Protein AF-A0A538U0S7-F1 (afdb_monomer)

Radius of gyration: 34.87 Å; Cα contacts (8 Å, |Δi|>4): 1028; chains: 1; bounding box: 66×44×118 Å

Structure (mmCIF, N/CA/C/O backbone):
data_AF-A0A538U0S7-F1
#
_entry.id   AF-A0A538U0S7-F1
#
loop_
_atom_site.group_PDB
_atom_site.id
_atom_site.type_symbol
_atom_site.label_atom_id
_atom_site.label_alt_id
_atom_site.label_comp_id
_atom_site.label_asym_id
_atom_site.label_entity_id
_atom_site.label_seq_id
_atom_site.pdbx_PDB_ins_code
_atom_site.Cartn_x
_atom_site.Cartn_y
_atom_site.Cartn_z
_atom_site.occupancy
_atom_site.B_iso_or_equiv
_atom_site.auth_seq_id
_atom_site.auth_comp_id
_atom_site.auth_asym_id
_atom_site.auth_atom_id
_atom_site.pdbx_PDB_model_num
ATOM 1 N N . MET A 1 1 ? 9.183 0.936 -37.038 1.00 33.28 1 MET A N 1
ATOM 2 C CA . MET A 1 1 ? 9.348 -0.198 -37.977 1.00 33.28 1 MET A CA 1
ATOM 3 C C . MET A 1 1 ? 10.806 -0.256 -38.416 1.00 33.28 1 MET A C 1
ATOM 5 O O . MET A 1 1 ? 11.161 0.409 -39.372 1.00 33.28 1 MET A O 1
ATOM 9 N N . ASN A 1 2 ? 11.642 -0.996 -37.683 1.00 25.41 2 ASN A N 1
ATOM 10 C CA . ASN A 1 2 ? 12.914 -1.550 -38.165 1.00 25.41 2 ASN A CA 1
ATOM 11 C C . ASN A 1 2 ? 13.325 -2.754 -37.290 1.00 25.41 2 ASN A C 1
ATOM 13 O O . ASN A 1 2 ? 14.453 -2.887 -36.852 1.00 25.41 2 ASN A O 1
ATOM 17 N N . LEU A 1 3 ? 12.391 -3.703 -37.147 1.00 27.05 3 LEU A N 1
ATOM 18 C CA . LEU A 1 3 ? 12.655 -5.138 -36.918 1.00 27.05 3 LEU A CA 1
ATOM 19 C C . LEU A 1 3 ? 13.294 -5.799 -38.171 1.00 27.05 3 LEU A C 1
ATOM 21 O O . LEU A 1 3 ? 13.124 -6.986 -38.426 1.00 27.05 3 LEU A O 1
ATOM 25 N N . ARG A 1 4 ? 13.922 -5.003 -39.049 1.00 27.48 4 ARG A N 1
ATOM 26 C CA . ARG A 1 4 ? 14.074 -5.321 -40.477 1.00 27.48 4 ARG A CA 1
ATOM 27 C C . ARG A 1 4 ? 15.375 -6.002 -40.869 1.00 27.48 4 ARG A C 1
ATOM 29 O O . ARG A 1 4 ? 15.479 -6.366 -42.034 1.00 27.48 4 ARG A O 1
ATOM 36 N N . CYS A 1 5 ? 16.325 -6.214 -39.965 1.00 30.55 5 CYS A N 1
ATOM 37 C CA . CYS A 1 5 ? 17.572 -6.855 -40.381 1.00 30.55 5 CYS A CA 1
ATOM 38 C C . CYS A 1 5 ? 17.573 -8.386 -40.258 1.00 30.55 5 CYS A C 1
ATOM 40 O O . CYS A 1 5 ? 18.191 -9.015 -41.108 1.00 30.55 5 CYS A O 1
ATOM 42 N N . ASP A 1 6 ? 16.811 -9.002 -39.345 1.00 34.47 6 ASP A N 1
ATOM 43 C CA . ASP A 1 6 ? 17.097 -10.407 -38.986 1.00 34.47 6 ASP A CA 1
ATOM 44 C C . ASP A 1 6 ? 15.955 -11.428 -39.182 1.00 34.47 6 ASP A C 1
ATOM 46 O O . ASP A 1 6 ? 16.194 -12.622 -39.048 1.00 34.47 6 ASP A O 1
ATOM 50 N N . LEU A 1 7 ? 14.738 -11.019 -39.578 1.00 34.28 7 LEU A N 1
ATOM 51 C CA . LEU A 1 7 ? 13.619 -11.965 -39.813 1.00 34.28 7 LEU A CA 1
ATOM 52 C C . LEU A 1 7 ? 13.259 -12.215 -41.292 1.00 34.28 7 LEU A C 1
ATOM 54 O O . LEU A 1 7 ? 12.577 -13.191 -41.585 1.00 34.28 7 LEU A O 1
ATOM 58 N N . PHE A 1 8 ? 13.694 -11.367 -42.235 1.00 33.62 8 PHE A N 1
ATOM 59 C CA . PHE A 1 8 ? 13.306 -11.473 -43.661 1.00 33.62 8 PHE A CA 1
ATOM 60 C C . PHE A 1 8 ? 14.453 -11.287 -44.661 1.00 33.62 8 PHE A C 1
ATOM 62 O O . PHE A 1 8 ? 14.210 -11.198 -45.867 1.00 33.62 8 PHE A O 1
ATOM 69 N N . SER A 1 9 ? 15.704 -11.226 -44.203 1.00 35.66 9 SER A N 1
ATOM 70 C CA . SER A 1 9 ? 16.834 -11.243 -45.128 1.00 35.66 9 SER A CA 1
ATOM 71 C C . SER A 1 9 ? 17.213 -12.701 -45.399 1.00 35.66 9 SER A C 1
ATOM 73 O O . SER A 1 9 ? 17.553 -13.446 -44.487 1.00 35.66 9 SER A O 1
ATOM 75 N N . LEU A 1 10 ? 17.172 -13.122 -46.666 1.00 36.66 10 LEU A N 1
ATOM 76 C CA . LEU A 1 10 ? 17.722 -14.407 -47.129 1.00 36.66 10 LEU A CA 1
ATOM 77 C C . LEU A 1 10 ? 19.266 -14.454 -47.028 1.00 36.66 10 LEU A C 1
ATOM 79 O O . LEU A 1 10 ? 19.910 -15.294 -47.651 1.00 36.66 10 LEU A O 1
ATOM 83 N N . GLN A 1 11 ? 19.875 -13.537 -46.271 1.00 37.53 11 GLN A N 1
ATOM 84 C CA . GLN A 1 11 ? 21.281 -13.566 -45.910 1.00 37.53 11 GLN A CA 1
ATOM 85 C C . GLN A 1 11 ? 21.407 -14.058 -44.471 1.00 37.53 11 GLN A C 1
ATOM 87 O O . GLN A 1 11 ? 21.183 -13.316 -43.518 1.00 37.53 11 GLN A O 1
ATOM 92 N N . LEU A 1 12 ? 21.804 -15.326 -44.349 1.00 33.84 12 LEU A N 1
ATOM 93 C CA . LEU A 1 12 ? 22.227 -15.968 -43.109 1.00 33.84 12 LEU A CA 1
ATOM 94 C C . LEU A 1 12 ? 23.224 -15.076 -42.358 1.00 33.84 12 LEU A C 1
ATOM 96 O O . LEU A 1 12 ? 24.382 -14.935 -42.756 1.00 33.84 12 LEU A O 1
ATOM 100 N N . ARG A 1 13 ? 22.785 -14.514 -41.235 1.00 40.34 13 ARG A N 1
ATOM 101 C CA . ARG A 1 13 ? 23.674 -14.138 -40.139 1.00 40.34 13 ARG A CA 1
ATOM 102 C C . ARG A 1 13 ? 23.407 -15.146 -39.028 1.00 40.34 13 ARG A C 1
ATOM 104 O O . ARG A 1 13 ? 22.262 -15.316 -38.634 1.00 40.34 13 ARG A O 1
ATOM 111 N N . GLN A 1 14 ? 24.447 -15.817 -38.529 1.00 38.91 14 GLN A N 1
ATOM 112 C CA . GLN A 1 14 ? 24.397 -16.865 -37.486 1.00 38.91 14 GLN A CA 1
ATOM 113 C C . GLN A 1 14 ? 23.784 -16.423 -36.130 1.00 38.91 14 GLN A C 1
ATOM 115 O O . GLN A 1 14 ? 23.947 -17.109 -35.131 1.00 38.91 14 GLN A O 1
ATOM 120 N N . ARG A 1 15 ? 23.119 -15.264 -36.052 1.00 45.00 15 ARG A N 1
ATOM 121 C CA . ARG A 1 15 ? 22.625 -14.645 -34.813 1.00 45.00 15 ARG A CA 1
ATOM 122 C C . ARG A 1 15 ? 21.126 -14.858 -34.554 1.00 45.00 15 ARG A C 1
ATOM 124 O O . ARG A 1 15 ? 20.664 -14.471 -33.489 1.00 45.00 15 ARG A O 1
ATOM 131 N N . SER A 1 16 ? 20.379 -15.450 -35.492 1.00 45.09 16 SER A N 1
ATOM 132 C CA . SER A 1 16 ? 18.905 -15.575 -35.423 1.00 45.09 16 SER A CA 1
ATOM 133 C C . SER A 1 16 ? 18.387 -17.022 -35.402 1.00 45.09 16 SER A C 1
ATOM 135 O O . SER A 1 16 ? 17.179 -17.232 -35.361 1.00 45.09 16 SER A O 1
ATOM 137 N N . ASP A 1 17 ? 19.298 -17.995 -35.442 1.00 50.75 17 ASP A N 1
ATOM 138 C CA . ASP A 1 17 ? 19.056 -19.443 -35.407 1.00 50.75 17 ASP A CA 1
ATOM 139 C C . ASP A 1 17 ? 19.340 -19.943 -33.980 1.00 50.75 17 ASP A C 1
ATOM 141 O O . ASP A 1 17 ? 20.444 -20.383 -33.658 1.00 50.75 17 ASP A O 1
ATOM 145 N N . TYR A 1 18 ? 18.373 -19.726 -33.088 1.00 49.97 18 TYR A N 1
ATOM 146 C CA . TYR A 1 18 ? 18.452 -20.045 -31.662 1.00 49.97 18 TYR A CA 1
ATOM 147 C C . TYR A 1 18 ? 18.386 -21.556 -31.384 1.00 49.97 18 TYR A C 1
ATOM 149 O O . TYR A 1 18 ? 18.789 -21.975 -30.297 1.00 49.97 18 TYR A O 1
ATOM 157 N N . ASP A 1 19 ? 17.894 -22.364 -32.329 1.00 52.00 19 ASP A N 1
ATOM 158 C CA . ASP A 1 19 ? 17.845 -23.830 -32.241 1.00 52.00 19 ASP A CA 1
ATOM 159 C C . ASP A 1 19 ? 18.905 -24.569 -33.080 1.00 52.00 19 ASP A C 1
ATOM 161 O O . ASP A 1 19 ? 18.976 -25.800 -33.026 1.00 52.00 19 ASP A O 1
ATOM 165 N N . PHE A 1 20 ? 19.778 -23.833 -33.776 1.00 49.81 20 PHE A N 1
ATOM 166 C CA . PHE A 1 20 ? 20.891 -24.355 -34.581 1.00 49.81 20 PHE A CA 1
ATOM 167 C C . PHE A 1 20 ? 20.460 -25.276 -35.733 1.00 49.81 20 PHE A C 1
ATOM 169 O O . PHE A 1 20 ? 21.200 -26.182 -36.137 1.00 49.81 20 PHE A O 1
ATOM 176 N N . THR A 1 21 ? 19.269 -25.057 -36.287 1.00 60.47 21 THR A N 1
ATOM 177 C CA . THR A 1 21 ? 18.771 -25.800 -37.452 1.00 60.47 21 THR A CA 1
ATOM 178 C C . THR A 1 21 ? 19.239 -25.208 -38.785 1.00 60.47 21 THR A C 1
ATOM 180 O O . THR A 1 21 ? 18.933 -25.756 -39.847 1.00 60.47 21 THR A O 1
ATOM 183 N N . ASN A 1 22 ? 20.025 -24.124 -38.758 1.00 55.19 22 ASN A N 1
ATOM 184 C CA . ASN A 1 22 ? 20.381 -23.271 -39.897 1.00 55.19 22 ASN A CA 1
ATOM 185 C C . ASN A 1 22 ? 19.156 -22.685 -40.614 1.00 55.19 22 ASN A C 1
ATOM 187 O O . ASN A 1 22 ? 19.238 -22.283 -41.781 1.00 55.19 22 ASN A O 1
ATOM 191 N N . THR A 1 23 ? 18.015 -22.624 -39.927 1.00 51.97 23 THR A N 1
ATOM 192 C CA . THR A 1 23 ? 16.762 -22.109 -40.469 1.00 51.97 23 THR A CA 1
ATOM 193 C C . THR A 1 23 ? 16.023 -21.312 -39.413 1.00 51.97 23 THR A C 1
ATOM 195 O O . THR A 1 23 ? 15.544 -21.895 -38.455 1.00 51.97 23 THR A O 1
ATOM 198 N N . VAL A 1 24 ? 15.843 -20.006 -39.643 1.00 53.50 24 VAL A N 1
ATOM 199 C CA . VAL A 1 24 ? 15.009 -19.165 -38.772 1.00 53.50 24 VAL A CA 1
ATOM 200 C C . VAL A 1 24 ? 13.551 -19.596 -38.910 1.00 53.50 24 VAL A C 1
ATOM 202 O O . VAL A 1 24 ? 12.924 -19.405 -39.957 1.00 53.50 24 VAL A O 1
ATOM 205 N N . ASN A 1 25 ? 13.015 -20.194 -37.856 1.00 59.53 25 ASN A N 1
ATOM 206 C CA . ASN A 1 25 ? 11.712 -20.827 -37.822 1.00 59.53 25 ASN A CA 1
ATOM 207 C C . ASN A 1 25 ? 10.941 -20.452 -36.528 1.00 59.53 25 ASN A C 1
ATOM 209 O O . ASN A 1 25 ? 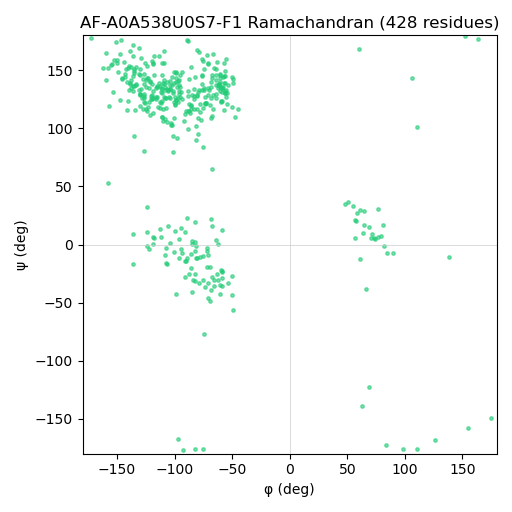11.466 -19.774 -35.641 1.00 59.53 25 ASN A O 1
ATOM 213 N N . PRO A 1 26 ? 9.650 -20.810 -36.397 1.00 53.19 26 PRO A N 1
ATOM 214 C CA . PRO A 1 26 ? 8.865 -20.475 -35.206 1.00 53.19 26 PRO A CA 1
ATOM 215 C C . PRO A 1 26 ? 9.438 -21.016 -33.884 1.00 53.19 26 PRO A C 1
ATOM 217 O O . PRO A 1 26 ? 9.148 -20.445 -32.833 1.00 53.19 26 PRO A O 1
ATOM 220 N N . ALA A 1 27 ? 10.244 -22.082 -33.914 1.00 49.38 27 ALA A N 1
ATOM 221 C CA . ALA A 1 27 ? 10.953 -22.604 -32.753 1.00 49.38 27 ALA A CA 1
ATOM 222 C C . ALA A 1 27 ? 12.049 -21.638 -32.281 1.00 49.38 27 ALA A C 1
ATOM 224 O O . ALA A 1 27 ? 12.112 -21.383 -31.080 1.00 49.38 27 ALA A O 1
ATOM 225 N N . ASP A 1 28 ? 12.787 -20.984 -33.182 1.00 51.03 28 ASP A N 1
ATOM 226 C CA . ASP A 1 28 ? 13.730 -19.913 -32.828 1.00 51.03 28 ASP A CA 1
ATOM 227 C C . ASP A 1 28 ? 13.032 -18.741 -32.149 1.00 51.03 28 ASP A C 1
ATOM 229 O O . ASP A 1 28 ? 13.491 -18.231 -31.129 1.00 51.03 28 ASP A O 1
ATOM 233 N N . VAL A 1 29 ? 11.863 -18.355 -32.666 1.00 57.09 29 VAL A N 1
ATOM 234 C CA . VAL A 1 29 ? 11.020 -17.312 -32.066 1.00 57.09 29 VAL A CA 1
ATOM 235 C C . VAL A 1 29 ? 10.486 -17.756 -30.700 1.00 57.09 29 VAL A C 1
ATOM 237 O O . VAL A 1 29 ? 10.376 -16.939 -29.788 1.00 57.09 29 VAL A O 1
ATOM 240 N N . SER A 1 30 ? 10.180 -19.044 -30.527 1.00 47.97 30 SER A N 1
ATOM 241 C CA . SER A 1 30 ? 9.716 -19.602 -29.253 1.00 47.97 30 SER A CA 1
ATOM 242 C C . SER A 1 30 ? 10.829 -19.718 -28.207 1.00 47.97 30 SER A C 1
ATOM 244 O O . SER A 1 30 ? 10.588 -19.441 -27.035 1.00 47.97 30 SER A O 1
ATOM 246 N N . ILE A 1 31 ? 12.054 -20.052 -28.624 1.00 47.75 31 ILE A N 1
ATOM 247 C CA . ILE A 1 31 ? 13.237 -20.120 -27.763 1.00 47.75 31 ILE A CA 1
ATOM 248 C C . ILE A 1 31 ? 13.647 -18.708 -27.372 1.00 47.75 31 ILE A C 1
ATOM 250 O O . ILE A 1 31 ? 13.787 -18.445 -26.180 1.00 47.75 31 ILE A O 1
ATOM 254 N N . PHE A 1 32 ? 13.698 -17.778 -28.332 1.00 53.16 32 PHE A N 1
ATOM 255 C CA . PHE A 1 32 ? 13.817 -16.347 -28.073 1.00 53.16 32 PHE A CA 1
ATOM 256 C C . PHE A 1 32 ? 12.782 -15.915 -27.030 1.00 53.16 32 PHE A C 1
ATOM 258 O O . PHE A 1 32 ? 13.162 -15.472 -25.954 1.00 53.16 32 PHE A O 1
ATOM 265 N N . ALA A 1 33 ? 11.488 -16.157 -27.263 1.00 50.34 33 ALA A N 1
ATOM 266 C CA . ALA A 1 33 ? 10.424 -15.809 -26.321 1.00 50.34 33 ALA A CA 1
ATOM 267 C C . ALA A 1 33 ? 10.583 -16.469 -24.935 1.00 50.34 33 ALA A C 1
ATOM 269 O O . ALA A 1 33 ? 10.278 -15.833 -23.929 1.00 50.34 33 ALA A O 1
ATOM 270 N N . SER A 1 34 ? 11.088 -17.705 -24.859 1.00 44.47 34 SER A N 1
ATOM 271 C CA . SER A 1 34 ? 11.310 -18.425 -23.596 1.00 44.47 34 SER A CA 1
ATOM 272 C C . SER A 1 34 ? 12.474 -17.859 -22.772 1.00 44.47 34 SER A C 1
ATOM 274 O O . SER A 1 34 ? 12.383 -17.813 -21.546 1.00 44.47 34 SER A O 1
ATOM 276 N N . LEU A 1 35 ? 13.517 -17.339 -23.429 1.00 48.66 35 LEU A N 1
ATOM 277 C CA . LEU A 1 35 ? 14.658 -16.676 -22.785 1.00 48.66 35 LEU A CA 1
ATOM 278 C C . LEU A 1 35 ? 14.264 -15.347 -22.115 1.00 48.66 35 LEU A C 1
ATOM 280 O O . LEU A 1 35 ? 14.871 -14.960 -21.119 1.00 48.66 35 LEU A O 1
ATOM 284 N N . TYR A 1 36 ? 13.219 -14.673 -22.614 1.00 48.56 36 TYR A N 1
ATOM 285 C CA . TYR A 1 36 ? 12.673 -13.440 -22.019 1.00 48.56 36 TYR A CA 1
ATOM 286 C C . TYR A 1 36 ? 11.583 -13.684 -20.967 1.00 48.56 36 TYR A C 1
ATOM 288 O O . TYR A 1 36 ? 11.215 -12.754 -20.254 1.00 48.56 36 TYR A O 1
ATOM 296 N N . GLN A 1 37 ? 11.059 -14.909 -20.858 1.00 44.69 37 GLN A N 1
ATOM 297 C CA . GLN A 1 37 ? 10.027 -15.268 -19.878 1.00 44.69 37 GLN A CA 1
ATOM 298 C C . GLN A 1 37 ? 10.596 -15.760 -18.542 1.00 44.69 37 GLN A C 1
ATOM 300 O O . GLN A 1 37 ? 9.855 -15.843 -17.563 1.00 44.69 37 GLN A O 1
ATOM 305 N N . THR A 1 38 ? 11.890 -16.090 -18.459 1.00 44.97 38 THR A N 1
ATOM 306 C CA . THR A 1 38 ? 12.503 -16.510 -17.193 1.00 44.97 38 THR A CA 1
ATOM 307 C C . THR A 1 38 ? 13.020 -15.300 -16.413 1.00 44.97 38 THR A C 1
ATOM 309 O O . THR A 1 38 ? 13.983 -14.670 -16.857 1.00 44.97 38 THR A O 1
ATOM 312 N N . PRO A 1 39 ? 12.462 -14.980 -15.231 1.00 46.19 39 PRO A N 1
ATOM 313 C CA . PRO A 1 39 ? 13.012 -13.931 -14.393 1.00 46.19 39 PRO A CA 1
ATOM 314 C C . PRO A 1 39 ? 14.371 -14.389 -13.850 1.00 46.19 39 PRO A C 1
ATOM 316 O O . PRO A 1 39 ? 14.457 -15.288 -13.013 1.00 46.19 39 PRO A O 1
ATOM 319 N N . PHE A 1 40 ? 15.429 -13.765 -14.366 1.00 59.25 40 PHE A N 1
ATOM 320 C CA . PHE A 1 40 ? 16.679 -13.419 -13.676 1.00 59.25 40 PHE A CA 1
ATOM 321 C C . PHE A 1 40 ? 17.513 -14.514 -12.987 1.00 59.25 40 PHE A C 1
ATOM 323 O O . PHE A 1 40 ? 18.508 -14.175 -12.357 1.00 59.25 40 PHE A O 1
ATOM 330 N N . LYS A 1 41 ? 17.186 -15.809 -13.088 1.00 45.22 41 LYS A N 1
ATOM 331 C CA . LYS A 1 41 ? 18.004 -16.858 -12.445 1.00 45.22 41 LYS A CA 1
ATOM 332 C C . LYS A 1 41 ? 19.161 -17.363 -13.306 1.00 45.22 41 LYS A C 1
ATOM 334 O O . LYS A 1 41 ? 20.144 -17.825 -12.744 1.00 45.22 41 LYS A O 1
ATOM 339 N N . ASN A 1 42 ? 19.053 -17.255 -14.630 1.00 46.22 42 ASN A N 1
ATOM 340 C CA . ASN A 1 42 ? 19.889 -17.990 -15.575 1.00 46.22 42 ASN A CA 1
ATOM 341 C C . ASN A 1 42 ? 20.177 -17.161 -16.853 1.00 46.22 42 ASN A C 1
ATOM 343 O O . ASN A 1 42 ? 19.311 -16.422 -17.329 1.00 46.22 42 ASN A O 1
ATOM 347 N N . THR A 1 43 ? 21.382 -17.267 -17.427 1.00 48.22 43 THR A N 1
ATOM 348 C CA . THR A 1 43 ? 21.654 -16.859 -18.824 1.00 48.22 43 THR A CA 1
ATOM 349 C C . THR A 1 43 ? 21.011 -17.827 -19.812 1.00 48.22 43 THR A C 1
ATOM 351 O O . THR A 1 43 ? 20.643 -18.943 -19.447 1.00 48.22 43 THR A O 1
ATOM 354 N N . SER A 1 44 ? 20.879 -17.414 -21.075 1.00 47.06 44 SER A N 1
ATOM 355 C CA . SER A 1 44 ? 20.608 -18.359 -22.159 1.00 47.06 44 SER A CA 1
ATOM 356 C C . SER A 1 44 ? 21.691 -19.443 -22.213 1.00 47.06 44 SER A C 1
ATOM 358 O O . SER A 1 44 ? 22.812 -19.251 -21.727 1.00 47.06 44 SER A O 1
ATOM 360 N N . SER A 1 45 ? 21.348 -20.601 -22.785 1.00 45.12 45 SER A N 1
ATOM 361 C CA . SER A 1 45 ? 22.322 -21.649 -23.087 1.00 45.12 45 SER A CA 1
ATOM 362 C C . SER A 1 45 ? 23.434 -21.095 -23.976 1.00 45.12 45 SER A C 1
ATOM 364 O O . SER A 1 45 ? 23.170 -20.338 -24.914 1.00 45.12 45 SER A O 1
ATOM 366 N N . ARG A 1 46 ? 24.679 -21.484 -23.692 1.00 46.81 46 ARG A N 1
ATOM 367 C CA . ARG A 1 46 ? 25.846 -21.079 -24.480 1.00 46.81 46 ARG A CA 1
ATOM 368 C C . ARG A 1 46 ? 25.715 -21.560 -25.931 1.00 46.81 46 ARG A C 1
ATOM 370 O O . ARG A 1 46 ? 25.205 -22.648 -26.192 1.00 46.81 46 ARG A O 1
ATOM 377 N N . CYS A 1 47 ? 26.240 -20.778 -26.874 1.00 45.38 47 CYS A N 1
ATOM 378 C CA . CYS A 1 47 ? 26.242 -21.123 -28.303 1.00 45.38 47 CYS A CA 1
ATOM 379 C C . CYS A 1 47 ? 27.217 -22.256 -28.681 1.00 45.38 47 CYS A C 1
ATOM 381 O O . CYS A 1 47 ? 27.275 -22.639 -29.843 1.00 45.38 47 CYS A O 1
ATOM 383 N N . ASP A 1 48 ? 27.998 -22.777 -27.732 1.00 48.09 48 ASP A N 1
ATOM 384 C CA . ASP A 1 48 ? 28.994 -23.838 -27.935 1.00 48.09 48 ASP A CA 1
ATOM 385 C C . ASP A 1 48 ? 28.498 -25.235 -27.512 1.00 48.09 48 ASP A C 1
ATOM 387 O O . ASP A 1 48 ? 29.289 -26.174 -27.410 1.00 48.09 48 ASP A O 1
ATOM 391 N N . GLY A 1 49 ? 27.194 -25.383 -27.257 1.00 46.34 49 GLY A N 1
ATOM 392 C CA . GLY A 1 49 ? 26.581 -26.664 -26.898 1.00 46.34 49 GLY A CA 1
ATOM 393 C C . GLY A 1 49 ? 26.935 -27.166 -25.495 1.00 46.34 49 GLY A C 1
ATOM 394 O O . GLY A 1 49 ? 26.603 -28.304 -25.163 1.00 46.34 49 GLY A O 1
ATOM 395 N N . GLN A 1 50 ? 27.592 -26.347 -24.664 1.00 46.81 50 GLN A N 1
ATOM 396 C CA . GLN A 1 50 ? 27.852 -26.691 -23.269 1.00 46.81 50 GLN A CA 1
ATOM 397 C C . GLN A 1 50 ? 26.603 -26.442 -22.408 1.00 46.81 50 GLN A C 1
ATOM 399 O O . GLN A 1 50 ? 26.005 -25.361 -22.480 1.00 46.81 50 GLN A O 1
ATOM 404 N N . PRO A 1 51 ? 26.194 -27.411 -21.569 1.00 46.22 51 PRO A N 1
ATOM 405 C CA . PRO A 1 51 ? 25.071 -27.240 -20.670 1.00 46.22 51 PRO A CA 1
ATOM 406 C C . PRO A 1 51 ? 25.549 -26.487 -19.436 1.00 46.22 51 PRO A C 1
ATOM 408 O O . PRO A 1 51 ? 25.961 -27.108 -18.469 1.00 46.22 51 PRO A O 1
ATOM 411 N N . GLU A 1 52 ? 25.487 -25.160 -19.445 1.00 50.97 52 GLU A N 1
ATOM 412 C CA . GLU A 1 52 ? 25.577 -24.415 -18.194 1.00 50.97 52 GLU A CA 1
ATOM 413 C C . GLU A 1 52 ? 24.933 -23.041 -18.325 1.00 50.97 52 GLU A C 1
ATOM 415 O O . GLU A 1 52 ? 25.320 -22.196 -19.133 1.00 50.97 52 GLU A O 1
ATOM 420 N N . PHE A 1 53 ? 23.918 -22.840 -17.493 1.00 48.91 53 PHE A N 1
ATOM 421 C CA . PHE A 1 53 ? 23.507 -21.523 -17.061 1.00 48.91 53 PHE A CA 1
ATOM 422 C C . PHE A 1 53 ? 24.723 -20.859 -16.418 1.00 48.91 53 PHE A C 1
ATOM 424 O O . PHE A 1 53 ? 25.222 -21.340 -15.400 1.00 48.91 53 PHE A O 1
ATOM 431 N N . VAL A 1 54 ? 25.222 -19.777 -17.007 1.00 51.31 54 VAL A N 1
ATOM 432 C CA . VAL A 1 54 ? 26.254 -18.983 -16.352 1.00 51.31 54 VAL A CA 1
ATOM 433 C C . VAL A 1 54 ? 25.559 -18.227 -15.223 1.00 51.31 54 VAL A C 1
ATOM 435 O O . VAL A 1 54 ? 24.526 -17.585 -15.435 1.00 51.31 54 VAL A O 1
ATOM 438 N N . SER A 1 55 ? 26.077 -18.345 -14.000 1.00 55.19 55 SER A N 1
ATOM 439 C CA . SER A 1 55 ? 25.533 -17.598 -12.872 1.00 55.19 55 SER A CA 1
ATOM 440 C C . SER A 1 55 ? 25.724 -16.103 -13.116 1.00 55.19 55 SER A C 1
ATOM 442 O O . SER A 1 55 ? 26.820 -15.637 -13.442 1.00 55.19 55 SER A O 1
ATOM 444 N N . THR A 1 56 ? 24.639 -15.348 -12.957 1.00 60.69 56 THR A N 1
ATOM 445 C CA . THR A 1 56 ? 24.696 -13.889 -12.904 1.00 60.69 56 THR A CA 1
ATOM 446 C C . THR A 1 56 ? 25.565 -13.466 -11.727 1.00 60.69 56 THR A C 1
ATOM 448 O O . THR A 1 56 ? 25.359 -13.955 -10.611 1.00 60.69 56 THR A O 1
ATOM 451 N N . GLN A 1 57 ? 26.501 -12.548 -11.947 1.00 69.81 57 GLN A N 1
ATOM 452 C CA . GLN A 1 57 ? 27.319 -12.004 -10.865 1.00 69.81 57 GLN A CA 1
ATOM 453 C C . GLN A 1 57 ? 26.702 -10.718 -10.318 1.00 69.81 57 GLN A C 1
ATOM 455 O O . GLN A 1 57 ? 26.073 -9.955 -11.049 1.00 69.81 57 GLN A O 1
ATOM 460 N N . ALA A 1 58 ? 26.888 -10.457 -9.025 1.00 71.69 58 ALA A N 1
ATOM 461 C CA . ALA A 1 58 ? 26.502 -9.175 -8.453 1.00 71.69 58 ALA A CA 1
ATOM 462 C C . ALA A 1 58 ? 27.383 -8.062 -9.042 1.00 71.69 58 ALA A C 1
ATOM 464 O O . ALA A 1 58 ? 28.610 -8.155 -9.008 1.00 71.69 58 ALA A O 1
ATOM 465 N N . ALA A 1 59 ? 26.765 -6.996 -9.548 1.00 71.94 59 ALA A N 1
ATOM 466 C CA . ALA A 1 59 ? 27.469 -5.817 -10.038 1.00 71.94 59 ALA A CA 1
ATOM 467 C C . ALA A 1 59 ? 27.982 -4.979 -8.849 1.00 71.94 59 ALA A C 1
ATOM 469 O O . ALA A 1 59 ? 27.316 -4.050 -8.386 1.00 71.94 59 ALA A O 1
ATOM 470 N N . SER A 1 60 ? 29.149 -5.332 -8.301 1.00 73.69 60 SER A N 1
ATOM 471 C CA . SER A 1 60 ? 29.758 -4.599 -7.183 1.00 73.69 60 SER A CA 1
ATOM 472 C C . SER A 1 60 ? 29.987 -3.132 -7.545 1.00 73.69 60 SER A C 1
ATOM 474 O O . SER A 1 60 ? 30.474 -2.838 -8.634 1.00 73.69 60 SER A O 1
ATOM 476 N N . GLY A 1 61 ? 29.646 -2.214 -6.638 1.00 78.88 61 GLY A N 1
ATOM 477 C CA . GLY A 1 61 ? 29.822 -0.778 -6.872 1.00 78.88 61 GLY A CA 1
ATOM 478 C C . GLY A 1 61 ? 28.864 -0.180 -7.906 1.00 78.88 61 GLY A C 1
ATOM 479 O O . GLY A 1 61 ? 29.010 0.988 -8.232 1.00 78.88 61 GLY A O 1
ATOM 480 N N . THR A 1 62 ? 27.893 -0.946 -8.418 1.00 83.75 62 THR A N 1
ATOM 481 C CA . THR A 1 62 ? 26.854 -0.451 -9.332 1.00 83.75 62 THR A CA 1
ATOM 482 C C . THR A 1 62 ? 25.523 -0.345 -8.602 1.00 83.75 62 THR A C 1
ATOM 484 O O . THR A 1 62 ? 25.118 -1.269 -7.892 1.00 83.75 62 THR A O 1
ATOM 487 N N . SER A 1 63 ? 24.835 0.779 -8.781 1.00 86.94 63 SER A N 1
ATOM 488 C CA . SER A 1 63 ? 23.534 1.041 -8.176 1.00 86.94 63 SER A CA 1
ATOM 489 C C . SER A 1 63 ? 22.566 1.639 -9.190 1.00 86.94 63 SER A C 1
ATOM 491 O O . SER A 1 63 ? 23.000 2.292 -10.137 1.00 86.94 63 SER A O 1
ATOM 493 N N . PHE A 1 64 ? 21.268 1.400 -9.021 1.00 88.50 64 PHE A N 1
ATOM 494 C CA . PHE A 1 64 ? 20.232 1.945 -9.902 1.00 88.50 64 PHE A CA 1
ATOM 495 C C . PHE A 1 64 ? 19.262 2.844 -9.142 1.00 88.50 64 PHE A C 1
ATOM 497 O O . PHE A 1 64 ? 19.079 2.681 -7.930 1.00 88.50 64 PHE A O 1
ATOM 504 N N . ASN A 1 65 ? 18.611 3.757 -9.870 1.00 91.50 65 ASN A N 1
ATOM 505 C CA . ASN A 1 65 ? 17.530 4.585 -9.344 1.00 91.50 65 ASN A CA 1
ATOM 506 C C . ASN A 1 65 ? 16.345 4.695 -10.305 1.00 91.50 65 ASN A C 1
ATOM 508 O O . ASN A 1 65 ? 16.479 4.441 -11.500 1.00 91.50 65 ASN A O 1
ATOM 512 N N . ILE A 1 66 ? 15.190 5.105 -9.779 1.00 94.50 66 ILE A N 1
ATOM 513 C CA . ILE A 1 66 ? 14.007 5.475 -10.564 1.00 94.50 66 ILE A CA 1
ATOM 514 C C . ILE A 1 66 ? 13.364 6.755 -10.018 1.00 94.50 66 ILE A C 1
ATOM 516 O O . ILE A 1 66 ? 13.234 6.911 -8.801 1.00 94.50 66 ILE A O 1
ATOM 520 N N . ARG A 1 67 ? 12.970 7.674 -10.910 1.00 95.75 67 ARG A N 1
ATOM 521 C CA . ARG A 1 67 ? 12.304 8.951 -10.583 1.00 95.75 67 ARG A CA 1
ATOM 522 C C . ARG A 1 67 ? 11.353 9.403 -11.687 1.00 95.75 67 ARG A C 1
ATOM 524 O O . ARG A 1 67 ? 11.610 9.142 -12.852 1.00 95.75 67 ARG A O 1
ATOM 531 N N . TRP A 1 68 ? 10.266 10.088 -11.343 1.00 96.44 68 TRP A N 1
ATOM 532 C CA . TRP A 1 68 ? 9.375 10.696 -12.335 1.00 96.44 68 TRP A CA 1
ATOM 533 C C . TRP A 1 68 ? 9.965 11.975 -12.922 1.00 96.44 68 TRP A C 1
ATOM 535 O O . TRP A 1 68 ? 10.585 12.756 -12.200 1.00 96.44 68 TRP A O 1
ATOM 545 N N . ASP A 1 69 ? 9.666 12.203 -14.202 1.00 93.69 69 ASP A N 1
ATOM 546 C CA . ASP A 1 69 ? 9.952 13.382 -15.030 1.00 93.69 69 ASP A CA 1
ATOM 547 C C . ASP A 1 69 ? 11.431 13.650 -15.318 1.00 93.69 69 ASP A C 1
ATOM 549 O O . ASP A 1 69 ? 11.776 14.018 -16.441 1.00 93.69 69 ASP A O 1
ATOM 553 N N . ASP A 1 70 ? 12.303 13.429 -14.340 1.00 92.44 70 ASP A N 1
ATOM 554 C CA . ASP A 1 70 ? 13.734 13.646 -14.469 1.00 92.44 70 ASP A CA 1
ATOM 555 C C . ASP A 1 70 ? 14.538 12.697 -13.563 1.00 92.44 70 ASP A C 1
ATOM 557 O O . ASP A 1 70 ? 13.973 11.939 -12.778 1.00 92.44 70 ASP A O 1
ATOM 561 N N . CYS A 1 71 ? 15.861 12.709 -13.679 1.00 90.50 71 CYS A N 1
ATOM 562 C CA . CYS A 1 71 ? 16.772 11.891 -12.876 1.00 90.50 71 CYS A CA 1
ATOM 563 C C . CYS A 1 71 ? 17.199 12.552 -11.560 1.00 90.50 71 CYS A C 1
ATOM 565 O O . CYS A 1 71 ? 16.871 13.709 -11.274 1.00 90.50 71 CYS A O 1
ATOM 567 N N . GLY A 1 72 ? 17.953 11.821 -10.733 1.00 85.00 72 GLY A N 1
ATOM 568 C CA . GLY A 1 72 ? 18.614 12.412 -9.578 1.00 85.00 72 GLY A CA 1
ATOM 569 C C . GLY A 1 72 ? 17.636 12.984 -8.551 1.00 85.00 72 GLY A C 1
ATOM 570 O O . GLY A 1 72 ? 16.592 12.404 -8.231 1.00 85.00 72 GLY A O 1
ATOM 571 N N . ALA A 1 73 ? 18.001 14.152 -8.033 1.00 85.31 73 ALA A N 1
ATOM 572 C CA . ALA A 1 73 ? 17.153 14.986 -7.188 1.00 85.31 73 ALA A CA 1
ATOM 573 C C . ALA A 1 73 ? 16.226 15.923 -7.988 1.00 85.31 73 ALA A C 1
ATOM 575 O O . ALA A 1 73 ? 15.380 16.581 -7.386 1.00 85.31 73 ALA A O 1
ATOM 576 N N . ALA A 1 74 ? 16.397 16.018 -9.313 1.00 90.50 74 ALA A N 1
ATOM 577 C CA . ALA A 1 74 ? 15.535 16.828 -10.175 1.00 90.50 74 ALA A CA 1
ATOM 578 C C . ALA A 1 74 ? 14.177 16.149 -10.414 1.00 90.50 74 ALA A C 1
ATOM 580 O O . ALA A 1 74 ? 13.161 16.825 -10.573 1.00 90.50 74 ALA A O 1
ATOM 581 N N . GLY A 1 75 ? 14.158 14.815 -10.404 1.00 92.50 75 GLY A N 1
ATOM 582 C CA . GLY A 1 75 ? 12.938 14.028 -10.504 1.00 92.50 75 GLY A CA 1
ATOM 583 C C . GLY A 1 75 ? 12.150 13.925 -9.200 1.00 92.50 75 GLY A C 1
ATOM 584 O O . GLY A 1 75 ? 12.647 14.187 -8.102 1.00 92.50 75 GLY A O 1
ATOM 585 N N . THR A 1 76 ? 10.899 13.484 -9.311 1.00 95.00 76 THR A N 1
ATOM 586 C CA . THR A 1 76 ? 9.988 13.341 -8.165 1.00 95.00 76 THR A CA 1
ATOM 587 C C . THR A 1 76 ? 9.722 11.876 -7.815 1.00 95.00 76 THR A C 1
ATOM 589 O O . THR A 1 76 ? 9.896 10.969 -8.627 1.00 95.00 76 THR A O 1
ATOM 592 N N . GLY A 1 77 ? 9.346 11.621 -6.558 1.00 94.62 77 GLY A N 1
ATOM 593 C CA . GLY A 1 77 ? 8.971 10.280 -6.091 1.00 94.62 77 GLY A CA 1
ATOM 594 C C . GLY A 1 77 ? 7.506 9.920 -6.339 1.00 94.62 77 GLY A C 1
ATOM 595 O O . GLY A 1 77 ? 7.187 8.742 -6.358 1.00 94.62 77 GLY A O 1
ATOM 596 N N . LEU A 1 78 ? 6.634 10.909 -6.548 1.00 96.00 78 LEU A N 1
ATOM 597 C CA . LEU A 1 78 ? 5.194 10.727 -6.716 1.00 96.00 78 LEU A CA 1
ATOM 598 C C . LEU A 1 78 ? 4.718 11.476 -7.959 1.00 96.00 78 LEU A C 1
ATOM 600 O O . LEU A 1 78 ? 4.963 12.676 -8.084 1.00 96.00 78 LEU A O 1
ATOM 604 N N . LYS A 1 79 ? 3.973 10.784 -8.820 1.00 97.12 79 LYS A N 1
ATOM 605 C CA . LYS A 1 79 ? 3.274 11.377 -9.959 1.00 97.12 79 LYS A CA 1
ATOM 606 C C . LYS A 1 79 ? 1.772 11.373 -9.731 1.00 97.12 79 LYS A C 1
ATOM 608 O O . LYS A 1 79 ? 1.216 10.365 -9.310 1.00 97.12 79 LYS A O 1
ATOM 613 N N . SER A 1 80 ? 1.110 12.470 -10.082 1.00 95.69 80 SER A N 1
ATOM 614 C CA . SER A 1 80 ? -0.352 12.561 -10.093 1.00 95.69 80 SER A CA 1
ATOM 615 C C . SER A 1 80 ? -0.842 12.911 -11.489 1.00 95.69 80 SER A C 1
ATOM 617 O O . SER A 1 80 ? -0.268 13.769 -12.159 1.00 95.69 80 SER A O 1
ATOM 619 N N . PHE A 1 81 ? -1.939 12.283 -11.901 1.00 95.19 81 PHE A N 1
ATOM 620 C CA . PHE A 1 81 ? -2.553 12.496 -13.206 1.00 95.19 81 PHE A CA 1
ATOM 621 C C . PHE A 1 81 ? -4.068 12.624 -13.051 1.00 95.19 81 PHE A C 1
ATOM 623 O O . PHE A 1 81 ? -4.709 11.857 -12.345 1.00 95.19 81 PHE A O 1
ATOM 630 N N . ALA A 1 82 ? -4.691 13.584 -13.726 1.00 95.44 82 ALA A N 1
ATOM 631 C CA . ALA A 1 82 ? -6.122 13.832 -13.553 1.00 95.44 82 ALA A CA 1
ATOM 632 C C . ALA A 1 82 ? -7.034 12.750 -14.171 1.00 95.44 82 ALA A C 1
ATOM 634 O O . ALA A 1 82 ? -8.251 12.837 -14.015 1.00 95.44 82 ALA A O 1
ATOM 635 N N . CYS A 1 83 ? -6.488 11.757 -14.888 1.00 95.00 83 CYS A N 1
ATOM 636 C CA . CYS A 1 83 ? -7.266 10.718 -15.577 1.00 95.00 83 CYS A CA 1
ATOM 637 C C . CYS A 1 83 ? -8.323 11.282 -16.536 1.00 95.00 83 CYS A C 1
ATOM 639 O O . CYS A 1 83 ? -9.389 10.699 -16.716 1.00 95.00 83 CYS A O 1
ATOM 641 N N . ASN A 1 84 ? -8.025 12.429 -17.153 1.00 94.69 84 ASN A N 1
ATOM 642 C CA . ASN A 1 84 ? -8.950 13.186 -17.995 1.00 94.69 84 ASN A CA 1
ATOM 643 C C . ASN A 1 84 ? -8.473 13.350 -19.455 1.00 94.69 84 ASN A C 1
ATOM 645 O O . ASN A 1 84 ? -9.115 14.064 -20.222 1.00 94.69 84 ASN A O 1
ATOM 649 N N . SER A 1 85 ? -7.372 12.697 -19.844 1.00 95.06 85 SER A N 1
ATOM 650 C CA . SER A 1 85 ? -6.804 12.723 -21.199 1.00 95.06 85 SER A CA 1
ATOM 651 C C . SER A 1 85 ? -6.539 11.308 -21.692 1.00 95.06 85 SER A C 1
ATOM 653 O O . SER A 1 85 ? -5.870 10.548 -21.004 1.00 95.06 85 SER A O 1
ATOM 655 N N . ASN A 1 86 ? -7.010 10.969 -22.894 1.00 94.25 86 ASN A N 1
ATOM 656 C CA . ASN A 1 86 ? -6.801 9.659 -23.523 1.00 94.25 86 ASN A CA 1
ATOM 657 C C . ASN A 1 86 ? -5.521 9.581 -24.380 1.00 94.25 86 ASN A C 1
ATOM 659 O O . ASN A 1 86 ? -5.459 8.824 -25.346 1.00 94.25 86 ASN A O 1
ATOM 663 N N . SER A 1 87 ? -4.555 10.453 -24.114 1.00 94.06 87 SER A N 1
ATOM 664 C CA . SER A 1 87 ? -3.323 10.590 -24.890 1.00 94.06 87 SER A CA 1
ATOM 665 C C . SER A 1 87 ? -2.225 11.194 -24.030 1.00 94.06 87 SER A C 1
ATOM 667 O O . SER A 1 87 ? -2.526 11.964 -23.116 1.00 94.06 87 SER A O 1
ATOM 669 N N . GLY A 1 88 ? -0.974 10.910 -24.383 1.00 95.12 88 GLY A N 1
ATOM 670 C CA . GLY A 1 88 ? 0.193 11.309 -23.603 1.00 95.12 88 GLY A CA 1
ATOM 671 C C . GLY A 1 88 ? 0.696 10.174 -22.720 1.00 95.12 88 GLY A C 1
ATOM 672 O O . GLY A 1 88 ? 0.227 9.035 -22.807 1.00 95.12 88 GLY A O 1
ATOM 673 N N . PHE A 1 89 ? 1.700 10.486 -21.913 1.00 95.50 89 PHE A N 1
ATOM 674 C CA . PHE A 1 89 ? 2.328 9.550 -20.998 1.00 95.50 89 PHE A CA 1
ATOM 675 C C . PHE A 1 89 ? 2.957 10.302 -19.830 1.00 95.50 89 PHE A C 1
ATOM 677 O O . PHE A 1 89 ? 3.338 11.465 -19.961 1.00 95.50 89 PHE A O 1
ATOM 684 N N . ASP A 1 90 ? 3.098 9.602 -18.712 1.00 96.50 90 ASP A N 1
ATOM 685 C CA . ASP A 1 90 ? 3.988 9.993 -17.626 1.00 96.50 90 ASP A CA 1
ATOM 686 C C . ASP A 1 90 ? 5.251 9.140 -17.685 1.00 96.50 90 ASP A C 1
ATOM 688 O O . ASP A 1 90 ? 5.197 7.961 -18.040 1.00 96.50 90 ASP A O 1
ATOM 692 N N . ARG A 1 91 ? 6.394 9.734 -17.352 1.00 95.31 91 ARG A N 1
ATOM 693 C CA . ARG A 1 91 ? 7.704 9.153 -17.642 1.00 95.31 91 ARG A CA 1
ATOM 694 C C . ARG A 1 91 ? 8.532 8.993 -16.379 1.00 95.31 91 ARG A C 1
ATOM 696 O O . ARG A 1 91 ? 8.859 9.990 -15.742 1.00 95.31 91 ARG A O 1
ATOM 703 N N . ALA A 1 92 ? 8.893 7.762 -16.037 1.00 96.38 92 ALA A N 1
ATOM 704 C CA . ALA A 1 92 ? 9.842 7.475 -14.971 1.00 96.38 92 ALA A CA 1
ATOM 705 C C . ALA A 1 92 ? 11.224 7.191 -15.568 1.00 96.38 92 ALA A C 1
ATOM 707 O O . ALA A 1 92 ? 11.387 6.267 -16.358 1.00 96.38 92 ALA A O 1
ATOM 708 N N . VAL A 1 93 ? 12.227 7.981 -15.210 1.00 95.31 93 VAL A N 1
ATOM 709 C CA . VAL A 1 93 ? 13.615 7.832 -15.644 1.00 95.31 93 VAL A CA 1
ATOM 710 C C . VAL A 1 93 ? 14.307 6.803 -14.757 1.00 95.31 93 VAL A C 1
ATOM 712 O O . VAL A 1 93 ? 14.311 6.951 -13.535 1.00 95.31 93 VAL A O 1
ATOM 715 N N . VAL A 1 94 ? 14.892 5.770 -15.368 1.00 94.00 94 VAL A N 1
ATOM 716 C CA . VAL A 1 94 ? 15.730 4.786 -14.674 1.00 94.00 94 VAL A CA 1
ATOM 717 C C . VAL A 1 94 ? 17.190 5.154 -14.893 1.00 94.00 94 VAL A C 1
ATOM 719 O O . VAL A 1 94 ? 17.639 5.276 -16.034 1.00 94.00 94 VAL A O 1
ATOM 722 N N . THR A 1 95 ? 17.937 5.329 -13.809 1.00 92.25 95 THR A N 1
ATOM 723 C CA . THR A 1 95 ? 19.351 5.718 -13.850 1.00 92.25 95 THR A CA 1
ATOM 724 C C . THR A 1 95 ? 20.250 4.658 -13.238 1.00 92.25 95 THR A C 1
ATOM 726 O O . THR A 1 95 ? 19.799 3.786 -12.494 1.00 92.25 95 THR A O 1
ATOM 729 N N . VAL A 1 96 ? 21.538 4.738 -13.556 1.00 89.69 96 VAL A N 1
ATOM 730 C CA . VAL A 1 96 ? 22.599 3.925 -12.965 1.00 89.69 96 VAL A CA 1
ATOM 731 C C . VAL A 1 96 ? 23.759 4.813 -12.526 1.00 89.69 96 VAL A C 1
ATOM 733 O O . VAL A 1 96 ? 24.063 5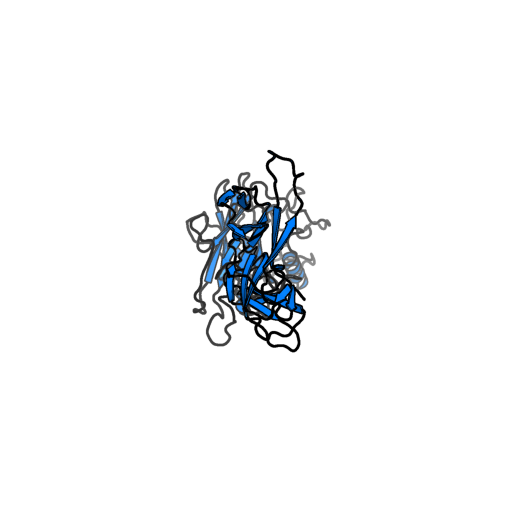.808 -13.181 1.00 89.69 96 VAL A O 1
ATOM 736 N N . THR A 1 97 ? 24.427 4.428 -11.443 1.00 88.88 97 THR A N 1
ATOM 737 C CA . THR A 1 97 ? 25.759 4.912 -11.056 1.00 88.88 97 THR A CA 1
ATOM 738 C C . THR A 1 97 ? 26.683 3.715 -10.842 1.00 88.88 97 THR A C 1
ATOM 740 O O . THR A 1 97 ? 26.235 2.653 -10.404 1.00 88.88 97 THR A O 1
ATOM 743 N N . THR A 1 98 ? 27.973 3.853 -11.152 1.00 86.31 98 THR A N 1
ATOM 744 C CA . THR A 1 98 ? 28.973 2.791 -10.944 1.00 86.31 98 THR A CA 1
ATOM 745 C C . THR A 1 98 ? 30.276 3.361 -10.390 1.00 86.31 98 THR A C 1
ATOM 747 O O . THR A 1 98 ? 30.665 4.442 -10.802 1.00 86.31 98 THR A O 1
ATOM 750 N N . SER A 1 99 ? 30.963 2.674 -9.474 1.00 82.50 99 SER A N 1
ATOM 751 C CA . SER A 1 99 ? 32.125 3.213 -8.742 1.00 82.50 99 SER A CA 1
ATOM 752 C C . SER A 1 99 ? 33.497 2.670 -9.182 1.00 82.50 99 SER A C 1
ATOM 754 O O . SER A 1 99 ? 34.452 2.826 -8.426 1.00 82.50 99 SER A O 1
ATOM 756 N N . SER A 1 100 ? 33.604 2.023 -10.358 1.00 68.81 100 SER A N 1
ATOM 757 C CA . SER A 1 100 ? 34.797 1.362 -10.961 1.00 68.81 100 SER A CA 1
ATOM 758 C C . SER A 1 100 ? 34.774 -0.183 -10.940 1.00 68.81 100 SER A C 1
ATOM 760 O O . SER A 1 100 ? 34.380 -0.765 -9.926 1.00 68.81 100 SER A O 1
ATOM 762 N N . PRO A 1 101 ? 35.282 -0.865 -11.996 1.00 62.31 101 PRO A N 1
ATOM 763 C CA . PRO A 1 101 ? 35.695 -0.325 -13.296 1.00 62.31 101 PRO A CA 1
ATOM 764 C C . PRO A 1 101 ? 34.508 -0.100 -14.242 1.00 62.31 101 PRO A C 1
ATOM 766 O O . PRO A 1 101 ? 33.396 -0.563 -14.004 1.00 62.31 101 PRO A O 1
ATOM 769 N N . SER A 1 102 ? 34.779 0.626 -15.326 1.00 66.19 102 SER A N 1
ATOM 770 C CA . SER A 1 102 ? 33.835 0.910 -16.404 1.00 66.19 102 SER A CA 1
ATOM 771 C C . SER A 1 102 ? 33.160 -0.369 -16.913 1.00 66.19 102 SER A C 1
ATOM 773 O O . SER A 1 102 ? 33.830 -1.273 -17.416 1.00 66.19 102 SER A O 1
ATOM 775 N N . LEU A 1 103 ? 31.836 -0.438 -16.783 1.00 72.50 103 LEU A N 1
ATOM 776 C CA . LEU A 1 103 ? 31.031 -1.554 -17.265 1.00 72.50 103 LEU A CA 1
ATOM 777 C C . LEU A 1 103 ? 30.682 -1.332 -18.739 1.00 72.50 103 LEU A C 1
ATOM 779 O O . LEU A 1 103 ? 29.985 -0.366 -19.051 1.00 72.50 103 LEU A O 1
ATOM 783 N N . THR A 1 104 ? 31.156 -2.217 -19.624 1.00 79.19 104 THR A N 1
ATOM 784 C CA . THR A 1 104 ? 30.768 -2.225 -21.042 1.00 79.19 104 THR A CA 1
ATOM 785 C C . THR A 1 104 ? 29.658 -3.242 -21.287 1.00 79.19 104 THR A C 1
ATOM 787 O O . THR A 1 104 ? 29.815 -4.412 -20.944 1.00 79.19 104 THR A O 1
ATOM 790 N N . PHE A 1 105 ? 28.544 -2.823 -21.887 1.00 79.00 105 PHE A N 1
ATOM 791 C CA . PHE A 1 105 ? 27.406 -3.696 -22.191 1.00 79.00 105 PHE A CA 1
ATOM 792 C C . PHE A 1 105 ? 26.722 -3.339 -23.508 1.00 79.00 105 PHE A C 1
ATOM 794 O O . PHE A 1 105 ? 26.801 -2.213 -23.983 1.00 79.00 105 PHE A O 1
ATOM 801 N N . SER A 1 106 ? 26.029 -4.312 -24.097 1.00 79.56 106 SER A N 1
ATOM 802 C CA . SER A 1 106 ? 25.280 -4.148 -25.355 1.00 79.56 106 SER A CA 1
ATOM 803 C C . SER A 1 106 ? 23.761 -4.125 -25.152 1.00 79.56 106 SER A C 1
ATOM 805 O O . SER A 1 106 ? 23.018 -3.714 -26.042 1.00 79.56 106 SER A O 1
ATOM 807 N N . ALA A 1 107 ? 23.278 -4.566 -23.988 1.00 78.44 107 ALA A N 1
ATOM 808 C CA . ALA A 1 107 ? 21.866 -4.517 -23.631 1.00 78.44 107 ALA A CA 1
ATOM 809 C C . ALA A 1 107 ? 21.670 -4.443 -22.111 1.00 78.44 107 ALA A C 1
ATOM 811 O O . ALA A 1 107 ? 22.546 -4.829 -21.333 1.00 78.44 107 ALA A O 1
ATOM 812 N N . VAL A 1 108 ? 20.499 -3.962 -21.696 1.00 83.31 108 VAL A N 1
ATOM 813 C CA . VAL A 1 108 ? 20.051 -3.954 -20.302 1.00 83.31 108 VAL A CA 1
ATOM 814 C C . VAL A 1 108 ? 18.688 -4.618 -20.214 1.00 83.31 108 VAL A C 1
ATOM 816 O O . VAL A 1 108 ? 17.768 -4.259 -20.941 1.00 83.31 108 VAL A O 1
ATOM 819 N N . GLN A 1 109 ? 18.539 -5.572 -19.304 1.00 85.12 109 GLN A N 1
ATOM 820 C CA . GLN A 1 109 ? 17.249 -6.131 -18.923 1.00 85.12 109 GLN A CA 1
ATOM 821 C C . GLN A 1 109 ? 16.837 -5.575 -17.560 1.00 85.12 109 GLN A C 1
ATOM 823 O O . GLN A 1 109 ? 17.630 -5.557 -16.623 1.00 85.12 109 GLN A O 1
ATOM 828 N N . VAL A 1 110 ? 15.591 -5.138 -17.438 1.00 87.56 110 VAL A N 1
ATOM 829 C CA . VAL A 1 110 ? 15.022 -4.577 -16.212 1.00 87.56 110 VAL A CA 1
ATOM 830 C C . VAL A 1 110 ? 13.742 -5.309 -15.850 1.00 87.56 110 VAL A C 1
ATOM 832 O O . VAL A 1 110 ? 12.925 -5.622 -16.718 1.00 87.56 110 VAL A O 1
ATOM 835 N N . GLY A 1 111 ? 13.582 -5.594 -14.563 1.00 88.38 111 GLY A N 1
ATOM 836 C CA . GLY A 1 111 ? 12.341 -6.105 -13.997 1.00 88.38 111 GLY A CA 1
ATOM 837 C C . GLY A 1 111 ? 11.662 -5.017 -13.184 1.00 88.38 111 GLY A C 1
ATOM 838 O O . GLY A 1 111 ? 12.218 -4.574 -12.179 1.00 88.38 111 GLY A O 1
ATOM 839 N N . PHE A 1 112 ? 10.466 -4.614 -13.598 1.00 92.19 112 PHE A N 1
ATOM 840 C CA . PHE A 1 112 ? 9.588 -3.761 -12.813 1.00 92.19 112 PHE A CA 1
ATOM 841 C C . PHE A 1 112 ? 8.503 -4.592 -12.132 1.00 92.19 112 PHE A C 1
ATOM 843 O O . PHE A 1 112 ? 7.907 -5.471 -12.757 1.00 92.19 112 PHE A O 1
ATOM 850 N N . GLU A 1 113 ? 8.198 -4.265 -10.881 1.00 93.00 113 GLU A N 1
ATOM 851 C CA . GLU A 1 113 ? 6.980 -4.712 -10.209 1.00 93.00 113 GLU A CA 1
ATOM 852 C C . GLU A 1 113 ? 6.059 -3.517 -9.977 1.00 93.00 113 GLU A C 1
ATOM 854 O O . GLU A 1 113 ? 6.432 -2.547 -9.319 1.00 93.00 113 GLU A O 1
ATOM 859 N N . ILE A 1 114 ? 4.846 -3.596 -10.513 1.00 95.56 114 ILE A N 1
ATOM 860 C CA . ILE A 1 114 ? 3.785 -2.622 -10.282 1.00 95.56 114 ILE A CA 1
ATOM 861 C C . ILE A 1 114 ? 2.885 -3.173 -9.186 1.00 95.56 114 ILE A C 1
ATOM 863 O O . ILE A 1 114 ? 2.349 -4.280 -9.278 1.00 95.56 114 ILE A O 1
ATOM 867 N N . ILE A 1 115 ? 2.757 -2.389 -8.129 1.00 95.25 115 ILE A N 1
ATOM 868 C CA . ILE A 1 115 ? 2.266 -2.782 -6.819 1.00 95.25 115 ILE A CA 1
ATOM 869 C C . ILE A 1 115 ? 1.047 -1.934 -6.494 1.00 95.25 115 ILE A C 1
ATOM 871 O O . ILE A 1 115 ? 1.188 -0.744 -6.265 1.00 95.25 115 ILE A O 1
ATOM 875 N N . GLY A 1 116 ? -0.141 -2.532 -6.457 1.00 93.94 116 GLY A N 1
ATOM 876 C CA . GLY A 1 116 ? -1.348 -1.873 -5.956 1.00 93.94 116 GLY A CA 1
ATOM 877 C C . GLY A 1 116 ? -1.643 -2.227 -4.502 1.00 93.94 116 GLY A C 1
ATOM 878 O O . GLY A 1 116 ? -0.811 -2.818 -3.799 1.00 93.94 116 GLY A O 1
ATOM 879 N N . ASP A 1 117 ? -2.853 -1.872 -4.072 1.00 90.62 117 ASP A N 1
ATOM 880 C CA . ASP A 1 117 ? -3.346 -2.123 -2.719 1.00 90.62 117 ASP A CA 1
ATOM 881 C C . ASP A 1 117 ? -3.279 -3.612 -2.361 1.00 90.62 117 ASP A C 1
ATOM 883 O O . ASP A 1 117 ? -3.708 -4.485 -3.121 1.00 90.62 117 ASP A O 1
ATOM 887 N N . ALA A 1 118 ? -2.734 -3.917 -1.184 1.00 86.06 118 ALA A N 1
ATOM 888 C CA . ALA A 1 118 ? -2.343 -5.284 -0.872 1.00 86.06 118 ALA A CA 1
ATOM 889 C C . ALA A 1 118 ? -3.544 -6.244 -0.831 1.00 86.06 118 ALA A C 1
ATOM 891 O O . ALA A 1 118 ? -4.502 -6.060 -0.076 1.00 86.06 118 ALA A O 1
ATOM 892 N N . GLY A 1 119 ? -3.460 -7.324 -1.609 1.00 81.94 119 GLY A N 1
ATOM 893 C CA . GLY A 1 119 ? -4.520 -8.331 -1.715 1.00 81.94 119 GLY A CA 1
ATOM 894 C C . GLY A 1 119 ? -5.764 -7.901 -2.504 1.00 81.94 119 GLY A C 1
ATOM 895 O O . GLY A 1 119 ? -6.719 -8.677 -2.555 1.00 81.94 119 GLY A O 1
ATOM 896 N N . VAL A 1 120 ? -5.761 -6.720 -3.126 1.00 87.00 120 VAL A N 1
ATOM 897 C CA . VAL A 1 120 ? -6.790 -6.281 -4.081 1.00 87.00 120 VAL A CA 1
ATOM 898 C C . VAL A 1 120 ? -6.287 -6.543 -5.491 1.00 87.00 120 VAL A C 1
ATOM 900 O O . VAL A 1 120 ? -5.113 -6.343 -5.781 1.00 87.00 120 VAL A O 1
ATOM 903 N N . ALA A 1 121 ? -7.161 -6.990 -6.391 1.00 91.75 121 ALA A N 1
ATOM 904 C CA . ALA A 1 121 ? -6.800 -7.031 -7.802 1.00 91.75 121 ALA A CA 1
ATOM 905 C C . ALA A 1 121 ? -6.431 -5.618 -8.286 1.00 91.75 121 ALA A C 1
ATOM 907 O O . ALA A 1 121 ? -7.161 -4.670 -7.993 1.00 91.75 121 ALA A O 1
ATOM 908 N N . LEU A 1 122 ? -5.330 -5.471 -9.035 1.00 93.81 122 LEU A N 1
ATOM 909 C CA . LEU A 1 122 ? -5.003 -4.198 -9.681 1.00 93.81 122 LEU A CA 1
ATOM 910 C C . LEU A 1 122 ? -6.220 -3.670 -10.440 1.00 93.81 122 LEU A C 1
ATOM 912 O O . LEU A 1 122 ? -6.935 -4.437 -11.089 1.00 93.81 122 LEU A O 1
ATOM 916 N N . ALA A 1 123 ? -6.459 -2.361 -10.369 1.00 94.25 123 ALA A N 1
ATOM 917 C CA . ALA A 1 123 ? -7.548 -1.758 -11.119 1.00 94.25 123 ALA A CA 1
ATOM 918 C C . ALA A 1 123 ? -7.405 -2.061 -12.614 1.00 94.25 123 ALA A C 1
ATOM 920 O O . ALA A 1 123 ? -6.287 -2.168 -13.113 1.00 94.25 123 ALA A O 1
ATOM 921 N N . ASN A 1 124 ? -8.529 -2.163 -13.329 1.00 95.00 124 ASN A N 1
ATOM 922 C CA . ASN A 1 124 ? -8.525 -2.617 -14.719 1.00 95.00 124 ASN A CA 1
ATOM 923 C C . ASN A 1 124 ? -7.506 -1.867 -15.573 1.00 95.00 124 ASN A C 1
ATOM 925 O O . ASN A 1 124 ? -6.786 -2.540 -16.284 1.00 95.00 124 ASN A O 1
ATOM 929 N N . TRP A 1 125 ? -7.398 -0.534 -15.452 1.00 95.62 125 TRP A N 1
ATOM 930 C CA . TRP A 1 125 ? -6.434 0.294 -16.198 1.00 95.62 125 TRP A CA 1
ATOM 931 C C . TRP A 1 125 ? -4.951 -0.080 -15.973 1.00 95.62 125 TRP A C 1
ATOM 933 O O . TRP A 1 125 ? -4.112 0.073 -16.863 1.00 95.62 125 TRP A O 1
ATOM 943 N N . TRP A 1 126 ? -4.628 -0.621 -14.797 1.00 95.44 126 TRP A N 1
ATOM 944 C CA . TRP A 1 126 ? -3.294 -1.099 -14.426 1.00 95.44 126 TRP A CA 1
ATOM 945 C C . TRP A 1 126 ? -2.999 -2.528 -14.883 1.00 95.44 126 TRP A C 1
ATOM 947 O O . TRP A 1 126 ? -1.925 -3.039 -14.598 1.00 95.44 126 TRP A O 1
ATOM 957 N N . GLN A 1 127 ? -3.906 -3.176 -15.612 1.00 94.44 127 GLN A N 1
ATOM 958 C CA . GLN A 1 127 ? -3.733 -4.538 -16.113 1.00 94.44 127 GLN A CA 1
ATOM 959 C C . GLN A 1 127 ? -3.342 -4.502 -17.602 1.00 94.44 127 GLN A C 1
ATOM 961 O O . GLN A 1 127 ? -4.204 -4.411 -18.480 1.00 94.44 127 GLN A O 1
ATOM 966 N N . ALA A 1 128 ? -2.038 -4.525 -17.913 1.00 90.62 128 ALA A N 1
ATOM 967 C CA . ALA A 1 128 ? -1.525 -4.445 -19.293 1.00 90.62 128 ALA A CA 1
ATOM 968 C C . ALA A 1 128 ? -1.210 -5.801 -19.925 1.00 90.62 128 ALA A C 1
ATOM 970 O O . ALA A 1 128 ? -0.723 -5.846 -21.053 1.00 90.62 128 ALA A O 1
ATOM 971 N N . GLN A 1 129 ? -1.503 -6.920 -19.269 1.00 88.06 129 GLN A N 1
ATOM 972 C CA . GLN A 1 129 ? -1.398 -8.225 -19.914 1.00 88.06 129 GLN A CA 1
ATOM 973 C C . GLN A 1 129 ? -2.227 -8.278 -21.208 1.00 88.06 129 GLN A C 1
ATOM 975 O O . GLN A 1 129 ? -3.169 -7.506 -21.420 1.00 88.06 129 GLN A O 1
ATOM 980 N N . THR A 1 130 ? -1.908 -9.219 -22.093 1.00 85.50 130 THR A N 1
ATOM 981 C CA . THR A 1 130 ? -2.732 -9.481 -23.278 1.00 85.50 130 THR A CA 1
ATOM 982 C C . THR A 1 130 ? -4.178 -9.780 -22.862 1.00 85.50 130 THR A C 1
ATOM 984 O O . THR A 1 130 ? -4.422 -10.638 -22.020 1.00 85.50 130 THR A O 1
ATOM 987 N N . GLY A 1 131 ? -5.142 -9.054 -23.437 1.00 85.81 131 GLY A N 1
ATOM 988 C CA . GLY A 1 131 ? -6.558 -9.132 -23.049 1.00 85.81 131 GLY A CA 1
ATOM 989 C C . GLY A 1 131 ? -6.955 -8.249 -21.857 1.00 85.81 131 GLY A C 1
ATOM 990 O O . GLY A 1 131 ? -8.145 -8.121 -21.583 1.00 85.81 131 GLY A O 1
ATOM 991 N N . GLY A 1 132 ? -5.990 -7.610 -21.189 1.00 90.69 132 GLY A N 1
ATOM 992 C CA . GLY A 1 132 ? -6.215 -6.557 -20.200 1.00 90.69 132 GLY A CA 1
ATOM 993 C C . GLY A 1 132 ? -6.606 -5.213 -20.829 1.00 90.69 132 GLY A C 1
ATOM 994 O O . GLY A 1 132 ? -6.774 -5.084 -22.047 1.00 90.69 132 GLY A O 1
ATOM 995 N N . CYS A 1 133 ? -6.752 -4.186 -19.994 1.00 93.38 133 CYS A N 1
ATOM 996 C CA . CYS A 1 133 ? -7.177 -2.849 -20.398 1.00 93.38 133 CYS A CA 1
ATOM 997 C C . CYS A 1 133 ? -6.196 -1.806 -19.825 1.00 93.38 133 CYS A C 1
ATOM 999 O O . CYS A 1 133 ? -6.091 -1.710 -18.622 1.00 93.38 133 CYS A O 1
ATOM 1001 N N . PRO A 1 134 ? -5.482 -0.997 -20.625 1.00 91.75 134 PRO A N 1
ATOM 1002 C CA . PRO A 1 134 ? -5.656 -0.829 -22.059 1.00 91.75 134 PRO A CA 1
ATOM 1003 C C . PRO A 1 134 ? -5.014 -1.928 -22.913 1.00 91.75 134 PRO A C 1
ATOM 1005 O O . PRO A 1 134 ? -5.353 -2.015 -24.098 1.00 91.75 134 PRO A O 1
ATOM 1008 N N . GLY A 1 135 ? -4.183 -2.780 -22.307 1.00 88.50 135 GLY A N 1
ATOM 1009 C CA . GLY A 1 135 ? -3.370 -3.815 -22.948 1.00 88.50 135 GLY A CA 1
ATOM 1010 C C . GLY A 1 135 ? -1.876 -3.475 -22.894 1.00 88.50 135 GLY A C 1
ATOM 1011 O O . GLY A 1 135 ? -1.490 -2.454 -22.326 1.00 88.50 135 GLY A O 1
ATOM 1012 N N . ALA A 1 136 ? -1.036 -4.308 -23.516 1.00 79.94 136 ALA A N 1
ATOM 1013 C CA . ALA A 1 136 ? 0.428 -4.271 -23.356 1.00 79.94 136 ALA A CA 1
ATOM 1014 C C . ALA A 1 136 ? 1.094 -2.940 -23.734 1.00 79.94 136 ALA A C 1
ATOM 1016 O O . ALA A 1 136 ? 2.161 -2.627 -23.228 1.00 79.94 136 ALA A O 1
ATOM 1017 N N . GLN A 1 137 ? 0.447 -2.133 -24.576 1.00 81.69 137 GLN A N 1
ATOM 1018 C CA . GLN A 1 137 ? 0.957 -0.831 -25.015 1.00 81.69 137 GLN A CA 1
ATOM 1019 C C . GLN A 1 137 ? 0.931 0.244 -23.912 1.00 81.69 137 GLN A C 1
ATOM 1021 O O . GLN A 1 137 ? 1.475 1.322 -24.125 1.00 81.69 137 GLN A O 1
ATOM 1026 N N . ARG A 1 138 ? 0.302 -0.022 -22.754 1.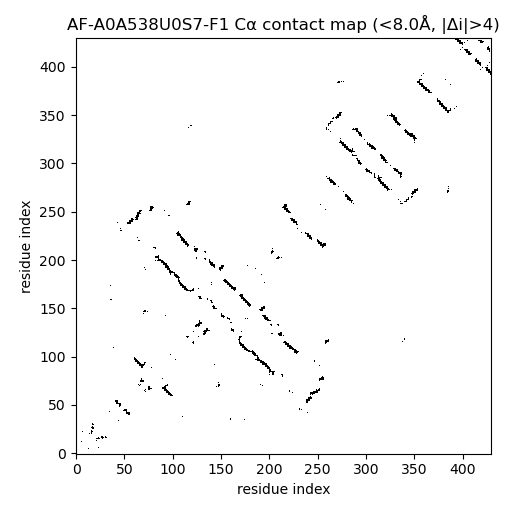00 91.00 138 ARG A N 1
ATOM 1027 C CA . ARG A 1 138 ? 0.260 0.916 -21.617 1.00 91.00 138 ARG A CA 1
ATOM 1028 C C . ARG A 1 138 ? 1.647 1.251 -21.084 1.00 91.00 138 ARG A C 1
ATOM 1030 O O . ARG A 1 138 ? 1.857 2.353 -20.590 1.00 91.00 138 ARG A O 1
ATOM 1037 N N . LEU A 1 139 ? 2.540 0.267 -21.123 1.00 93.31 139 LEU A N 1
ATOM 1038 C CA . LEU A 1 139 ? 3.917 0.396 -20.687 1.00 93.31 139 LEU A CA 1
ATOM 1039 C C . LEU A 1 139 ? 4.823 0.387 -21.905 1.00 93.31 139 LEU A C 1
ATOM 1041 O O . LEU A 1 139 ? 4.671 -0.444 -22.799 1.00 93.31 139 LEU A O 1
ATOM 1045 N N . GLY A 1 140 ? 5.788 1.292 -21.907 1.00 91.81 140 GLY A N 1
ATOM 1046 C CA . GLY A 1 140 ? 6.862 1.317 -22.885 1.00 91.81 140 GLY A CA 1
ATOM 1047 C C . GLY A 1 140 ? 8.179 1.612 -22.199 1.00 91.81 140 GLY A C 1
ATOM 1048 O O . GLY A 1 140 ? 8.197 2.243 -21.144 1.00 91.81 140 GLY A O 1
ATOM 1049 N N . VAL A 1 141 ? 9.273 1.139 -22.790 1.00 91.50 141 VAL A N 1
ATOM 1050 C CA . VAL A 1 141 ? 10.602 1.634 -22.438 1.00 91.50 141 VAL A CA 1
ATOM 1051 C C . VAL A 1 141 ? 11.155 2.426 -23.609 1.00 91.50 141 VAL A C 1
ATOM 1053 O O . VAL A 1 141 ? 11.235 1.887 -24.713 1.00 91.50 141 VAL A O 1
ATOM 1056 N N . GLU A 1 142 ? 11.509 3.682 -23.358 1.00 90.50 142 GLU A N 1
ATOM 1057 C CA . GLU A 1 142 ? 11.875 4.673 -24.375 1.00 90.50 142 GLU A CA 1
ATOM 1058 C C . GLU A 1 142 ? 13.189 5.388 -24.010 1.00 90.50 142 GLU A C 1
ATOM 1060 O O . GLU A 1 142 ? 13.685 5.282 -22.883 1.00 90.50 142 GLU A O 1
ATOM 1065 N N . SER A 1 143 ? 13.747 6.157 -24.953 1.00 86.69 143 SER A N 1
ATOM 1066 C CA . SER A 1 143 ? 14.907 7.012 -24.680 1.00 86.69 143 SER A CA 1
ATOM 1067 C C . SER A 1 143 ? 14.592 8.116 -23.675 1.00 86.69 143 SER A C 1
ATOM 1069 O O . SER A 1 143 ? 13.591 8.834 -23.809 1.00 86.69 143 SER A O 1
ATOM 1071 N N . TYR A 1 144 ? 15.521 8.348 -22.746 1.00 84.75 144 TYR A N 1
ATOM 1072 C CA . TYR A 1 144 ? 15.564 9.591 -21.981 1.00 84.75 144 TYR A CA 1
ATOM 1073 C C . TYR A 1 144 ? 16.201 10.701 -22.829 1.00 84.75 144 TYR A C 1
ATOM 1075 O O . TYR A 1 144 ? 17.238 10.506 -23.455 1.00 84.75 144 TYR A O 1
ATOM 1083 N N . THR A 1 145 ? 15.566 11.873 -22.861 1.00 83.38 145 THR A N 1
ATOM 1084 C CA . THR A 1 145 ? 16.002 13.027 -23.671 1.00 83.38 145 THR A CA 1
ATOM 1085 C C . THR A 1 145 ? 16.224 14.292 -22.838 1.00 83.38 145 THR A C 1
ATOM 1087 O O . THR A 1 145 ? 16.311 15.380 -23.403 1.00 83.38 145 THR A O 1
ATOM 1090 N N . GLY A 1 146 ? 16.230 14.185 -21.506 1.00 80.94 146 GLY A N 1
ATOM 1091 C CA . GLY A 1 146 ? 16.510 15.321 -20.626 1.00 80.94 146 GLY A CA 1
ATOM 1092 C C . GLY A 1 146 ? 18.012 15.572 -20.460 1.00 80.94 146 GLY A C 1
ATOM 1093 O O . GLY A 1 146 ? 18.839 14.928 -21.105 1.00 80.94 146 GLY A O 1
ATOM 1094 N N . SER A 1 147 ? 18.357 16.543 -19.613 1.00 82.25 147 SER A N 1
ATOM 1095 C CA . SER A 1 147 ? 19.737 17.018 -19.436 1.00 82.25 147 SER A CA 1
ATOM 1096 C C . SER A 1 147 ? 20.261 16.950 -18.000 1.00 82.25 147 SER A C 1
ATOM 1098 O O . SER A 1 147 ? 21.394 17.361 -17.764 1.00 82.25 147 SER A O 1
ATOM 1100 N N . SER A 1 148 ? 19.458 16.502 -17.030 1.00 87.31 148 SER A N 1
ATOM 1101 C CA . SER A 1 148 ? 19.848 16.509 -15.606 1.00 87.31 148 SER A CA 1
ATOM 1102 C C . SER A 1 148 ? 20.795 15.361 -15.231 1.00 87.31 148 SER A C 1
ATOM 1104 O O . SER A 1 148 ? 21.384 15.367 -14.155 1.00 87.31 148 SER A O 1
ATOM 1106 N N . CYS A 1 149 ? 20.969 14.402 -16.134 1.00 88.56 149 CYS A N 1
ATOM 1107 C CA . CYS A 1 149 ? 21.937 13.313 -16.102 1.00 88.56 149 CYS A CA 1
ATOM 1108 C C . CYS A 1 149 ? 22.335 12.999 -17.541 1.00 88.56 149 CYS A C 1
ATOM 1110 O O . CYS A 1 149 ? 21.638 13.389 -18.484 1.00 88.56 149 CYS A O 1
ATOM 1112 N N . THR A 1 150 ? 23.434 12.269 -17.713 1.00 89.44 150 THR A N 1
ATOM 1113 C CA . THR A 1 150 ? 23.887 11.876 -19.047 1.00 89.44 150 THR A CA 1
ATOM 1114 C C . THR A 1 150 ? 22.877 10.914 -19.667 1.00 89.44 150 THR A C 1
ATOM 1116 O O . THR A 1 150 ? 22.650 9.833 -19.113 1.00 89.44 150 THR A O 1
ATOM 1119 N N . PRO A 1 151 ? 22.222 11.294 -20.781 1.00 85.06 151 PRO A N 1
ATOM 1120 C CA . PRO A 1 151 ? 21.236 10.440 -21.408 1.00 85.06 151 PRO A CA 1
ATOM 1121 C C . P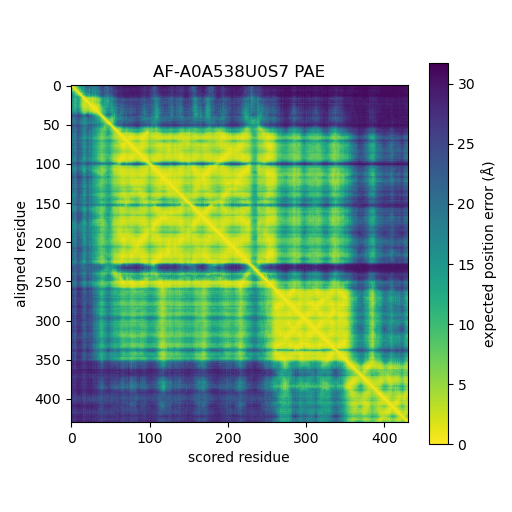RO A 1 151 ? 21.930 9.292 -22.134 1.00 85.06 151 PRO A C 1
ATOM 1123 O O . PRO A 1 151 ? 22.856 9.493 -22.921 1.00 85.06 151 PRO A O 1
ATOM 1126 N N . LEU A 1 152 ? 21.428 8.087 -21.910 1.00 81.06 152 LEU A N 1
ATOM 1127 C CA . LEU A 1 152 ? 21.626 6.950 -22.791 1.00 81.06 152 LEU A CA 1
ATOM 1128 C C . LEU A 1 152 ? 20.313 6.623 -23.503 1.00 81.06 152 LEU A C 1
ATOM 1130 O O . LEU A 1 152 ? 19.242 7.095 -23.118 1.00 81.06 152 LEU A O 1
ATOM 1134 N N . PHE A 1 153 ? 20.465 5.780 -24.531 1.00 69.12 153 PHE A N 1
ATOM 1135 C CA . PHE A 1 153 ? 19.457 5.131 -25.378 1.00 69.12 153 PHE A CA 1
ATOM 1136 C C . PHE A 1 153 ? 19.420 5.653 -26.815 1.00 69.12 153 PHE A C 1
ATOM 1138 O O . PHE A 1 153 ? 18.750 6.637 -27.140 1.00 69.12 153 PHE A O 1
ATOM 1145 N N . ASN A 1 154 ? 20.034 4.878 -27.705 1.00 64.00 154 ASN A N 1
ATOM 1146 C CA . ASN A 1 154 ? 19.549 4.734 -29.070 1.00 64.00 154 ASN A CA 1
ATOM 1147 C C . ASN A 1 154 ? 19.701 3.265 -29.487 1.00 64.00 154 ASN A C 1
ATOM 1149 O O . ASN A 1 154 ? 20.779 2.682 -29.338 1.00 64.00 154 ASN A O 1
ATOM 1153 N N . GLY A 1 155 ? 18.574 2.677 -29.884 1.00 70.50 155 GLY A N 1
ATOM 1154 C CA . GLY A 1 155 ? 18.384 1.256 -30.149 1.00 70.50 155 GLY A CA 1
ATOM 1155 C C . GLY A 1 155 ? 16.912 0.860 -29.983 1.00 70.50 155 GLY A C 1
ATOM 1156 O O . GLY A 1 155 ? 16.017 1.700 -30.103 1.00 70.50 155 GLY A O 1
ATOM 1157 N N . GLY A 1 156 ? 16.632 -0.424 -29.751 1.00 80.62 156 GLY A N 1
ATOM 1158 C CA . GLY A 1 156 ? 15.269 -0.960 -29.633 1.00 80.62 156 GLY A CA 1
ATOM 1159 C C . GLY A 1 156 ? 14.936 -1.467 -28.231 1.00 80.62 156 GLY A C 1
ATOM 1160 O O . GLY A 1 156 ? 15.829 -1.775 -27.447 1.00 80.62 156 GLY A O 1
ATOM 1161 N N . SER A 1 157 ? 13.648 -1.621 -27.926 1.00 84.81 157 SER A N 1
ATOM 1162 C CA . SER A 1 157 ? 13.188 -2.261 -26.692 1.00 84.81 157 SER A CA 1
ATOM 1163 C C . SER A 1 157 ? 12.136 -3.337 -26.966 1.00 84.81 157 SER A C 1
ATOM 1165 O O . SER A 1 157 ? 11.392 -3.285 -27.949 1.00 84.81 157 SER A O 1
ATOM 1167 N N . ILE A 1 158 ? 12.095 -4.344 -26.095 1.00 82.25 158 ILE A N 1
ATOM 1168 C CA . ILE A 1 158 ? 11.055 -5.375 -26.058 1.00 82.25 158 ILE A CA 1
ATOM 1169 C C . ILE A 1 158 ? 10.570 -5.482 -24.618 1.00 82.25 158 ILE A C 1
ATOM 1171 O O . ILE A 1 158 ? 11.385 -5.560 -23.702 1.00 82.25 158 ILE A O 1
ATOM 1175 N N . GLY A 1 159 ? 9.253 -5.494 -24.427 1.00 83.94 159 GLY A N 1
ATOM 1176 C CA . GLY A 1 159 ? 8.613 -5.584 -23.120 1.00 83.94 159 GLY A CA 1
ATOM 1177 C C . GLY A 1 159 ? 7.632 -6.748 -23.041 1.00 83.94 159 GLY A C 1
ATOM 1178 O O . GLY A 1 159 ? 6.897 -7.019 -23.991 1.00 83.94 159 GLY A O 1
ATOM 1179 N N . VAL A 1 160 ? 7.603 -7.418 -21.893 1.00 84.31 160 VAL A N 1
ATOM 1180 C CA . VAL A 1 160 ? 6.666 -8.495 -21.570 1.00 84.31 160 VAL A CA 1
ATOM 1181 C C . VAL A 1 160 ? 5.974 -8.155 -20.260 1.00 84.31 160 VAL A C 1
ATOM 1183 O O . VAL A 1 160 ? 6.624 -7.866 -19.257 1.00 84.31 160 VAL A O 1
ATOM 1186 N N . VAL A 1 161 ? 4.645 -8.203 -20.277 1.00 87.88 161 VAL A N 1
ATOM 1187 C CA . VAL A 1 161 ? 3.803 -7.972 -19.103 1.00 87.88 161 VAL A CA 1
ATOM 1188 C C . VAL A 1 161 ? 3.239 -9.301 -18.620 1.00 87.88 161 VAL A C 1
ATOM 1190 O O . VAL A 1 161 ? 2.680 -10.066 -19.408 1.00 87.88 161 VAL A O 1
ATOM 1193 N N . GLN A 1 162 ? 3.322 -9.539 -17.316 1.00 89.19 162 GLN A N 1
ATOM 1194 C CA . GLN A 1 162 ? 2.673 -10.651 -16.644 1.00 89.19 162 GLN A CA 1
ATOM 1195 C C . GLN A 1 162 ? 1.791 -10.132 -15.509 1.00 89.19 162 GLN A C 1
ATOM 1197 O O . GLN A 1 162 ? 2.277 -9.595 -14.513 1.00 89.19 162 GLN A O 1
ATOM 1202 N N . TYR A 1 163 ? 0.489 -10.371 -15.637 1.00 88.81 163 TYR A N 1
ATOM 1203 C CA . TYR A 1 163 ? -0.489 -10.115 -14.590 1.00 88.81 163 TYR A CA 1
ATOM 1204 C C . TYR A 1 163 ? -1.515 -11.260 -14.511 1.00 88.81 163 TYR A C 1
ATOM 1206 O O . TYR A 1 163 ? -2.003 -11.703 -15.556 1.00 88.81 163 TYR A O 1
ATOM 1214 N N . PRO A 1 164 ? -1.890 -11.707 -13.299 1.00 90.62 164 PRO A N 1
ATOM 1215 C CA . PRO A 1 164 ? -1.236 -11.386 -12.031 1.00 90.62 164 PRO A CA 1
ATOM 1216 C C . PRO A 1 164 ? 0.137 -12.064 -11.921 1.00 90.62 164 PRO A C 1
ATOM 1218 O O . PRO A 1 164 ? 0.382 -13.119 -12.517 1.00 90.62 164 PRO A O 1
ATOM 1221 N N . VAL A 1 165 ? 1.029 -11.491 -11.114 1.00 86.50 165 VAL A N 1
ATOM 1222 C CA . VAL A 1 165 ? 2.196 -12.241 -10.629 1.00 86.50 165 VAL A CA 1
ATOM 1223 C C . VAL A 1 165 ? 1.686 -13.438 -9.817 1.00 86.50 165 VAL A C 1
ATOM 1225 O O . VAL A 1 165 ? 0.697 -13.340 -9.086 1.00 86.50 165 VAL A O 1
ATOM 1228 N N . ALA A 1 166 ? 2.318 -14.604 -9.971 1.00 82.38 166 ALA A N 1
ATOM 1229 C CA . ALA A 1 166 ? 1.827 -15.849 -9.382 1.00 82.38 166 ALA A CA 1
ATOM 1230 C C . ALA A 1 166 ? 1.607 -15.716 -7.860 1.00 82.38 166 ALA A C 1
ATOM 1232 O O . ALA A 1 166 ? 2.526 -15.412 -7.102 1.00 82.38 166 ALA A O 1
ATOM 1233 N N . GLY A 1 167 ? 0.366 -15.941 -7.414 1.00 83.69 167 GLY A N 1
ATOM 1234 C CA . GLY A 1 167 ? -0.029 -15.824 -6.005 1.00 83.69 167 GLY A CA 1
ATOM 1235 C C . GLY A 1 167 ? -0.210 -14.390 -5.483 1.00 83.69 167 GLY A C 1
ATOM 1236 O O . GLY A 1 167 ? -0.432 -14.223 -4.283 1.00 83.69 167 GLY A O 1
ATOM 1237 N N . LYS A 1 168 ? -0.127 -13.366 -6.344 1.00 86.56 168 LYS A N 1
ATOM 1238 C CA . LYS A 1 168 ? -0.213 -11.940 -5.990 1.00 86.56 168 LYS A CA 1
ATOM 1239 C C . LYS A 1 168 ? -1.118 -11.180 -6.969 1.00 86.56 168 LYS A C 1
ATOM 1241 O O . LYS A 1 168 ? -0.685 -10.721 -8.020 1.00 86.56 168 LYS A O 1
ATOM 1246 N N . VAL A 1 169 ? -2.401 -11.059 -6.625 1.00 90.19 169 VAL A N 1
ATOM 1247 C CA . VAL A 1 169 ? -3.419 -10.379 -7.460 1.00 90.19 169 VAL A CA 1
ATOM 1248 C C . VAL A 1 169 ? -3.226 -8.860 -7.550 1.00 90.19 169 VAL A C 1
ATOM 1250 O O . VAL A 1 169 ? -3.721 -8.216 -8.471 1.00 90.19 169 VAL A O 1
ATOM 1253 N N . ASP A 1 170 ? -2.475 -8.311 -6.606 1.00 91.94 170 ASP A N 1
ATOM 1254 C CA . ASP A 1 170 ? -2.118 -6.907 -6.416 1.00 91.94 170 ASP A CA 1
ATOM 1255 C C . ASP A 1 170 ? -0.813 -6.520 -7.124 1.00 91.94 170 ASP A C 1
ATOM 1257 O O . ASP A 1 170 ? -0.239 -5.464 -6.842 1.00 91.94 170 ASP A O 1
ATOM 1261 N N . ARG A 1 171 ? -0.290 -7.401 -7.986 1.00 93.12 171 ARG A N 1
ATOM 1262 C CA . ARG A 1 171 ? 1.032 -7.263 -8.596 1.00 93.12 171 ARG A CA 1
ATOM 1263 C C . ARG A 1 171 ? 1.008 -7.581 -10.083 1.00 93.12 171 ARG A C 1
ATOM 1265 O O . ARG A 1 171 ? 0.523 -8.637 -10.491 1.00 93.12 171 ARG A O 1
ATOM 1272 N N . GLU A 1 172 ? 1.608 -6.699 -10.870 1.00 94.00 172 GLU A N 1
ATOM 1273 C CA . GLU A 1 172 ? 1.982 -6.932 -12.264 1.00 94.00 172 GLU A CA 1
ATOM 1274 C C . GLU A 1 172 ? 3.506 -6.879 -12.381 1.00 94.00 172 GLU A C 1
ATOM 1276 O O . GLU A 1 172 ? 4.143 -5.994 -11.813 1.00 94.00 172 GLU A O 1
ATOM 1281 N N . ALA A 1 173 ? 4.089 -7.817 -13.122 1.00 91.50 173 ALA A N 1
ATOM 1282 C CA . ALA A 1 173 ? 5.495 -7.767 -13.491 1.00 91.50 173 ALA A CA 1
ATOM 1283 C C . ALA A 1 173 ? 5.621 -7.268 -14.930 1.00 91.50 173 ALA A C 1
ATOM 1285 O O . ALA A 1 173 ? 4.976 -7.799 -15.837 1.00 91.50 173 ALA A O 1
ATOM 1286 N N . TYR A 1 174 ? 6.486 -6.282 -15.146 1.00 91.56 174 TYR A N 1
ATOM 1287 C CA . TYR A 1 174 ? 6.879 -5.834 -16.475 1.00 91.56 174 TYR A CA 1
ATOM 1288 C C . TYR A 1 174 ? 8.378 -6.033 -16.641 1.00 91.56 174 TYR A C 1
ATOM 1290 O O . TYR A 1 174 ? 9.181 -5.397 -15.963 1.00 91.56 174 TYR A O 1
ATOM 1298 N N . THR A 1 175 ? 8.758 -6.946 -17.528 1.00 87.88 175 THR A N 1
ATOM 1299 C CA . THR A 1 175 ? 10.162 -7.185 -17.866 1.00 87.88 175 THR A CA 1
ATOM 1300 C C . THR A 1 175 ? 10.445 -6.553 -19.211 1.00 87.88 175 THR A C 1
ATOM 1302 O O . THR A 1 175 ? 9.755 -6.854 -20.184 1.00 87.88 175 THR A O 1
ATOM 1305 N N . ALA A 1 176 ? 11.458 -5.699 -19.276 1.00 87.50 176 ALA A N 1
ATOM 1306 C CA . ALA A 1 176 ? 11.884 -5.082 -20.520 1.00 87.50 176 ALA A CA 1
ATOM 1307 C C . ALA A 1 176 ? 13.360 -5.359 -20.786 1.00 87.50 176 ALA A C 1
ATOM 1309 O O . ALA A 1 176 ? 14.177 -5.364 -19.867 1.00 87.50 176 ALA A O 1
ATOM 1310 N N . THR A 1 177 ? 13.701 -5.562 -22.053 1.00 84.25 177 THR A N 1
ATOM 1311 C CA . THR A 1 177 ? 15.082 -5.583 -22.528 1.00 84.25 177 THR A CA 1
ATOM 1312 C C . THR A 1 177 ? 15.283 -4.437 -23.501 1.00 84.25 177 THR A C 1
ATOM 1314 O O . THR A 1 177 ? 14.528 -4.274 -24.459 1.00 84.25 177 THR A O 1
ATOM 1317 N N . VAL A 1 178 ? 16.309 -3.649 -23.221 1.00 85.44 178 VAL A N 1
ATOM 1318 C CA . VAL A 1 178 ? 16.756 -2.495 -23.984 1.00 85.44 178 VAL A CA 1
ATOM 1319 C C . VAL A 1 178 ? 18.055 -2.858 -24.678 1.00 85.44 178 VAL A C 1
ATOM 1321 O O . VAL A 1 178 ? 19.007 -3.287 -24.029 1.00 85.44 178 VAL A O 1
ATOM 1324 N N . PHE A 1 179 ? 18.086 -2.675 -25.990 1.00 80.88 179 PHE A N 1
ATOM 1325 C CA . PHE A 1 179 ? 19.248 -2.898 -26.836 1.00 80.88 179 PHE A CA 1
ATOM 1326 C C . PHE A 1 179 ? 19.855 -1.556 -27.213 1.00 80.88 179 PHE A C 1
ATOM 1328 O O . PHE A 1 179 ? 19.124 -0.611 -27.510 1.00 80.88 179 PHE A O 1
ATOM 1335 N N . PHE A 1 180 ? 21.181 -1.498 -27.239 1.00 78.38 180 PHE A N 1
ATOM 1336 C CA . PHE A 1 180 ? 21.924 -0.330 -27.693 1.00 78.38 180 PHE A CA 1
ATOM 1337 C C . PHE A 1 180 ? 22.526 -0.636 -29.063 1.00 78.38 180 PHE A C 1
ATOM 1339 O O . PHE A 1 180 ? 22.991 -1.752 -29.296 1.00 78.38 180 PHE A O 1
ATOM 1346 N N . ASP A 1 181 ? 22.493 0.340 -29.971 1.00 77.75 181 ASP A N 1
ATOM 1347 C CA . ASP A 1 181 ? 23.037 0.175 -31.326 1.00 77.75 181 ASP A CA 1
ATOM 1348 C C . ASP A 1 181 ? 24.550 -0.102 -31.308 1.00 77.75 181 ASP A C 1
ATOM 1350 O O . ASP A 1 181 ? 25.061 -0.823 -32.162 1.00 77.75 181 ASP A O 1
ATOM 1354 N N . GLU A 1 182 ? 25.250 0.426 -30.301 1.00 79.50 182 GLU A N 1
ATOM 1355 C CA . GLU A 1 182 ? 26.671 0.204 -30.047 1.00 79.50 182 GLU A CA 1
ATOM 1356 C C . GLU A 1 182 ? 26.905 -0.112 -28.559 1.00 79.50 182 GLU A C 1
ATOM 1358 O O . GLU A 1 182 ? 26.132 0.351 -27.710 1.00 79.50 182 GLU A O 1
ATOM 1363 N N . PRO A 1 183 ? 27.966 -0.867 -28.207 1.00 81.69 183 PRO A N 1
ATOM 1364 C CA . PRO A 1 183 ? 28.311 -1.126 -26.815 1.00 81.69 183 PRO A CA 1
ATOM 1365 C C . PRO A 1 183 ? 28.510 0.168 -26.017 1.00 81.69 183 PRO A C 1
ATOM 1367 O O . PRO A 1 183 ? 29.262 1.060 -26.414 1.00 81.69 183 PRO A O 1
ATOM 1370 N N . ILE A 1 184 ? 27.857 0.246 -24.861 1.00 83.06 184 ILE A N 1
ATOM 1371 C CA . ILE A 1 184 ? 27.911 1.384 -23.946 1.00 83.06 184 ILE A CA 1
ATOM 1372 C C . ILE A 1 184 ? 28.920 1.101 -22.848 1.00 83.06 184 ILE A C 1
ATOM 1374 O O . ILE A 1 184 ? 28.891 0.028 -22.258 1.00 83.06 184 ILE A O 1
ATOM 1378 N N . THR A 1 185 ? 29.753 2.089 -22.533 1.00 85.69 185 THR A N 1
ATOM 1379 C CA . THR A 1 185 ? 30.657 2.075 -21.380 1.00 85.69 185 THR A CA 1
ATOM 1380 C C . THR A 1 185 ? 30.203 3.141 -20.391 1.00 85.69 185 THR A C 1
ATOM 1382 O O . THR A 1 185 ? 30.118 4.311 -20.761 1.00 85.69 185 THR A O 1
ATOM 1385 N N . LEU A 1 186 ? 29.910 2.754 -19.147 1.00 86.56 186 LEU A N 1
ATOM 1386 C CA . LEU A 1 186 ? 29.535 3.717 -18.104 1.00 86.56 186 LEU A CA 1
ATOM 1387 C C . LEU A 1 186 ? 30.754 4.471 -17.577 1.00 86.56 186 LEU A C 1
ATOM 1389 O O . LEU A 1 186 ? 31.797 3.870 -17.295 1.00 86.56 186 LEU A O 1
ATOM 1393 N N . ASN A 1 187 ? 30.576 5.773 -17.374 1.00 84.88 187 ASN A N 1
ATOM 1394 C CA . ASN A 1 187 ? 31.539 6.599 -16.665 1.00 84.88 187 ASN A CA 1
ATOM 1395 C C . ASN A 1 187 ? 31.434 6.336 -15.151 1.00 84.88 187 ASN A C 1
ATOM 1397 O O . ASN A 1 187 ? 30.324 6.312 -14.611 1.00 84.88 187 ASN A O 1
ATOM 1401 N N . PRO A 1 188 ? 32.564 6.131 -14.452 1.00 86.31 188 PRO A N 1
ATOM 1402 C CA . PRO A 1 188 ? 32.563 6.012 -13.001 1.00 86.31 188 PRO A CA 1
ATOM 1403 C C . PRO A 1 188 ? 32.030 7.273 -12.313 1.00 86.31 188 PRO A C 1
ATOM 1405 O O . PRO A 1 188 ? 32.299 8.388 -12.751 1.00 86.31 188 PRO A O 1
ATOM 1408 N N . ASP A 1 189 ? 31.304 7.067 -11.217 1.00 85.88 189 ASP A N 1
ATOM 1409 C CA . ASP A 1 189 ? 30.749 8.074 -10.310 1.00 85.88 189 ASP A CA 1
ATOM 1410 C C . ASP A 1 189 ? 29.809 9.098 -10.976 1.00 85.88 189 ASP A C 1
ATOM 1412 O O . ASP A 1 189 ? 29.526 10.158 -10.416 1.00 85.88 189 ASP A O 1
ATOM 1416 N N . GLU A 1 190 ? 29.273 8.758 -12.150 1.00 88.31 190 GLU A N 1
ATOM 1417 C CA . GLU A 1 190 ? 28.327 9.576 -12.904 1.00 88.31 190 GLU A CA 1
ATOM 1418 C C . GLU A 1 190 ? 26.933 8.933 -12.929 1.00 88.31 190 GLU A C 1
ATOM 1420 O O . GLU A 1 190 ? 26.776 7.755 -13.261 1.00 88.31 190 GLU A O 1
ATOM 1425 N N . GLU A 1 191 ? 25.897 9.711 -12.595 1.00 90.25 191 GLU A N 1
ATOM 1426 C CA . GLU A 1 191 ? 24.512 9.272 -12.769 1.00 90.25 191 GLU A CA 1
ATOM 1427 C C . GLU A 1 191 ? 24.129 9.345 -14.244 1.00 90.25 191 GLU A C 1
ATOM 1429 O O . GLU A 1 191 ? 24.102 10.411 -14.859 1.00 90.25 191 GLU A O 1
ATOM 1434 N N . THR A 1 192 ? 23.815 8.183 -14.803 1.00 90.50 192 THR A N 1
ATOM 1435 C CA . THR A 1 192 ? 23.532 8.018 -16.222 1.00 90.50 192 THR A CA 1
ATOM 1436 C C . THR A 1 192 ? 22.104 7.513 -16.408 1.00 90.50 192 THR A C 1
ATOM 1438 O O . THR A 1 192 ? 21.724 6.501 -15.818 1.00 90.50 192 THR A O 1
ATOM 1441 N N . GLY A 1 193 ? 21.295 8.198 -17.218 1.00 90.94 193 GLY A N 1
ATOM 1442 C CA . GLY A 1 193 ? 19.922 7.793 -17.530 1.00 90.94 193 GLY A CA 1
ATOM 1443 C C . GLY A 1 193 ? 19.904 6.657 -18.543 1.00 90.94 193 GLY A C 1
ATOM 1444 O O . GLY A 1 193 ? 20.173 6.894 -19.712 1.00 90.94 193 GLY A O 1
ATOM 1445 N N . LEU A 1 194 ? 19.584 5.433 -18.114 1.00 89.12 194 LEU A N 1
ATOM 1446 C CA . LEU A 1 194 ? 19.607 4.239 -18.966 1.00 89.12 194 LEU A CA 1
ATOM 1447 C C . LEU A 1 194 ? 18.497 4.259 -20.025 1.00 89.12 194 LEU A C 1
ATOM 1449 O O . LEU A 1 194 ? 18.740 3.965 -21.193 1.00 89.12 194 LEU A O 1
ATOM 1453 N N . PHE A 1 195 ? 17.275 4.542 -19.581 1.00 92.00 195 PHE A N 1
ATOM 1454 C CA . PHE A 1 195 ? 16.036 4.582 -20.358 1.00 92.00 195 PHE A CA 1
ATOM 1455 C C . PHE A 1 195 ? 14.914 5.132 -19.474 1.00 92.00 195 PHE A C 1
ATOM 1457 O O . PHE A 1 195 ? 15.108 5.381 -18.280 1.00 92.00 195 PHE A O 1
ATOM 1464 N N . THR A 1 196 ? 13.716 5.278 -20.032 1.00 94.19 196 THR A N 1
ATOM 1465 C CA . THR A 1 196 ? 12.522 5.624 -19.261 1.00 94.19 196 THR A CA 1
ATOM 1466 C C . THR A 1 196 ? 11.456 4.552 -19.328 1.00 94.19 196 THR A C 1
ATOM 1468 O O . THR A 1 196 ? 11.301 3.912 -20.356 1.00 94.19 196 THR A O 1
ATOM 1471 N N . LEU A 1 197 ? 10.709 4.364 -18.243 1.00 95.50 197 LEU A N 1
ATOM 1472 C CA . LEU A 1 197 ? 9.433 3.665 -18.238 1.00 95.50 197 LEU A CA 1
ATOM 1473 C C . LEU A 1 197 ? 8.320 4.686 -18.485 1.00 95.50 197 LEU A C 1
ATOM 1475 O O . LEU A 1 197 ? 8.068 5.553 -17.647 1.00 95.50 197 LEU A O 1
ATOM 1479 N N . ASP A 1 198 ? 7.640 4.556 -19.613 1.00 95.25 198 ASP A N 1
ATOM 1480 C CA . ASP A 1 198 ? 6.497 5.389 -19.960 1.00 95.25 198 ASP A CA 1
ATOM 1481 C C . ASP A 1 198 ? 5.199 4.680 -19.570 1.00 95.25 198 ASP A C 1
ATOM 1483 O O . ASP A 1 198 ? 4.948 3.543 -19.977 1.00 95.25 198 ASP A O 1
ATOM 1487 N N . VAL A 1 199 ? 4.357 5.378 -18.810 1.00 96.62 199 VAL A N 1
ATOM 1488 C CA . VAL A 1 199 ? 2.986 4.979 -18.484 1.00 96.62 199 VAL A CA 1
ATOM 1489 C C . VAL A 1 199 ? 2.043 5.803 -19.353 1.00 96.62 199 VAL A C 1
ATOM 1491 O O . VAL A 1 199 ? 1.818 6.987 -19.102 1.00 96.62 199 VAL A O 1
ATOM 1494 N N . ARG A 1 200 ? 1.509 5.189 -20.411 1.00 95.88 200 ARG A N 1
ATOM 1495 C CA . ARG A 1 200 ? 0.640 5.866 -21.382 1.00 95.88 200 ARG A CA 1
ATOM 1496 C C . ARG A 1 200 ? -0.762 6.088 -20.840 1.00 95.88 200 ARG A C 1
ATOM 1498 O O . ARG A 1 200 ? -1.330 5.222 -20.183 1.00 95.88 200 ARG A O 1
ATOM 1505 N N . HIS A 1 201 ? -1.365 7.212 -21.214 1.00 96.06 201 HIS A N 1
ATOM 1506 C CA . HIS A 1 201 ? -2.720 7.608 -20.811 1.00 96.06 201 HIS A CA 1
ATOM 1507 C C . HIS A 1 201 ? -3.830 6.968 -21.663 1.00 96.06 201 HIS A C 1
ATOM 1509 O O . HIS A 1 201 ? -4.958 7.460 -21.704 1.00 96.06 201 HIS A O 1
ATOM 1515 N N . ASP A 1 202 ? -3.528 5.879 -22.367 1.00 94.38 202 ASP A N 1
ATOM 1516 C CA . ASP A 1 202 ? -4.479 5.197 -23.241 1.00 94.38 202 ASP A CA 1
ATOM 1517 C C . ASP A 1 202 ? -5.657 4.603 -22.447 1.00 94.38 202 ASP A C 1
ATOM 1519 O O . ASP A 1 202 ? -5.502 4.047 -21.358 1.00 94.38 202 ASP A O 1
ATOM 1523 N N . LYS A 1 203 ? -6.855 4.693 -23.029 1.00 94.88 203 LYS A N 1
ATOM 1524 C CA . LYS A 1 203 ? -8.149 4.250 -22.474 1.00 94.88 203 LYS A CA 1
ATOM 1525 C C . LYS A 1 203 ? -8.444 4.751 -21.055 1.00 94.88 203 LYS A C 1
ATOM 1527 O O . LYS A 1 203 ? -9.061 4.039 -20.267 1.00 94.88 203 LYS A O 1
ATOM 1532 N N . THR A 1 204 ? -8.057 5.973 -20.717 1.00 95.44 204 THR A N 1
ATOM 1533 C CA . THR A 1 204 ? -8.417 6.611 -19.434 1.00 95.44 204 THR A CA 1
ATOM 1534 C C . THR A 1 204 ? -9.799 7.265 -19.489 1.00 95.44 204 THR A C 1
ATOM 1536 O O . THR A 1 204 ? -10.517 7.295 -18.492 1.00 95.44 204 THR A O 1
ATOM 1539 N N . THR A 1 205 ? -10.209 7.752 -20.665 1.00 95.00 205 THR A N 1
ATOM 1540 C CA . THR A 1 205 ? -11.479 8.456 -20.894 1.00 95.00 205 THR A CA 1
ATOM 1541 C C . THR A 1 205 ? -12.131 8.028 -22.208 1.00 95.00 205 THR A C 1
ATOM 1543 O O . THR A 1 205 ? -11.510 7.382 -23.051 1.00 95.00 205 THR A O 1
ATOM 1546 N N . GLY A 1 206 ? -13.404 8.386 -22.390 1.00 93.81 206 GLY A N 1
ATOM 1547 C CA . GLY A 1 206 ? -14.165 8.063 -23.597 1.00 93.81 206 GLY A CA 1
ATOM 1548 C C . GLY A 1 206 ? -14.785 6.663 -23.587 1.00 93.81 206 GLY A C 1
ATOM 1549 O O . GLY A 1 206 ? -14.801 5.959 -22.580 1.00 93.81 206 GLY A O 1
ATOM 1550 N N . THR A 1 207 ? -15.359 6.270 -24.725 1.00 93.31 207 THR A N 1
ATOM 1551 C CA . THR A 1 207 ? -16.028 4.966 -24.858 1.00 93.31 207 THR A CA 1
ATOM 1552 C C . THR A 1 207 ? -14.994 3.843 -24.851 1.00 93.31 207 THR A C 1
ATOM 1554 O O . THR A 1 207 ? -14.046 3.874 -25.630 1.00 93.31 207 THR A O 1
ATOM 1557 N N . GLY A 1 208 ? -15.192 2.838 -23.995 1.00 90.38 208 GLY A N 1
ATOM 1558 C CA . GLY A 1 208 ? -14.244 1.730 -23.835 1.00 90.38 208 GLY A CA 1
ATOM 1559 C C . GLY A 1 208 ? -13.049 2.053 -22.933 1.00 90.38 208 GLY A C 1
ATOM 1560 O O . GLY A 1 208 ? -12.051 1.332 -22.988 1.00 90.38 208 GLY A O 1
ATOM 1561 N N . SER A 1 209 ? -13.136 3.115 -22.123 1.00 95.19 209 SER A N 1
ATOM 1562 C CA . SER A 1 209 ? -12.145 3.401 -21.089 1.00 95.19 209 SER A CA 1
ATOM 1563 C C . SER A 1 209 ? -12.101 2.312 -20.016 1.00 95.19 209 SER A C 1
ATOM 1565 O O . SER A 1 209 ? -13.089 1.631 -19.724 1.00 95.19 209 SER A O 1
ATOM 1567 N N . CYS A 1 210 ? -10.928 2.146 -19.419 1.00 95.44 210 CYS A N 1
ATOM 1568 C CA . CYS A 1 210 ? -10.703 1.244 -18.307 1.00 95.44 210 CYS A CA 1
ATOM 1569 C C . CYS A 1 210 ? -10.994 1.971 -16.988 1.00 95.44 210 CYS A C 1
ATOM 1571 O O . CYS A 1 210 ? -10.656 3.142 -16.813 1.00 95.44 210 CYS A O 1
ATOM 1573 N N . ALA A 1 211 ? -11.581 1.264 -16.027 1.00 94.12 211 ALA A N 1
ATOM 1574 C CA . ALA A 1 211 ? -11.800 1.805 -14.691 1.00 94.12 211 ALA A CA 1
ATOM 1575 C C . ALA A 1 211 ? -10.497 1.860 -13.870 1.00 94.12 211 ALA A C 1
ATOM 1577 O O . ALA A 1 211 ? -9.610 1.018 -14.028 1.00 94.12 211 ALA A O 1
ATOM 1578 N N . GLY A 1 212 ? -10.435 2.825 -12.948 1.00 93.50 212 GLY A N 1
ATOM 1579 C CA . GLY A 1 212 ? -9.415 2.907 -11.900 1.00 93.50 212 GLY A CA 1
ATOM 1580 C C . GLY A 1 212 ? -8.037 3.407 -12.341 1.00 93.50 212 GLY A C 1
ATOM 1581 O O . GLY A 1 212 ? -7.044 3.054 -11.721 1.00 93.50 212 GLY A O 1
ATOM 1582 N N . CYS A 1 213 ? -7.975 4.280 -13.351 1.00 94.75 213 CYS A N 1
ATOM 1583 C CA . CYS A 1 213 ? -6.765 5.056 -13.669 1.00 94.75 213 CYS A CA 1
ATOM 1584 C C . CYS A 1 213 ? -6.220 5.842 -12.456 1.00 94.75 213 CYS A C 1
ATOM 1586 O O . CYS A 1 213 ? -5.013 6.003 -12.303 1.00 94.75 213 CYS A O 1
ATOM 1588 N N . ALA A 1 214 ? -7.110 6.308 -11.573 1.00 94.25 214 ALA A N 1
ATOM 1589 C CA . ALA A 1 214 ? -6.741 7.039 -10.362 1.00 94.25 214 ALA A CA 1
ATOM 1590 C C . ALA A 1 214 ? -6.333 6.123 -9.188 1.00 94.25 214 ALA A C 1
ATOM 1592 O O . ALA A 1 214 ? -6.097 6.619 -8.091 1.00 94.25 214 ALA A O 1
ATOM 1593 N N . ALA A 1 215 ? -6.300 4.798 -9.381 1.00 93.38 215 ALA A N 1
ATOM 1594 C CA . ALA A 1 215 ? -5.896 3.875 -8.326 1.00 93.38 215 ALA A CA 1
ATOM 1595 C C . ALA A 1 215 ? -4.386 4.010 -8.056 1.00 93.38 215 ALA A C 1
ATOM 1597 O O . ALA A 1 215 ? -3.613 4.011 -9.023 1.00 93.38 215 ALA A O 1
ATOM 1598 N N . PRO A 1 216 ? -3.968 4.108 -6.780 1.00 94.00 216 PRO A N 1
ATOM 1599 C CA . PRO A 1 216 ? -2.565 4.251 -6.428 1.00 94.00 216 PRO A CA 1
ATOM 1600 C C . PRO A 1 216 ? -1.784 2.975 -6.749 1.00 94.00 216 PRO A C 1
ATOM 1602 O O . PRO A 1 216 ? -2.229 1.867 -6.437 1.00 94.00 216 PRO A O 1
ATOM 1605 N N . VAL A 1 217 ? -0.604 3.134 -7.348 1.00 96.38 217 VAL A N 1
ATOM 1606 C CA . VAL A 1 217 ? 0.375 2.051 -7.507 1.00 96.38 217 VAL A CA 1
ATOM 1607 C C . VAL A 1 217 ? 1.776 2.539 -7.156 1.00 96.38 217 VAL A C 1
ATOM 1609 O O . VAL A 1 217 ? 2.118 3.692 -7.401 1.00 96.38 217 VAL A O 1
ATOM 1612 N N . ALA A 1 218 ? 2.605 1.638 -6.647 1.00 96.44 218 ALA A N 1
ATOM 1613 C CA . ALA A 1 218 ? 4.041 1.816 -6.529 1.00 96.44 218 ALA A CA 1
ATOM 1614 C C . ALA A 1 218 ? 4.721 1.031 -7.654 1.00 96.44 218 ALA A C 1
ATOM 1616 O O . ALA A 1 218 ? 4.348 -0.104 -7.948 1.00 96.44 218 ALA A O 1
ATOM 1617 N N . ILE A 1 219 ? 5.721 1.623 -8.293 1.00 96.50 219 ILE A N 1
ATOM 1618 C CA . ILE A 1 219 ? 6.511 0.992 -9.346 1.00 96.50 219 ILE A CA 1
ATOM 1619 C C . ILE A 1 219 ? 7.907 0.760 -8.795 1.00 96.50 219 ILE A C 1
ATOM 1621 O O . ILE A 1 219 ? 8.665 1.703 -8.573 1.00 96.50 219 ILE A O 1
ATOM 1625 N N . HIS A 1 220 ? 8.231 -0.506 -8.573 1.00 92.81 220 HIS A N 1
ATOM 1626 C CA . HIS A 1 220 ? 9.518 -0.948 -8.067 1.00 92.81 220 HIS A CA 1
ATOM 1627 C C . HIS A 1 220 ? 10.413 -1.363 -9.225 1.00 92.81 220 HIS A C 1
ATOM 1629 O O . HIS A 1 220 ? 10.012 -2.180 -10.051 1.00 92.81 220 HIS A O 1
ATOM 1635 N N . VAL A 1 221 ? 11.654 -0.886 -9.243 1.00 91.25 221 VAL A N 1
ATOM 1636 C CA . VAL A 1 221 ? 12.718 -1.534 -10.014 1.00 91.25 221 VAL A CA 1
ATOM 1637 C C . VAL A 1 221 ? 13.231 -2.700 -9.174 1.00 91.25 221 VAL A C 1
ATOM 1639 O O . VAL A 1 221 ? 13.954 -2.509 -8.198 1.00 91.25 221 VAL A O 1
ATOM 1642 N N . ALA A 1 222 ? 12.799 -3.911 -9.519 1.00 83.44 222 ALA A N 1
ATOM 1643 C CA . ALA A 1 222 ? 13.130 -5.130 -8.788 1.00 83.44 222 ALA A CA 1
ATOM 1644 C C . ALA A 1 222 ? 14.540 -5.638 -9.120 1.00 83.44 222 ALA A C 1
ATOM 1646 O O . ALA A 1 222 ? 15.208 -6.222 -8.268 1.00 83.44 222 ALA A O 1
ATOM 1647 N N . SER A 1 223 ? 14.998 -5.433 -10.358 1.00 78.19 223 SER A N 1
ATOM 1648 C CA . SER A 1 223 ? 16.352 -5.801 -10.782 1.00 78.19 223 SER A CA 1
ATOM 1649 C C . SER A 1 223 ? 16.768 -5.086 -12.063 1.00 78.19 223 SER A C 1
ATOM 1651 O O . SER A 1 223 ? 15.927 -4.774 -12.910 1.00 78.19 223 SER A O 1
ATOM 1653 N N . VAL A 1 224 ? 18.078 -4.879 -12.215 1.00 85.62 224 VAL A N 1
ATOM 1654 C CA . VAL A 1 224 ? 18.714 -4.421 -13.455 1.00 85.62 224 VAL A CA 1
ATOM 1655 C C . VAL A 1 224 ? 19.855 -5.376 -13.797 1.00 85.62 224 VAL A C 1
ATOM 1657 O O . VAL A 1 224 ? 20.728 -5.632 -12.972 1.00 85.62 224 VAL A O 1
ATOM 1660 N N . ARG A 1 225 ? 19.855 -5.915 -15.013 1.00 82.62 225 ARG A N 1
ATOM 1661 C CA . ARG A 1 225 ? 20.866 -6.834 -15.542 1.00 82.62 225 ARG A CA 1
ATOM 1662 C C . ARG A 1 225 ? 21.532 -6.221 -16.765 1.00 82.62 225 ARG A C 1
ATOM 1664 O O . ARG A 1 225 ? 20.852 -5.891 -17.732 1.00 82.62 225 ARG A O 1
ATOM 1671 N N . PHE A 1 226 ? 22.851 -6.129 -16.739 1.00 81.12 226 PHE A N 1
ATOM 1672 C CA . PHE A 1 226 ? 23.686 -5.696 -17.851 1.00 81.12 226 PHE A CA 1
ATOM 1673 C C . PHE A 1 226 ? 24.173 -6.913 -18.632 1.00 81.12 226 PHE A C 1
ATOM 1675 O O . PHE A 1 226 ? 24.668 -7.875 -18.042 1.00 81.12 226 PHE A O 1
ATOM 1682 N N . ILE A 1 227 ? 24.029 -6.853 -19.953 1.00 76.75 227 ILE A N 1
ATOM 1683 C CA . ILE A 1 227 ? 24.396 -7.924 -20.880 1.00 76.75 227 ILE A CA 1
ATOM 1684 C C . ILE A 1 227 ? 25.670 -7.491 -21.611 1.00 76.75 227 ILE A C 1
ATOM 1686 O O . ILE A 1 227 ? 25.629 -6.597 -22.463 1.00 76.75 227 ILE A O 1
ATOM 1690 N N . THR A 1 228 ? 26.808 -8.084 -21.243 1.00 70.69 228 THR A N 1
ATOM 1691 C CA . THR A 1 228 ? 28.157 -7.643 -21.656 1.00 70.69 228 THR A CA 1
ATOM 1692 C C . THR A 1 228 ? 28.571 -8.150 -23.037 1.00 70.69 228 THR A C 1
ATOM 1694 O O . THR A 1 228 ? 29.322 -7.463 -23.730 1.00 70.69 228 THR A O 1
ATOM 1697 N N . ALA A 1 229 ? 28.004 -9.270 -23.499 1.00 58.84 229 ALA A N 1
ATOM 1698 C CA . ALA A 1 229 ? 28.226 -9.804 -24.840 1.00 58.84 229 ALA A CA 1
ATOM 1699 C C . ALA A 1 229 ? 26.946 -10.399 -25.456 1.00 58.84 229 ALA A C 1
ATOM 1701 O O . ALA A 1 229 ? 26.189 -11.090 -24.769 1.00 58.84 229 ALA A O 1
ATOM 1702 N N . PRO A 1 230 ? 26.688 -10.193 -26.764 1.00 49.47 230 PRO A N 1
ATOM 1703 C CA . PRO A 1 230 ? 25.689 -10.983 -27.468 1.00 49.47 230 PRO A CA 1
ATOM 1704 C C . PRO A 1 230 ? 26.136 -12.450 -27.508 1.00 49.47 230 PRO A C 1
ATOM 1706 O O . PRO A 1 230 ? 27.329 -12.747 -27.609 1.00 49.47 230 PRO A O 1
ATOM 1709 N N . CYS A 1 231 ? 25.170 -13.365 -27.44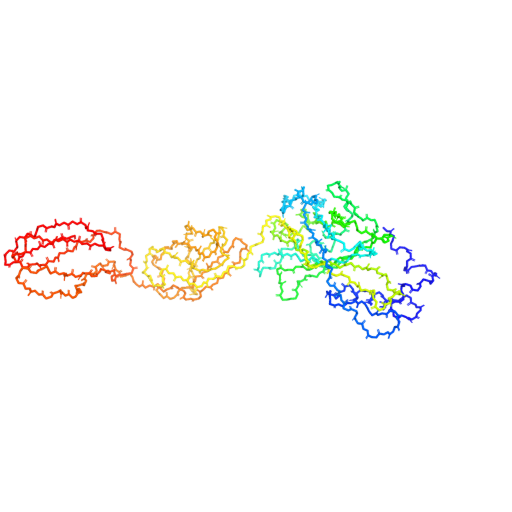5 1.00 43.84 231 CYS A N 1
ATOM 1710 C CA . CYS A 1 231 ? 25.389 -14.809 -27.478 1.00 43.84 231 CYS A CA 1
ATOM 1711 C C . CYS A 1 231 ? 26.397 -15.181 -28.594 1.00 43.84 231 CYS A C 1
ATOM 1713 O O . CYS A 1 231 ? 26.127 -14.912 -29.764 1.00 43.84 231 CYS A O 1
ATOM 1715 N N . GLY A 1 232 ? 27.566 -15.745 -28.245 1.00 42.03 232 GLY A N 1
ATOM 1716 C CA . GLY A 1 232 ? 28.530 -16.258 -29.237 1.00 42.03 232 GLY A CA 1
ATOM 1717 C C . GLY A 1 232 ? 30.025 -15.992 -29.008 1.00 42.03 232 GLY A C 1
ATOM 1718 O O . GLY A 1 232 ? 30.826 -16.629 -29.680 1.00 42.03 232 GLY A O 1
ATOM 1719 N N . ASN A 1 233 ? 30.425 -15.133 -28.061 1.00 42.69 233 ASN A N 1
ATOM 1720 C CA . ASN A 1 233 ? 31.844 -14.882 -27.722 1.00 42.69 233 ASN A CA 1
ATOM 1721 C C . ASN A 1 233 ? 32.163 -15.114 -26.229 1.00 42.69 233 ASN A C 1
ATOM 1723 O O . ASN A 1 233 ? 33.018 -14.451 -25.654 1.00 42.69 233 ASN A O 1
ATOM 1727 N N . VAL A 1 234 ? 31.482 -16.063 -25.586 1.00 47.31 234 VAL A N 1
ATOM 1728 C CA . VAL A 1 234 ? 31.630 -16.317 -24.143 1.00 47.31 234 VAL A CA 1
ATOM 1729 C C . VAL A 1 234 ? 32.879 -17.149 -23.833 1.00 47.31 234 VAL A C 1
ATOM 1731 O O . VAL A 1 234 ? 32.866 -18.383 -23.854 1.00 47.31 234 VAL A O 1
ATOM 1734 N N . GLY A 1 235 ? 33.975 -16.463 -23.501 1.00 46.06 235 GLY A N 1
ATOM 1735 C CA . GLY A 1 235 ? 35.040 -17.055 -22.688 1.00 46.06 235 GLY A CA 1
ATOM 1736 C C . GLY A 1 235 ? 34.541 -17.340 -21.259 1.00 46.06 235 GLY A C 1
ATOM 1737 O O . GLY A 1 235 ? 33.528 -16.783 -20.845 1.00 46.06 235 GLY A O 1
ATOM 1738 N N . PRO A 1 236 ? 35.244 -18.161 -20.458 1.00 44.34 236 PRO A N 1
ATOM 1739 C CA . PRO A 1 236 ? 34.833 -18.537 -19.094 1.00 44.34 236 PRO A CA 1
ATOM 1740 C C . PRO A 1 236 ? 34.723 -17.374 -18.083 1.00 44.34 236 PRO A C 1
ATOM 1742 O O . PRO A 1 236 ? 34.397 -17.623 -16.930 1.00 44.34 236 PRO A O 1
ATOM 1745 N N . ASN A 1 237 ? 34.987 -16.131 -18.501 1.00 46.91 237 ASN A N 1
ATOM 1746 C CA . ASN A 1 237 ? 34.954 -14.922 -17.673 1.00 46.91 237 ASN A CA 1
ATOM 1747 C C . ASN A 1 237 ? 33.905 -13.890 -18.139 1.00 46.91 237 ASN A C 1
ATOM 1749 O O . ASN A 1 237 ? 33.887 -12.779 -17.617 1.00 46.91 237 ASN A O 1
ATOM 1753 N N . ASP A 1 238 ? 33.070 -14.214 -19.128 1.00 52.66 238 ASP A N 1
ATOM 1754 C CA . ASP A 1 238 ? 32.069 -13.295 -19.681 1.00 52.66 238 ASP A CA 1
ATOM 1755 C C . ASP A 1 238 ? 30.707 -13.588 -19.030 1.00 52.66 238 ASP A C 1
ATOM 1757 O O . ASP A 1 238 ? 29.983 -14.504 -19.425 1.00 52.66 238 ASP A O 1
ATOM 1761 N N . HIS A 1 239 ? 30.429 -12.885 -17.9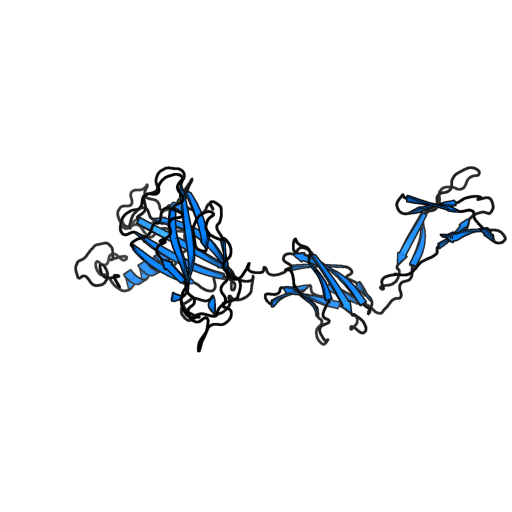30 1.00 58.56 239 HIS A N 1
ATOM 1762 C CA . HIS A 1 239 ? 29.242 -13.075 -17.098 1.00 58.56 239 HIS A CA 1
ATOM 1763 C C . HIS A 1 239 ? 28.329 -11.856 -17.183 1.00 58.56 239 HIS A C 1
ATOM 1765 O O . HIS A 1 239 ? 28.785 -10.728 -17.000 1.00 58.56 239 HIS A O 1
ATOM 1771 N N . ASP A 1 240 ? 27.024 -12.093 -17.319 1.00 68.12 240 ASP A N 1
ATOM 1772 C CA . ASP A 1 240 ? 26.038 -11.037 -17.109 1.00 68.12 240 ASP A CA 1
ATOM 1773 C C . ASP A 1 240 ? 26.103 -10.530 -15.665 1.00 68.12 240 ASP A C 1
ATOM 1775 O O . ASP A 1 240 ? 26.142 -11.309 -14.701 1.00 68.12 240 ASP A O 1
ATOM 1779 N N . LEU A 1 241 ? 26.077 -9.208 -15.519 1.00 67.88 241 LEU A N 1
ATOM 1780 C CA . LEU A 1 241 ? 26.121 -8.548 -14.221 1.00 67.88 241 LEU A CA 1
ATOM 1781 C C . LEU A 1 241 ? 24.722 -8.099 -13.821 1.00 67.88 241 LEU A C 1
ATOM 1783 O O . LEU A 1 241 ? 24.019 -7.460 -14.598 1.00 67.88 241 LEU A O 1
ATOM 1787 N N . VAL A 1 242 ? 24.321 -8.389 -12.588 1.00 69.69 242 VAL A N 1
ATOM 1788 C CA . VAL A 1 242 ? 23.038 -7.960 -12.029 1.00 69.69 242 VAL A CA 1
ATOM 1789 C C . VAL A 1 242 ? 23.295 -6.953 -10.919 1.00 69.69 242 VAL A C 1
ATOM 1791 O O . VAL A 1 242 ? 23.904 -7.265 -9.893 1.00 69.69 242 VAL A O 1
ATOM 1794 N N . ALA A 1 243 ? 22.811 -5.733 -11.119 1.00 66.50 243 ALA A N 1
ATOM 1795 C CA . ALA A 1 243 ? 22.703 -4.734 -10.074 1.00 66.50 243 ALA A CA 1
ATOM 1796 C C . ALA A 1 243 ? 21.370 -4.931 -9.340 1.00 66.50 243 ALA A C 1
ATOM 1798 O O . ALA A 1 243 ? 20.289 -4.743 -9.900 1.00 66.50 243 ALA A O 1
ATOM 1799 N N . LEU A 1 244 ? 21.466 -5.327 -8.070 1.00 68.25 244 LEU A N 1
ATOM 1800 C CA . LEU A 1 244 ? 20.336 -5.414 -7.135 1.00 68.25 244 LEU A CA 1
ATOM 1801 C C . LEU A 1 244 ? 20.380 -4.316 -6.068 1.00 68.25 244 LEU A C 1
ATOM 1803 O O . LEU A 1 244 ? 19.435 -4.168 -5.299 1.00 68.25 244 LEU A O 1
ATOM 1807 N N . THR A 1 245 ? 21.479 -3.565 -6.002 1.00 71.44 245 THR A N 1
ATOM 1808 C CA . THR A 1 245 ? 21.698 -2.565 -4.962 1.00 71.44 245 THR A CA 1
ATOM 1809 C C . THR A 1 245 ? 21.045 -1.244 -5.376 1.00 71.44 245 THR A C 1
ATOM 1811 O O . THR A 1 245 ? 21.436 -0.675 -6.398 1.00 71.44 245 THR A O 1
ATOM 1814 N N . PRO A 1 246 ? 20.077 -0.726 -4.601 1.00 75.19 246 PRO A N 1
ATOM 1815 C CA . PRO A 1 246 ? 19.592 0.638 -4.774 1.00 75.19 246 PRO A CA 1
ATOM 1816 C C . PRO A 1 246 ? 20.731 1.641 -4.631 1.00 75.19 246 PRO A C 1
ATOM 1818 O O . PRO A 1 246 ? 21.574 1.466 -3.751 1.00 75.19 246 PRO A O 1
ATOM 1821 N N . GLY A 1 247 ? 20.710 2.727 -5.401 1.00 72.38 247 GLY A N 1
ATOM 1822 C CA . GLY A 1 247 ? 21.486 3.914 -5.043 1.00 72.38 247 GLY A CA 1
ATOM 1823 C C . GLY A 1 247 ? 20.799 4.639 -3.891 1.00 72.38 247 GLY A C 1
ATOM 1824 O O . GLY A 1 247 ? 21.183 4.525 -2.729 1.00 72.38 247 GLY A O 1
ATOM 1825 N N . TYR A 1 248 ? 19.725 5.354 -4.219 1.00 78.06 248 TYR A N 1
ATOM 1826 C CA . TYR A 1 248 ? 18.915 6.104 -3.262 1.00 78.06 248 TYR A CA 1
ATOM 1827 C C . TYR A 1 248 ? 17.397 5.950 -3.461 1.00 78.06 248 TYR A C 1
ATOM 1829 O O . TYR A 1 248 ? 16.646 6.261 -2.537 1.00 78.06 248 TYR A O 1
ATOM 1837 N N . ALA A 1 249 ? 16.907 5.464 -4.610 1.00 83.81 249 ALA A N 1
ATOM 1838 C CA . ALA A 1 249 ? 15.476 5.194 -4.803 1.00 83.81 249 ALA A CA 1
ATOM 1839 C C . ALA A 1 249 ? 15.210 4.006 -5.728 1.00 83.81 249 ALA A C 1
ATOM 1841 O O . ALA A 1 249 ? 15.614 4.026 -6.880 1.00 83.81 249 ALA A O 1
ATOM 1842 N N . THR A 1 250 ? 14.455 3.009 -5.267 1.00 84.81 250 THR A N 1
ATOM 1843 C CA . THR A 1 250 ? 13.991 1.886 -6.110 1.00 84.81 250 THR A CA 1
ATOM 1844 C C . THR A 1 250 ? 12.513 1.939 -6.446 1.00 84.81 250 THR A C 1
ATOM 1846 O O . THR A 1 250 ? 12.031 1.066 -7.165 1.00 84.81 250 THR A O 1
ATOM 1849 N N . VAL A 1 251 ? 11.796 2.929 -5.914 1.00 93.12 251 VAL A N 1
ATOM 1850 C CA . VAL A 1 251 ? 10.340 3.017 -5.990 1.00 93.12 251 VAL A CA 1
ATOM 1851 C C . VAL A 1 251 ? 9.928 4.420 -6.387 1.00 93.12 251 VAL A C 1
ATOM 1853 O O . VAL A 1 251 ? 10.467 5.401 -5.868 1.00 93.12 251 VAL A O 1
ATOM 1856 N N . VAL A 1 252 ? 8.941 4.492 -7.272 1.00 96.81 252 VAL A N 1
ATOM 1857 C CA . VAL A 1 252 ? 8.151 5.697 -7.514 1.00 96.81 252 VAL A CA 1
ATOM 1858 C C . VAL A 1 252 ? 6.665 5.381 -7.394 1.00 96.81 252 VAL A C 1
ATOM 1860 O O . VAL A 1 252 ? 6.216 4.320 -7.820 1.00 96.81 252 VAL A O 1
ATOM 1863 N N . ASP A 1 253 ? 5.901 6.307 -6.834 1.00 97.44 253 ASP A N 1
ATOM 1864 C CA . ASP A 1 253 ? 4.462 6.181 -6.625 1.00 97.44 253 ASP A CA 1
ATOM 1865 C C . ASP A 1 253 ? 3.687 6.906 -7.729 1.00 97.44 253 ASP A C 1
ATOM 1867 O O . ASP A 1 253 ? 4.119 7.942 -8.242 1.00 97.44 253 ASP A O 1
ATOM 1871 N N . TYR A 1 254 ? 2.518 6.390 -8.087 1.00 96.81 254 TYR A N 1
ATOM 1872 C CA . TYR A 1 254 ? 1.621 6.978 -9.078 1.00 96.81 254 TYR A CA 1
ATOM 1873 C C . TYR A 1 254 ? 0.207 7.070 -8.498 1.00 96.81 254 TYR A C 1
ATOM 1875 O O . TYR A 1 254 ? -0.304 6.088 -7.974 1.00 96.81 254 TYR A O 1
ATOM 1883 N N . GLN A 1 255 ? -0.418 8.250 -8.571 1.00 95.50 255 GLN A N 1
ATOM 1884 C CA . GLN A 1 255 ? -1.685 8.656 -7.918 1.00 95.50 255 GLN A CA 1
ATOM 1885 C C . GLN A 1 255 ? -1.690 8.624 -6.385 1.00 95.50 255 GLN A C 1
ATOM 1887 O O . GLN A 1 255 ? -2.591 9.183 -5.762 1.00 95.50 255 GLN A O 1
ATOM 1892 N N . GLY A 1 256 ? -0.689 8.010 -5.765 1.00 92.06 256 GLY A N 1
ATOM 1893 C CA . GLY A 1 256 ? -0.523 7.935 -4.323 1.00 92.06 256 GLY A CA 1
ATOM 1894 C C . GLY A 1 256 ? 0.235 6.676 -3.929 1.00 92.06 256 GLY A C 1
ATOM 1895 O O . GLY A 1 256 ? 0.588 5.857 -4.774 1.00 92.06 256 GLY A O 1
ATOM 1896 N N . VAL A 1 257 ? 0.453 6.522 -2.627 1.00 89.56 257 VAL A N 1
ATOM 1897 C CA . VAL A 1 257 ? 1.067 5.317 -2.066 1.00 89.56 257 VAL A CA 1
ATOM 1898 C C . VAL A 1 257 ? -0.003 4.224 -1.955 1.00 89.56 257 VAL A C 1
ATOM 1900 O O . VAL A 1 257 ? -1.049 4.481 -1.346 1.00 89.56 257 VAL A O 1
ATOM 1903 N N . PRO A 1 258 ? 0.227 3.013 -2.492 1.00 89.31 258 PRO A N 1
ATOM 1904 C CA . PRO A 1 258 ? -0.674 1.881 -2.306 1.00 89.31 258 PRO A CA 1
ATOM 1905 C C . PRO A 1 258 ? -0.882 1.563 -0.831 1.00 89.31 258 PRO A C 1
ATOM 1907 O O . PRO A 1 258 ? 0.055 1.548 -0.030 1.00 89.31 258 PRO A O 1
ATOM 1910 N N . GLN A 1 259 ? -2.117 1.259 -0.465 1.00 85.88 259 GLN A N 1
ATOM 1911 C CA . GLN A 1 259 ? -2.476 0.918 0.896 1.00 85.88 259 GLN A CA 1
ATOM 1912 C C . GLN A 1 259 ? -2.200 -0.552 1.179 1.00 85.88 259 GLN A C 1
ATOM 1914 O O . GLN A 1 259 ? -2.572 -1.463 0.435 1.00 85.88 259 GLN A O 1
ATOM 1919 N N . ALA A 1 260 ? -1.576 -0.798 2.321 1.00 80.56 260 ALA A N 1
ATOM 1920 C CA . ALA A 1 260 ? -1.395 -2.148 2.805 1.00 80.56 260 ALA A CA 1
ATOM 1921 C C . ALA A 1 260 ? -2.711 -2.711 3.375 1.00 80.56 260 ALA A C 1
ATOM 1923 O O . ALA A 1 260 ? -3.630 -1.980 3.761 1.00 80.56 260 ALA A O 1
ATOM 1924 N N . LYS A 1 261 ? -2.799 -4.041 3.426 1.00 84.00 261 LYS A N 1
ATOM 1925 C CA . LYS A 1 261 ? -3.936 -4.756 4.001 1.00 84.00 261 LYS A CA 1
ATOM 1926 C C . LYS A 1 261 ? -3.872 -4.606 5.523 1.00 84.00 261 LYS A C 1
ATOM 1928 O O . LYS A 1 261 ? -2.865 -5.029 6.094 1.00 84.00 261 LYS A O 1
ATOM 1933 N N . PRO A 1 262 ? -4.907 -4.047 6.175 1.00 89.81 262 PRO A N 1
ATOM 1934 C CA . PRO A 1 262 ? -4.889 -3.880 7.620 1.00 89.81 262 PRO A CA 1
ATOM 1935 C C . PRO A 1 262 ? -4.839 -5.244 8.315 1.00 89.81 262 PRO A C 1
ATOM 1937 O O . PRO A 1 262 ? -5.240 -6.265 7.755 1.00 89.81 262 PRO A O 1
ATOM 1940 N N . PHE A 1 263 ? -4.360 -5.273 9.550 1.00 90.19 263 PHE A N 1
ATOM 1941 C CA . PHE A 1 263 ? -4.370 -6.462 10.397 1.00 90.19 263 PHE A CA 1
ATOM 1942 C C . PHE A 1 263 ? -4.780 -6.066 11.811 1.00 90.19 263 PHE A C 1
ATOM 1944 O O . PHE A 1 263 ? -4.279 -5.075 12.329 1.00 90.19 263 PHE A O 1
ATOM 1951 N N . ILE A 1 264 ? -5.683 -6.826 12.432 1.00 96.69 264 ILE A N 1
ATOM 1952 C CA . ILE A 1 264 ? -6.184 -6.560 13.787 1.00 96.69 264 ILE A CA 1
ATOM 1953 C C . ILE A 1 264 ? -5.611 -7.626 14.724 1.00 96.69 264 ILE A C 1
ATOM 1955 O O . ILE A 1 264 ? -5.764 -8.819 14.463 1.00 96.69 264 ILE A O 1
ATOM 1959 N N . THR A 1 265 ? -4.972 -7.206 15.816 1.00 96.81 265 THR A N 1
ATOM 1960 C CA . THR A 1 265 ? -4.410 -8.103 16.839 1.00 96.81 265 THR A CA 1
ATOM 1961 C C . THR A 1 265 ? -5.323 -8.249 18.047 1.00 96.81 265 THR A C 1
ATOM 1963 O O . THR A 1 265 ? -5.479 -9.356 18.562 1.00 96.81 265 THR A O 1
ATOM 1966 N N . SER A 1 266 ? -5.920 -7.155 18.522 1.00 96.81 266 SER A N 1
ATOM 1967 C CA . SER A 1 266 ? -6.785 -7.166 19.703 1.00 96.81 266 SER A CA 1
ATOM 1968 C C . SER A 1 266 ? -7.711 -5.953 19.759 1.00 96.81 266 SER A C 1
ATOM 1970 O O . SER A 1 266 ? -7.517 -4.961 19.055 1.00 96.81 266 SER A O 1
ATOM 1972 N N . VAL A 1 267 ? -8.733 -6.044 20.613 1.00 97.94 267 VAL A N 1
ATOM 1973 C CA . VAL A 1 267 ? -9.676 -4.959 20.902 1.00 97.94 267 VAL A CA 1
ATOM 1974 C C . VAL A 1 267 ? -9.873 -4.851 22.410 1.00 97.94 267 VAL A C 1
ATOM 1976 O O . VAL A 1 267 ? -9.976 -5.866 23.099 1.00 97.94 267 VAL A O 1
ATOM 1979 N N . SER A 1 268 ? -9.898 -3.623 22.926 1.00 95.12 268 SER A N 1
ATOM 1980 C CA . SER A 1 268 ? -10.067 -3.328 24.348 1.00 95.12 268 SER A CA 1
ATOM 1981 C C . SER A 1 268 ? -10.988 -2.120 24.565 1.00 95.12 268 SER A C 1
ATOM 1983 O O . SER A 1 268 ? -10.751 -1.081 23.950 1.00 95.12 268 SER A O 1
ATOM 1985 N N . PRO A 1 269 ? -11.968 -2.198 25.481 1.00 93.81 269 PRO A N 1
ATOM 1986 C CA . PRO A 1 269 ? -12.396 -3.405 26.192 1.00 93.81 269 PRO A CA 1
ATOM 1987 C C . PRO A 1 269 ? -13.055 -4.425 25.246 1.00 93.81 269 PRO A C 1
ATOM 1989 O O . PRO A 1 269 ? -13.738 -4.059 24.297 1.00 93.81 269 PRO A O 1
ATOM 1992 N N . SER A 1 270 ? -12.869 -5.721 25.509 1.00 93.81 270 SER A N 1
ATOM 1993 C CA . SER A 1 270 ? -13.495 -6.803 24.728 1.00 93.81 270 SER A CA 1
ATOM 1994 C C . SER A 1 270 ? -14.816 -7.303 25.322 1.00 93.81 270 SER A C 1
ATOM 1996 O O . SER A 1 270 ? -15.503 -8.101 24.695 1.00 93.81 270 SER A O 1
ATOM 1998 N N . ASN A 1 271 ? -15.196 -6.847 26.519 1.00 92.25 271 ASN A N 1
ATOM 1999 C CA . ASN A 1 271 ? -16.491 -7.121 27.143 1.00 92.25 271 ASN A CA 1
ATOM 2000 C C . ASN A 1 271 ? -17.135 -5.787 27.510 1.00 92.25 271 ASN A C 1
ATOM 2002 O O . ASN A 1 271 ? -16.536 -5.007 28.248 1.00 92.25 271 ASN A O 1
ATOM 2006 N N . VAL A 1 272 ? -18.326 -5.522 26.979 1.00 92.00 272 VAL A N 1
ATOM 2007 C CA . VAL A 1 272 ? -18.964 -4.202 27.057 1.00 92.00 272 VAL A CA 1
ATOM 2008 C C . VAL A 1 272 ? -20.469 -4.306 27.263 1.00 92.00 272 VAL A C 1
ATOM 2010 O O . VAL A 1 272 ? -21.093 -5.267 26.817 1.00 92.00 272 VAL A O 1
ATOM 2013 N N . GLY A 1 273 ? -21.068 -3.314 27.921 1.00 90.75 273 GLY A N 1
ATOM 2014 C CA . GLY A 1 273 ? -22.525 -3.212 28.048 1.00 90.75 273 GLY A CA 1
ATOM 2015 C C . GLY A 1 273 ? -23.208 -2.715 26.766 1.00 90.75 273 GLY A C 1
ATOM 2016 O O . GLY A 1 273 ? -22.576 -2.054 25.941 1.00 90.75 273 GLY A O 1
ATOM 2017 N N . GLN A 1 274 ? -24.513 -2.978 26.621 1.00 92.75 274 GLN A N 1
ATOM 2018 C CA . GLN A 1 274 ? -25.384 -2.428 25.559 1.00 92.75 274 GLN A CA 1
ATOM 2019 C C . GLN A 1 274 ? -25.609 -0.904 25.699 1.00 92.75 274 GLN A C 1
ATOM 2021 O O . GLN A 1 274 ? -26.718 -0.439 25.963 1.00 92.75 274 GLN A O 1
ATOM 2026 N N . ALA A 1 275 ? -24.548 -0.120 25.546 1.00 90.25 275 ALA A N 1
ATOM 2027 C CA . ALA A 1 275 ? -24.530 1.337 25.670 1.00 90.25 275 ALA A CA 1
ATOM 2028 C C . ALA A 1 275 ? -23.497 1.941 24.698 1.00 90.25 275 ALA A C 1
ATOM 2030 O O . ALA A 1 275 ? -22.801 1.189 24.015 1.00 90.25 275 ALA A O 1
ATOM 2031 N N . PRO A 1 276 ? -23.369 3.274 24.586 1.00 93.62 276 PRO A N 1
ATOM 2032 C CA . PRO A 1 276 ? -22.230 3.879 23.901 1.00 93.62 276 PRO A CA 1
ATOM 2033 C C . PRO A 1 276 ? -20.900 3.416 24.514 1.00 93.62 276 PRO A C 1
ATOM 2035 O O . PRO A 1 276 ? -20.745 3.431 25.735 1.00 93.62 276 PRO A O 1
ATOM 2038 N N . GLN A 1 277 ? -19.964 2.971 23.677 1.00 93.81 277 GLN A N 1
ATOM 2039 C CA . GLN A 1 277 ? -18.675 2.416 24.097 1.00 93.81 277 GLN A CA 1
ATOM 2040 C C . GLN A 1 277 ? -17.558 2.921 23.192 1.00 93.81 277 GLN A C 1
ATOM 2042 O O . GLN A 1 277 ? -17.710 2.945 21.971 1.00 93.81 277 GLN A O 1
ATOM 2047 N N . THR A 1 278 ? -16.418 3.250 23.789 1.00 96.06 278 THR A N 1
ATOM 2048 C CA . THR A 1 278 ? -15.185 3.582 23.070 1.00 96.06 278 THR A CA 1
ATOM 2049 C C . THR A 1 278 ? -14.271 2.366 23.076 1.00 96.06 278 THR A C 1
ATOM 2051 O O . THR A 1 278 ? -13.917 1.858 24.140 1.00 96.06 278 THR A O 1
ATOM 2054 N N . LEU A 1 279 ? -13.876 1.898 21.893 1.00 96.81 279 LEU A N 1
ATOM 2055 C CA . LEU A 1 279 ? -12.985 0.754 21.722 1.00 96.81 279 LEU A CA 1
ATOM 2056 C C . LEU A 1 279 ? -11.627 1.211 21.187 1.00 96.81 279 LEU A C 1
ATOM 2058 O O . LEU A 1 279 ? -11.543 1.966 20.218 1.00 96.81 279 LEU A O 1
ATOM 2062 N N . SER A 1 280 ? -10.558 0.698 21.791 1.00 97.44 280 SER A N 1
ATOM 2063 C CA . SER A 1 280 ? -9.203 0.734 21.245 1.00 97.44 280 SER A CA 1
ATOM 2064 C C . SER A 1 280 ? -8.940 -0.557 20.479 1.00 97.44 280 SER A C 1
ATOM 2066 O O . SER A 1 280 ? -9.091 -1.653 21.019 1.00 97.44 280 SER A O 1
ATOM 2068 N N . ILE A 1 281 ? -8.547 -0.424 19.218 1.00 98.44 281 ILE A N 1
ATOM 2069 C CA . ILE A 1 281 ? -8.287 -1.526 18.297 1.00 98.44 281 ILE A CA 1
ATOM 2070 C C . ILE A 1 281 ? -6.797 -1.500 17.974 1.00 98.44 281 ILE A C 1
ATOM 2072 O O . ILE A 1 281 ? -6.285 -0.517 17.440 1.00 98.44 281 ILE A O 1
ATOM 2076 N N . GLN A 1 282 ? -6.104 -2.576 18.326 1.00 97.81 282 GLN A N 1
ATOM 2077 C CA . GLN A 1 282 ? -4.674 -2.746 18.096 1.00 97.81 282 GLN A CA 1
ATOM 2078 C C . GLN A 1 282 ? -4.450 -3.588 16.846 1.00 97.81 282 GLN A C 1
ATOM 2080 O O . GLN A 1 282 ? -5.256 -4.464 16.511 1.00 97.81 282 GLN A O 1
ATOM 2085 N N . GLY A 1 283 ? -3.351 -3.329 16.147 1.00 95.69 283 GLY A N 1
ATOM 2086 C CA . GLY A 1 283 ? -3.095 -3.971 14.875 1.00 95.69 283 GLY A CA 1
ATOM 2087 C C . GLY A 1 283 ? -1.859 -3.449 14.166 1.00 95.69 283 GLY A C 1
ATOM 2088 O O . GLY A 1 283 ? -0.875 -3.058 14.786 1.00 95.69 283 GLY A O 1
ATOM 2089 N N . ALA A 1 284 ? -1.917 -3.485 12.843 1.00 91.12 284 ALA A N 1
ATOM 2090 C CA . ALA A 1 284 ? -0.933 -2.877 11.969 1.00 91.12 284 ALA A CA 1
ATOM 2091 C C . ALA A 1 284 ? -1.595 -2.452 10.659 1.00 91.12 284 ALA A C 1
ATOM 2093 O O . ALA A 1 284 ? -2.614 -3.019 10.248 1.00 91.12 284 ALA A O 1
ATOM 2094 N N . LEU A 1 285 ? -0.947 -1.512 9.967 1.00 89.44 285 LEU A N 1
ATOM 2095 C CA . LEU A 1 285 ? -1.314 -1.089 8.616 1.00 89.44 285 LEU A CA 1
ATOM 2096 C C . LEU A 1 285 ? -2.703 -0.427 8.543 1.00 89.44 285 LEU A C 1
ATOM 2098 O O . LEU A 1 285 ? -3.366 -0.488 7.507 1.00 89.44 285 LEU A O 1
ATOM 2102 N N . PHE A 1 286 ? -3.155 0.216 9.625 1.00 91.56 286 PHE A N 1
ATOM 2103 C CA . PHE A 1 286 ? -4.339 1.073 9.586 1.00 91.56 286 PHE A CA 1
ATOM 2104 C C . PHE A 1 286 ? -4.014 2.377 8.856 1.00 91.56 286 PHE A C 1
ATOM 2106 O O . PHE A 1 286 ? -3.108 3.113 9.246 1.00 91.56 286 PHE A O 1
ATOM 2113 N N . ALA A 1 287 ? -4.751 2.660 7.785 1.00 89.50 287 ALA A N 1
ATOM 2114 C CA . ALA A 1 287 ? -4.593 3.892 7.026 1.00 89.50 287 ALA A CA 1
ATOM 2115 C C . ALA A 1 287 ? -5.430 5.029 7.633 1.00 89.50 287 ALA A C 1
ATOM 2117 O O . ALA A 1 287 ? -6.490 4.804 8.221 1.00 89.50 287 ALA A O 1
ATOM 2118 N N . GLN A 1 288 ? -4.992 6.274 7.436 1.00 89.62 288 GLN A N 1
ATOM 2119 C CA . GLN A 1 288 ? -5.833 7.432 7.741 1.00 89.62 288 GLN A CA 1
ATOM 2120 C C . GLN A 1 288 ? -7.115 7.384 6.897 1.00 89.62 288 GLN A C 1
ATOM 2122 O O . GLN A 1 288 ? -7.074 7.073 5.707 1.00 89.62 288 GLN A O 1
ATOM 2127 N N . GLY A 1 289 ? -8.259 7.658 7.528 1.00 89.56 289 GLY A N 1
ATOM 2128 C CA . GLY A 1 289 ? -9.577 7.498 6.905 1.00 89.56 289 GLY A CA 1
ATOM 2129 C C . GLY A 1 289 ? -10.104 6.057 6.873 1.00 89.56 289 GLY A C 1
ATOM 2130 O O . GLY A 1 289 ? -11.138 5.816 6.252 1.00 89.56 289 GLY A O 1
ATOM 2131 N N . ALA A 1 290 ? -9.432 5.100 7.528 1.00 93.50 290 ALA A N 1
ATOM 2132 C CA . ALA A 1 290 ? -9.997 3.772 7.750 1.00 93.50 290 ALA A CA 1
ATOM 2133 C C . ALA A 1 290 ? -11.339 3.864 8.491 1.00 93.50 290 ALA A C 1
ATOM 2135 O O . ALA A 1 290 ? -11.540 4.716 9.356 1.00 93.50 290 ALA A O 1
ATOM 2136 N N . THR A 1 291 ? -12.251 2.959 8.157 1.00 96.12 291 THR A N 1
ATOM 2137 C CA . THR A 1 291 ? -13.555 2.818 8.809 1.00 96.12 291 THR A CA 1
ATOM 2138 C C . THR A 1 291 ? -13.602 1.517 9.595 1.00 96.12 291 THR A C 1
ATOM 2140 O O . THR A 1 291 ? -12.871 0.568 9.300 1.00 96.12 291 THR A O 1
ATOM 2143 N N . VAL A 1 292 ? -14.468 1.457 10.603 1.00 98.00 292 VAL A N 1
ATOM 2144 C CA . VAL A 1 292 ? -14.667 0.252 11.406 1.00 98.00 292 VAL A CA 1
ATOM 2145 C C . VAL A 1 292 ? -16.152 0.007 11.648 1.00 98.00 292 VAL A C 1
ATOM 2147 O O . VAL A 1 292 ? -16.930 0.948 11.792 1.00 98.00 292 VAL A O 1
ATOM 2150 N N . ALA A 1 293 ? -16.553 -1.259 11.689 1.00 98.19 293 ALA A N 1
ATOM 2151 C CA . ALA A 1 293 ? -17.898 -1.682 12.056 1.00 98.19 293 ALA A CA 1
ATOM 2152 C C . ALA A 1 293 ? -17.854 -2.954 12.911 1.00 98.19 293 ALA A C 1
ATOM 2154 O O . ALA A 1 293 ? -16.956 -3.783 12.752 1.00 98.19 293 ALA A O 1
ATOM 2155 N N . LEU A 1 294 ? -18.852 -3.132 13.777 1.00 98.38 294 LEU A N 1
ATOM 2156 C CA . LEU A 1 294 ? -19.140 -4.432 14.374 1.00 98.38 294 LEU A CA 1
ATOM 2157 C C . LEU A 1 294 ? -20.096 -5.202 13.472 1.00 98.38 294 LEU A C 1
ATOM 2159 O O . LEU A 1 294 ? -21.122 -4.666 13.045 1.00 98.38 294 LEU A O 1
ATOM 2163 N N . LYS A 1 295 ? -19.771 -6.467 13.207 1.00 98.00 295 LYS A N 1
ATOM 2164 C CA . LYS A 1 295 ? -20.575 -7.351 12.362 1.00 98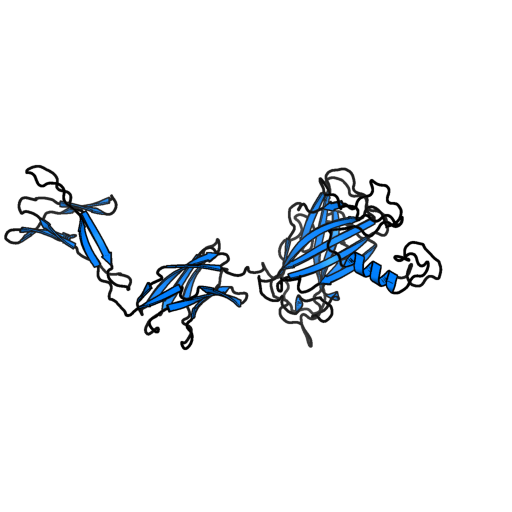.00 295 LYS A CA 1
ATOM 2165 C C . LYS A 1 295 ? -20.970 -8.611 13.107 1.00 98.00 295 LYS A C 1
ATOM 2167 O O . LYS A 1 295 ? -20.201 -9.158 13.894 1.00 98.00 295 LYS A O 1
ATOM 2172 N N . ARG A 1 296 ? -22.183 -9.085 12.838 1.00 96.00 296 ARG A N 1
ATOM 2173 C CA . ARG A 1 296 ? -22.686 -10.356 13.355 1.00 96.00 296 ARG A CA 1
ATOM 2174 C C . ARG A 1 296 ? -23.741 -10.909 12.413 1.00 96.00 296 ARG A C 1
ATOM 2176 O O . ARG A 1 296 ? -24.682 -10.209 12.051 1.00 96.00 296 ARG A O 1
ATOM 2183 N N . SER A 1 297 ? -23.614 -12.184 12.054 1.00 93.06 297 SER A N 1
ATOM 2184 C CA . SER A 1 297 ? -24.583 -12.852 11.179 1.00 93.06 297 SER A CA 1
ATOM 2185 C C . SER A 1 297 ? -26.019 -12.717 11.710 1.00 93.06 297 SER A C 1
ATOM 2187 O O . SER A 1 297 ? -26.265 -12.829 12.915 1.00 93.06 297 SER A O 1
ATOM 2189 N N . GLY A 1 298 ? -26.964 -12.441 10.808 1.00 93.62 298 GLY A N 1
ATOM 2190 C CA . GLY A 1 298 ? -28.380 -12.242 11.132 1.00 93.62 298 GLY A CA 1
ATOM 2191 C C . GLY A 1 298 ? -28.721 -10.912 11.817 1.00 93.62 298 GLY A C 1
ATOM 2192 O O . GLY A 1 298 ? -29.873 -10.723 12.193 1.00 93.62 298 GLY A O 1
ATOM 2193 N N . ASN A 1 299 ? -27.758 -10.001 11.984 1.00 96.31 299 ASN A N 1
ATOM 2194 C CA . ASN A 1 299 ? -27.964 -8.675 12.568 1.00 96.31 299 ASN A CA 1
ATOM 2195 C C . ASN A 1 299 ? -27.453 -7.589 11.611 1.00 96.31 299 ASN A C 1
ATOM 2197 O O . ASN A 1 299 ? -26.595 -7.851 10.771 1.00 96.31 299 ASN A O 1
ATOM 2201 N N . SER A 1 300 ? -27.979 -6.370 11.743 1.00 95.62 300 SER A N 1
ATOM 2202 C CA . SER A 1 300 ? -27.454 -5.208 11.019 1.00 95.62 300 SER A CA 1
ATOM 2203 C C . SER A 1 300 ? -26.056 -4.841 11.521 1.00 95.62 300 SER A C 1
ATOM 2205 O O . SER A 1 300 ? -25.795 -4.907 12.724 1.00 95.62 300 SER A O 1
ATOM 2207 N N . ASP A 1 301 ? -25.184 -4.411 10.608 1.00 97.19 301 ASP A N 1
ATOM 2208 C CA . ASP A 1 301 ? -23.858 -3.889 10.951 1.00 97.19 301 ASP A CA 1
ATOM 2209 C C . ASP A 1 301 ? -23.987 -2.641 11.840 1.00 97.19 301 ASP A C 1
ATOM 2211 O O . ASP A 1 301 ? -24.817 -1.765 11.580 1.00 97.19 301 ASP A O 1
ATOM 2215 N N . ILE A 1 302 ? -23.143 -2.542 12.869 1.00 98.19 302 ILE A N 1
ATOM 2216 C CA . ILE A 1 302 ? -23.069 -1.364 13.741 1.00 98.19 302 ILE A CA 1
ATOM 2217 C C . ILE A 1 302 ? -21.831 -0.558 13.333 1.00 98.19 302 ILE A C 1
ATOM 2219 O O . ILE A 1 302 ? -20.712 -0.979 13.643 1.00 98.19 302 ILE A O 1
ATOM 2223 N N . PRO A 1 303 ? -21.987 0.576 12.627 1.00 98.00 303 PRO A N 1
ATOM 2224 C CA . PRO A 1 303 ? -20.850 1.401 12.245 1.00 98.00 303 PRO A CA 1
ATOM 2225 C C . PRO A 1 303 ? -20.220 2.051 13.481 1.00 98.00 303 PRO A C 1
ATOM 2227 O O . PRO A 1 303 ? -20.925 2.501 14.386 1.00 98.00 303 PRO A O 1
ATOM 2230 N N . GLY A 1 304 ? -18.890 2.105 13.503 1.00 97.69 304 GLY A N 1
ATOM 2231 C CA . GLY A 1 304 ? -18.129 2.873 14.478 1.00 97.69 304 GLY A CA 1
ATOM 2232 C C . GLY A 1 304 ? -17.748 4.246 13.933 1.00 97.69 304 GLY A C 1
ATOM 2233 O O . GLY A 1 304 ? -17.456 4.402 12.745 1.00 97.69 304 GLY A O 1
ATOM 2234 N N . THR A 1 305 ? -17.707 5.240 14.812 1.00 98.19 305 THR A N 1
ATOM 2235 C CA . THR A 1 305 ? -17.152 6.567 14.530 1.00 98.19 305 THR A CA 1
ATOM 2236 C C . THR A 1 305 ? -15.681 6.561 14.924 1.00 98.19 305 THR A C 1
ATOM 2238 O O . THR A 1 305 ? -15.358 6.552 16.111 1.00 98.19 305 THR A O 1
ATOM 2241 N N . VAL A 1 306 ? -14.778 6.537 13.942 1.00 97.88 306 VAL A N 1
ATOM 2242 C CA . VAL A 1 306 ? -13.329 6.561 14.200 1.00 97.88 306 VAL A CA 1
ATOM 2243 C C . VAL A 1 306 ? -12.927 7.931 14.741 1.00 97.88 306 VAL A C 1
ATOM 2245 O O . VAL A 1 306 ? -13.111 8.944 14.073 1.00 97.88 306 VAL A O 1
ATOM 2248 N N . GLN A 1 307 ? -12.367 7.944 15.948 1.00 97.69 307 GLN A N 1
ATOM 2249 C CA . GLN A 1 307 ? -11.858 9.139 16.620 1.00 97.69 307 GLN A CA 1
ATOM 2250 C C . GLN A 1 307 ? -10.424 9.444 16.193 1.00 97.69 307 GLN A C 1
ATOM 2252 O O . GLN A 1 307 ? -10.059 10.597 15.969 1.00 97.69 307 GLN A O 1
ATOM 2257 N N . SER A 1 308 ? -9.595 8.407 16.071 1.00 96.62 308 SER A N 1
ATOM 2258 C CA . SER A 1 308 ? -8.205 8.553 15.652 1.00 96.62 308 SER A CA 1
ATOM 2259 C C . SER A 1 308 ? -7.636 7.257 15.084 1.00 96.62 308 SER A C 1
ATOM 2261 O O . SER A 1 308 ? -8.029 6.155 15.468 1.00 96.62 308 SER A O 1
ATOM 2263 N N . VAL A 1 309 ? -6.668 7.411 14.184 1.00 96.81 309 VAL A N 1
ATOM 2264 C CA . VAL A 1 309 ? -5.746 6.358 13.750 1.00 96.81 309 VAL A CA 1
ATOM 2265 C C . VAL A 1 309 ? -4.343 6.846 14.085 1.00 96.81 309 VAL A C 1
ATOM 2267 O O . VAL A 1 309 ? -3.987 7.975 13.731 1.00 96.81 309 VAL A O 1
ATOM 2270 N N . ALA A 1 310 ? -3.562 6.036 14.796 1.00 93.81 310 ALA A N 1
ATOM 2271 C CA . ALA A 1 310 ? -2.196 6.388 15.161 1.00 93.81 310 ALA A CA 1
ATOM 2272 C C . ALA A 1 310 ? -1.339 6.616 13.905 1.00 93.81 310 ALA A C 1
ATOM 2274 O O . ALA A 1 310 ? -1.532 5.964 12.880 1.00 93.81 310 ALA A O 1
ATOM 2275 N N . ALA A 1 311 ? -0.389 7.553 13.973 1.00 88.62 311 ALA A N 1
ATOM 2276 C CA . ALA A 1 311 ? 0.439 7.926 12.822 1.00 88.62 311 ALA A CA 1
ATOM 2277 C C . ALA A 1 311 ? 1.327 6.774 12.313 1.00 88.62 311 ALA A C 1
ATOM 2279 O O . ALA A 1 311 ? 1.674 6.744 11.137 1.00 88.62 311 ALA A O 1
ATOM 2280 N N . ASP A 1 312 ? 1.662 5.822 13.187 1.00 87.75 312 ASP A N 1
ATOM 2281 C CA . ASP A 1 312 ? 2.381 4.588 12.855 1.00 87.75 312 ASP A CA 1
ATOM 2282 C C . ASP A 1 312 ? 1.471 3.478 12.289 1.00 87.75 312 ASP A C 1
ATOM 2284 O O . ASP A 1 312 ? 1.959 2.429 11.869 1.00 87.75 312 ASP A O 1
ATOM 2288 N N . GLY A 1 313 ? 0.150 3.690 12.270 1.00 89.56 313 GLY A N 1
ATOM 2289 C CA . GLY A 1 313 ? -0.843 2.728 11.796 1.00 89.56 313 GLY A CA 1
ATOM 2290 C C . GLY A 1 313 ? -0.998 1.485 12.679 1.00 89.56 313 GLY A C 1
ATOM 2291 O O . GLY A 1 313 ? -1.569 0.496 12.214 1.00 89.56 313 GLY A O 1
ATOM 2292 N N . LEU A 1 314 ? -0.492 1.498 13.920 1.00 94.25 314 LEU A N 1
ATOM 2293 C CA . LEU A 1 314 ? -0.523 0.340 14.828 1.00 94.25 314 LEU A CA 1
ATOM 2294 C C . LEU A 1 314 ? -1.766 0.291 15.729 1.00 94.25 314 LEU A C 1
ATOM 2296 O O . LEU A 1 314 ? -2.064 -0.741 16.330 1.00 94.25 314 LEU A O 1
ATOM 2300 N N . SER A 1 315 ? -2.519 1.387 15.828 1.00 96.31 315 SER A N 1
ATOM 2301 C CA . SER A 1 315 ? -3.754 1.425 16.614 1.00 96.31 315 SER A CA 1
ATOM 2302 C C . SER A 1 315 ? -4.778 2.412 16.062 1.00 96.31 315 SER A C 1
ATOM 2304 O O . SER A 1 315 ? -4.433 3.370 15.367 1.00 96.31 315 SER A O 1
ATOM 2306 N N . MET A 1 316 ? -6.049 2.180 16.378 1.00 97.81 316 MET A N 1
ATOM 2307 C CA . MET A 1 316 ? -7.137 3.127 16.144 1.00 97.81 316 MET A CA 1
ATOM 2308 C C . MET A 1 316 ? -8.115 3.135 17.324 1.00 97.81 316 MET A C 1
ATOM 2310 O O . MET A 1 316 ? -8.249 2.141 18.041 1.00 97.81 316 MET A O 1
ATOM 2314 N N . VAL A 1 317 ? -8.798 4.258 17.528 1.00 98.12 317 VAL A N 1
ATOM 2315 C CA . VAL A 1 317 ? -9.849 4.420 18.542 1.00 98.12 317 VAL A CA 1
ATOM 2316 C C . VAL A 1 317 ? -11.154 4.748 17.838 1.00 98.12 317 VAL A C 1
ATOM 2318 O O . VAL A 1 317 ? -11.182 5.616 16.963 1.00 98.12 317 VAL A O 1
ATOM 2321 N N . ALA A 1 318 ? -12.231 4.061 18.207 1.00 98.31 318 ALA A N 1
ATOM 2322 C CA . ALA A 1 318 ? -13.546 4.285 17.625 1.00 98.31 318 ALA A CA 1
ATOM 2323 C C . ALA A 1 318 ? -14.665 4.156 18.657 1.00 98.31 318 ALA A C 1
ATOM 2325 O O . ALA A 1 318 ? -14.621 3.297 19.538 1.00 98.31 318 ALA A O 1
ATOM 2326 N N . ASP A 1 319 ? -15.689 4.985 18.492 1.00 98.06 319 ASP A N 1
ATOM 2327 C CA . ASP A 1 319 ? -16.900 4.948 19.300 1.00 98.06 319 ASP A CA 1
ATOM 2328 C C . ASP A 1 319 ? -17.993 4.154 18.601 1.00 98.06 319 ASP A C 1
ATOM 2330 O O . ASP A 1 319 ? -18.242 4.320 17.407 1.00 98.06 319 ASP A O 1
ATOM 2334 N N . PHE A 1 320 ? -18.697 3.330 19.364 1.00 97.56 320 PHE A N 1
ATOM 2335 C CA . PHE A 1 320 ? -19.825 2.542 18.895 1.00 97.56 320 PHE A CA 1
ATOM 2336 C C . PHE A 1 320 ? -21.049 2.830 19.748 1.00 97.56 320 PHE A C 1
ATOM 2338 O O . PHE A 1 320 ? -20.986 2.827 20.977 1.00 97.56 320 PHE A O 1
ATOM 2345 N N . ASN A 1 321 ? -22.197 3.014 19.101 1.00 96.50 321 ASN A N 1
ATOM 2346 C CA . ASN A 1 321 ? -23.474 3.023 19.798 1.00 96.50 321 ASN A CA 1
ATOM 2347 C C . ASN A 1 321 ? -24.015 1.590 19.885 1.00 96.50 321 ASN A C 1
ATOM 2349 O O . ASN A 1 321 ? -24.604 1.095 18.927 1.00 96.50 321 ASN A O 1
ATOM 2353 N N . LEU A 1 322 ? -23.827 0.930 21.032 1.00 95.69 322 LEU A N 1
ATOM 2354 C CA . LEU A 1 322 ? -24.307 -0.441 21.260 1.00 95.69 322 LEU A CA 1
ATOM 2355 C C . LEU A 1 322 ? -25.671 -0.488 21.954 1.00 95.69 322 LEU A C 1
ATOM 2357 O O . LEU A 1 322 ? -26.090 -1.541 22.441 1.00 95.69 322 LEU A O 1
ATOM 2361 N N . THR A 1 323 ? -26.384 0.639 22.003 1.00 93.25 323 THR A N 1
ATOM 2362 C CA . THR A 1 323 ? -27.744 0.685 22.543 1.00 93.25 323 THR A CA 1
ATOM 2363 C C . THR A 1 323 ? -28.630 -0.263 21.737 1.00 93.25 323 THR A C 1
ATOM 2365 O O . THR A 1 323 ? -28.734 -0.141 20.519 1.00 93.25 323 THR A O 1
ATOM 2368 N N . ASN A 1 324 ? -29.271 -1.217 22.415 1.00 90.94 324 ASN A N 1
ATOM 2369 C CA . ASN A 1 324 ? -30.089 -2.279 21.811 1.00 90.94 324 ASN A CA 1
ATOM 2370 C C . ASN A 1 324 ? -29.336 -3.264 20.893 1.00 90.94 324 ASN A C 1
ATOM 2372 O O . ASN A 1 324 ? -29.980 -4.080 20.232 1.00 90.94 324 ASN A O 1
ATOM 2376 N N . ALA A 1 325 ? -27.999 -3.244 20.855 1.00 95.69 325 ALA A N 1
ATOM 2377 C CA . ALA A 1 325 ? -27.229 -4.240 20.114 1.00 95.69 325 ALA A CA 1
ATOM 2378 C C . ALA A 1 325 ? -27.484 -5.643 20.685 1.00 95.69 325 ALA A C 1
ATOM 2380 O O . ALA A 1 325 ? -27.517 -5.819 21.901 1.00 95.69 325 ALA A O 1
ATOM 2381 N N . ALA A 1 326 ? -27.656 -6.660 19.840 1.00 95.44 326 ALA A N 1
ATOM 2382 C CA . ALA A 1 326 ? -27.893 -8.022 20.315 1.00 95.44 326 ALA A CA 1
ATOM 2383 C C . ALA A 1 326 ? -26.740 -8.528 21.208 1.00 95.44 326 ALA A C 1
ATOM 2385 O O . ALA A 1 326 ? -25.573 -8.475 20.820 1.00 95.44 326 ALA A O 1
ATOM 2386 N N . VAL A 1 327 ? -27.076 -9.081 22.377 1.00 94.88 327 VAL A N 1
ATOM 2387 C CA . VAL A 1 327 ? -26.113 -9.657 23.335 1.00 94.88 327 VAL A CA 1
ATOM 2388 C C . VAL A 1 327 ? -25.358 -10.835 22.715 1.00 94.88 327 VAL A C 1
ATOM 2390 O O . VAL A 1 327 ? -25.951 -11.676 22.028 1.00 94.88 327 VAL A O 1
ATOM 2393 N N . GLY A 1 328 ? -24.052 -10.909 22.958 1.00 95.31 328 GLY A N 1
ATOM 2394 C CA . GLY A 1 328 ? -23.151 -11.959 22.489 1.00 95.31 328 GLY A CA 1
ATOM 2395 C C . GLY A 1 328 ? -21.939 -11.418 21.733 1.00 95.31 328 GLY A C 1
ATOM 2396 O O . GLY A 1 328 ? -21.662 -10.221 21.744 1.00 95.31 328 GLY A O 1
ATOM 2397 N N . ALA A 1 329 ? -21.221 -12.325 21.073 1.00 96.75 329 ALA A N 1
ATOM 2398 C CA . ALA A 1 329 ? -20.007 -12.009 20.334 1.00 96.75 329 ALA A CA 1
ATOM 2399 C C . ALA A 1 329 ? -20.304 -11.286 19.008 1.00 96.75 329 ALA A C 1
ATOM 2401 O O . ALA A 1 329 ? -21.177 -11.700 18.241 1.00 96.75 329 ALA A O 1
ATOM 2402 N N . TRP A 1 330 ? -19.536 -10.233 18.753 1.00 98.38 330 TRP A N 1
ATOM 2403 C CA . TRP A 1 330 ? -19.494 -9.450 17.527 1.00 98.38 330 TRP A CA 1
ATOM 2404 C C . TRP A 1 330 ? -18.078 -9.470 16.957 1.00 98.38 330 TRP A C 1
ATOM 2406 O O . TRP A 1 330 ? -17.088 -9.384 17.692 1.00 98.38 330 TRP A O 1
ATOM 2416 N N . ASP A 1 331 ? -17.996 -9.562 15.637 1.00 98.50 331 ASP A N 1
ATOM 2417 C CA . ASP A 1 331 ? -16.752 -9.454 14.890 1.00 98.50 331 ASP A CA 1
ATOM 2418 C C . ASP A 1 331 ? -16.413 -7.977 14.696 1.00 98.50 331 ASP A C 1
ATOM 2420 O O . ASP A 1 331 ? -17.303 -7.156 14.470 1.00 98.50 331 ASP A O 1
ATOM 2424 N N . VAL A 1 332 ? -15.129 -7.633 14.733 1.00 98.38 332 VAL A N 1
ATOM 2425 C CA . VAL A 1 332 ? -14.662 -6.281 14.402 1.00 98.38 332 VAL A CA 1
ATOM 2426 C C . VAL A 1 332 ? -14.141 -6.295 12.978 1.00 98.38 332 VAL A C 1
ATOM 2428 O O . VAL A 1 332 ? -13.216 -7.043 12.667 1.00 98.38 332 VAL A O 1
ATOM 2431 N N . ALA A 1 333 ? -14.735 -5.470 12.122 1.00 97.44 333 ALA A N 1
ATOM 2432 C CA . ALA A 1 333 ? -14.350 -5.313 10.730 1.00 97.44 333 ALA A CA 1
ATOM 2433 C C . ALA A 1 333 ? -13.703 -3.942 10.519 1.00 97.44 333 ALA A C 1
ATOM 2435 O O . ALA A 1 333 ? -14.378 -2.926 10.671 1.00 97.44 333 ALA A O 1
ATOM 2436 N N . VAL A 1 334 ? -12.423 -3.904 10.143 1.00 96.25 334 VAL A N 1
ATOM 2437 C CA . VAL A 1 334 ? -11.713 -2.665 9.776 1.00 96.25 334 VAL A CA 1
ATOM 2438 C C . VAL A 1 334 ? -11.527 -2.630 8.268 1.00 96.25 334 VAL A C 1
ATOM 2440 O O . VAL A 1 334 ? -11.087 -3.619 7.683 1.00 96.25 334 VAL A O 1
ATOM 2443 N N . THR A 1 335 ? -11.854 -1.498 7.646 1.00 92.69 335 THR A N 1
ATOM 2444 C CA . THR A 1 335 ? -11.738 -1.279 6.201 1.00 92.69 335 THR A CA 1
ATOM 2445 C C . THR A 1 335 ? -10.866 -0.061 5.929 1.00 92.69 335 THR A C 1
ATOM 2447 O O . THR A 1 335 ? -11.247 1.058 6.275 1.00 92.69 335 THR A O 1
ATOM 2450 N N . ASN A 1 336 ? -9.709 -0.266 5.296 1.00 89.31 336 ASN A N 1
ATOM 2451 C CA . ASN A 1 336 ? -8.899 0.844 4.785 1.00 89.31 336 ASN A CA 1
ATOM 2452 C C . ASN A 1 336 ? -9.593 1.489 3.561 1.00 89.31 336 ASN A C 1
ATOM 2454 O O . ASN A 1 336 ? -10.382 0.810 2.900 1.00 89.31 336 ASN A O 1
ATOM 2458 N N . PRO A 1 337 ? -9.324 2.769 3.230 1.00 84.38 337 PRO A N 1
ATOM 2459 C CA . PRO A 1 337 ? -9.938 3.466 2.088 1.00 84.38 337 PRO A CA 1
ATOM 2460 C C . PRO A 1 337 ? -9.878 2.724 0.740 1.00 84.38 337 PRO A C 1
ATOM 2462 O O . PRO A 1 337 ? -10.786 2.870 -0.074 1.00 84.38 337 PRO A O 1
ATOM 2465 N N . SER A 1 338 ? -8.881 1.859 0.536 1.00 71.38 338 SER A N 1
ATOM 2466 C CA . SER A 1 338 ? -8.769 0.914 -0.586 1.00 71.38 338 SER A CA 1
ATOM 2467 C C . SER A 1 338 ? -9.856 -0.172 -0.635 1.00 71.38 338 SER A C 1
ATOM 2469 O O . SER A 1 338 ? -9.828 -1.053 -1.489 1.00 71.38 338 SER A O 1
ATOM 2471 N N . SER A 1 339 ? -10.834 -0.130 0.277 1.00 68.06 339 SER A N 1
ATOM 2472 C CA . SER A 1 339 ? -11.919 -1.107 0.440 1.00 68.06 339 SER A CA 1
ATOM 2473 C C . SER A 1 339 ? -11.458 -2.509 0.858 1.00 68.06 339 SER A C 1
ATOM 2475 O O . SER A 1 339 ? -12.223 -3.471 0.780 1.00 68.06 339 SER A O 1
ATOM 2477 N N . VAL A 1 340 ? -10.227 -2.642 1.362 1.00 74.81 340 VAL A N 1
ATOM 2478 C CA . VAL A 1 340 ? -9.751 -3.890 1.967 1.00 74.81 340 VAL A CA 1
ATOM 2479 C C . VAL A 1 340 ? -10.287 -4.005 3.385 1.00 74.81 340 VAL A C 1
ATOM 2481 O O . VAL A 1 340 ? -9.824 -3.302 4.285 1.00 74.81 340 VAL A O 1
ATOM 2484 N N . THR A 1 341 ? -11.230 -4.924 3.588 1.00 88.31 341 THR A N 1
ATOM 2485 C CA . THR A 1 341 ? -11.772 -5.249 4.911 1.00 88.31 341 THR A CA 1
ATOM 2486 C C . THR A 1 341 ? -11.062 -6.453 5.526 1.00 88.31 341 THR A C 1
ATOM 2488 O O . THR A 1 341 ? -10.878 -7.485 4.875 1.00 88.31 341 THR A O 1
ATOM 2491 N N . VAL A 1 342 ? -10.716 -6.353 6.808 1.00 92.62 342 VAL A N 1
ATOM 2492 C CA . VAL A 1 342 ? -10.266 -7.484 7.631 1.00 92.62 342 VAL A CA 1
ATOM 2493 C C . VAL A 1 342 ? -11.127 -7.637 8.869 1.00 92.62 342 VAL A C 1
ATOM 2495 O O . VAL A 1 342 ? -11.704 -6.666 9.352 1.00 92.62 342 VAL A O 1
ATOM 2498 N N . PHE A 1 343 ? -11.191 -8.866 9.376 1.00 95.50 343 PHE A N 1
ATOM 2499 C CA . PHE A 1 343 ? -12.034 -9.246 10.499 1.00 95.50 343 PHE A CA 1
ATOM 2500 C C . PHE A 1 343 ? -11.190 -9.776 11.651 1.00 95.50 343 PHE A C 1
ATOM 2502 O O . PHE A 1 343 ? -10.291 -10.591 11.435 1.00 95.50 343 PHE A O 1
ATOM 2509 N N . LEU A 1 344 ? -11.541 -9.377 12.871 1.00 97.56 344 LEU A N 1
ATOM 2510 C CA . LEU A 1 344 ? -11.222 -10.127 14.077 1.00 97.56 344 LEU A CA 1
ATOM 2511 C C . LEU A 1 344 ? -12.519 -10.749 14.600 1.00 97.56 344 LEU A C 1
ATOM 2513 O O . LEU A 1 344 ? -13.411 -10.041 15.073 1.00 97.56 344 LEU A O 1
ATOM 2517 N N . PHE A 1 345 ? -12.635 -12.069 14.459 1.00 97.31 345 PHE A N 1
ATOM 2518 C CA . PHE A 1 345 ? -13.852 -12.798 14.805 1.00 97.31 345 PHE A CA 1
ATOM 2519 C C . PHE A 1 345 ? -14.062 -12.863 16.321 1.00 97.31 345 PHE A C 1
ATOM 2521 O O . PHE A 1 345 ? -13.125 -13.151 17.065 1.00 97.31 345 PHE A O 1
ATOM 2528 N N . GLY A 1 346 ? -15.290 -12.606 16.774 1.00 95.50 346 GLY A N 1
ATOM 2529 C CA . GLY A 1 346 ? -15.682 -12.642 18.184 1.00 95.50 346 GLY A CA 1
ATOM 2530 C C . GLY A 1 346 ? -14.899 -11.687 19.090 1.00 95.50 346 GLY A C 1
ATOM 2531 O O . GLY A 1 346 ? -14.738 -11.969 20.276 1.00 95.50 346 GLY A O 1
ATOM 2532 N N . ALA A 1 347 ? -14.390 -10.584 18.538 1.00 96.38 347 ALA A N 1
ATOM 2533 C CA . ALA A 1 347 ? -13.511 -9.644 19.232 1.00 96.38 347 ALA A CA 1
ATOM 2534 C C . ALA A 1 347 ? -14.188 -8.894 20.389 1.00 96.38 347 ALA A C 1
ATOM 2536 O O . ALA A 1 347 ? -13.516 -8.512 21.348 1.00 96.38 347 ALA A O 1
ATOM 2537 N N . VAL A 1 348 ? -15.499 -8.655 20.285 1.00 97.25 348 VAL A N 1
ATOM 2538 C CA . VAL A 1 348 ? -16.267 -7.868 21.256 1.00 97.25 348 VAL A CA 1
ATOM 2539 C C . VAL A 1 348 ? -17.468 -8.673 21.729 1.00 97.25 348 VAL A C 1
ATOM 2541 O O . VAL A 1 348 ? -18.311 -9.079 20.936 1.00 97.25 348 VAL A O 1
ATOM 2544 N N . ASN A 1 349 ? -17.577 -8.882 23.033 1.00 96.06 349 ASN A N 1
ATOM 2545 C CA . ASN A 1 349 ? -18.716 -9.516 23.673 1.00 96.06 349 ASN A CA 1
ATOM 2546 C C . ASN A 1 349 ? -19.631 -8.446 24.279 1.00 96.06 349 ASN A C 1
ATOM 2548 O O . ASN A 1 349 ? -19.295 -7.819 25.286 1.00 96.06 349 ASN A O 1
ATOM 2552 N N . VAL A 1 350 ? -20.795 -8.250 23.664 1.00 95.88 350 VAL A N 1
ATOM 2553 C CA . VAL A 1 350 ? -21.826 -7.331 24.154 1.00 95.88 350 VAL A CA 1
ATOM 2554 C C . VAL A 1 350 ? -22.662 -8.038 25.211 1.00 95.88 350 VAL A C 1
ATOM 2556 O O . VAL A 1 350 ? -23.199 -9.116 24.966 1.00 95.88 350 VAL A O 1
ATOM 2559 N N . GLN A 1 351 ? -22.802 -7.422 26.376 1.00 93.75 351 GLN A N 1
ATOM 2560 C CA . GLN A 1 351 ? -23.505 -7.951 27.539 1.00 93.75 351 GLN A CA 1
ATOM 2561 C C . GLN A 1 351 ? -24.677 -7.043 27.932 1.00 93.75 351 GLN A C 1
ATOM 2563 O O . GLN A 1 351 ? -24.660 -5.851 27.610 1.00 93.75 351 GLN A O 1
ATOM 2568 N N . PRO A 1 352 ? -25.684 -7.568 28.657 1.00 88.56 352 PRO A N 1
ATOM 2569 C CA . PRO A 1 352 ? -26.694 -6.728 29.285 1.00 88.56 352 PRO A CA 1
ATOM 2570 C C . PRO A 1 352 ? -26.042 -5.604 30.093 1.00 88.56 352 PRO A C 1
ATOM 2572 O O . PRO A 1 352 ? -24.979 -5.795 30.691 1.00 88.56 352 PRO A O 1
ATOM 2575 N N . VAL A 1 353 ? -26.671 -4.431 30.098 1.00 83.25 353 VAL A N 1
ATOM 2576 C CA . VAL A 1 353 ? -26.171 -3.284 30.861 1.00 83.25 353 VAL A CA 1
ATOM 2577 C C . VAL A 1 353 ? -26.108 -3.642 32.344 1.00 83.25 353 VAL A C 1
ATOM 2579 O O . VAL A 1 353 ? -27.122 -3.983 32.951 1.00 83.25 353 VAL A O 1
ATOM 2582 N N . VAL A 1 354 ? -24.916 -3.519 32.923 1.00 84.75 354 VAL A N 1
ATOM 2583 C CA . VAL A 1 354 ? -24.689 -3.507 34.366 1.00 84.75 354 VAL A CA 1
ATOM 2584 C C . VAL A 1 354 ? -24.251 -2.084 34.707 1.00 84.75 354 VAL A C 1
ATOM 2586 O O . VAL A 1 354 ? -23.163 -1.683 34.274 1.00 84.75 354 VAL A O 1
ATOM 2589 N N . PRO A 1 355 ? -25.092 -1.296 35.406 1.00 80.44 355 PRO A N 1
ATOM 2590 C CA . PRO A 1 355 ? -24.776 0.084 35.758 1.00 80.44 355 PRO A CA 1
ATOM 2591 C C . PRO A 1 355 ? -23.389 0.206 36.383 1.00 80.44 355 PRO A C 1
ATOM 2593 O O . PRO A 1 355 ? -22.976 -0.672 37.139 1.00 80.44 355 PRO A O 1
ATOM 2596 N N . ALA A 1 356 ? -22.680 1.290 36.062 1.00 83.31 356 ALA A N 1
ATOM 2597 C CA . ALA A 1 356 ? -21.401 1.571 36.694 1.00 83.31 356 ALA A CA 1
ATOM 2598 C C . ALA A 1 356 ? -21.604 1.700 38.210 1.00 83.31 356 ALA A C 1
ATOM 2600 O O . ALA A 1 356 ? -22.394 2.526 38.671 1.00 83.31 356 ALA A O 1
ATOM 2601 N N . GLU A 1 357 ? -20.888 0.890 38.976 1.00 85.44 357 GLU A N 1
ATOM 2602 C CA . GLU A 1 357 ? -20.946 0.887 40.432 1.00 85.44 357 GLU A CA 1
ATOM 2603 C C . GLU A 1 357 ? -19.514 0.840 40.957 1.00 85.44 357 GLU A C 1
ATOM 2605 O O . GLU A 1 357 ? -18.758 -0.099 40.711 1.00 85.44 357 GLU A O 1
ATOM 2610 N N . MET A 1 358 ? -19.113 1.906 41.648 1.00 87.75 358 MET A N 1
ATOM 2611 C CA . MET A 1 358 ? -17.791 1.982 42.252 1.00 87.75 358 MET A CA 1
ATOM 2612 C C . MET A 1 358 ? -17.796 1.214 43.566 1.00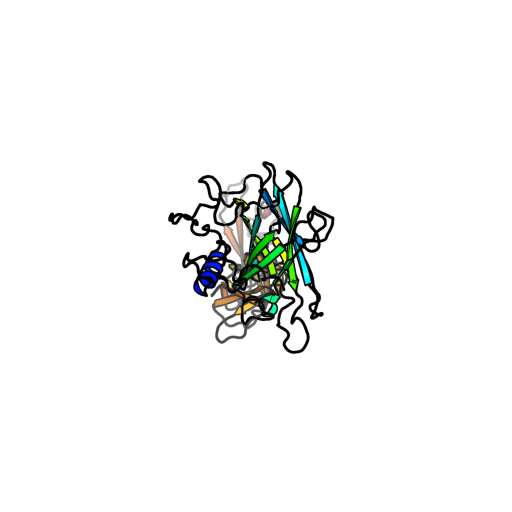 87.75 358 MET A C 1
ATOM 2614 O O . MET A 1 358 ? -18.473 1.584 44.522 1.00 87.75 358 MET A O 1
ATOM 2618 N N . VAL A 1 359 ? -16.991 0.163 43.617 1.00 87.38 359 VAL A N 1
ATOM 2619 C CA . VAL A 1 359 ? -16.778 -0.652 44.807 1.00 87.38 359 VAL A CA 1
ATOM 2620 C C . VAL A 1 359 ? -15.425 -0.298 45.403 1.00 87.38 359 VAL A C 1
ATOM 2622 O O . VAL A 1 359 ? -14.421 -0.223 44.693 1.00 87.38 359 VAL A O 1
ATOM 2625 N N . ALA A 1 360 ? -15.400 -0.099 46.720 1.00 88.62 360 ALA A N 1
ATOM 2626 C CA . ALA A 1 360 ? -14.183 0.086 47.494 1.00 88.62 360 ALA A CA 1
ATOM 2627 C C . ALA A 1 360 ? -13.959 -1.123 48.409 1.00 88.62 360 ALA A C 1
ATOM 2629 O O . ALA A 1 360 ? -14.861 -1.536 49.139 1.00 88.62 360 ALA A O 1
ATOM 2630 N N . ILE A 1 361 ? -12.747 -1.674 48.401 1.00 88.94 361 ILE A N 1
ATOM 2631 C CA . ILE A 1 361 ? -12.343 -2.781 49.275 1.00 88.94 361 ILE A CA 1
ATOM 2632 C C . ILE A 1 361 ? -11.183 -2.322 50.149 1.00 88.94 361 ILE A C 1
ATOM 2634 O O . ILE A 1 361 ? -10.180 -1.819 49.646 1.00 88.94 361 ILE A O 1
ATOM 2638 N N . LEU A 1 362 ? -11.308 -2.520 51.461 1.00 88.62 362 LEU A N 1
ATOM 2639 C CA . LEU A 1 362 ? -10.235 -2.268 52.419 1.00 88.62 362 LEU A CA 1
ATOM 2640 C C . LEU A 1 362 ? -9.213 -3.409 52.391 1.00 88.62 362 LEU A C 1
ATOM 2642 O O . LEU A 1 362 ? -9.537 -4.558 52.684 1.00 88.62 362 LEU A O 1
ATOM 2646 N N . ASN A 1 363 ? -7.963 -3.071 52.094 1.00 88.00 363 ASN A N 1
ATOM 2647 C CA . ASN A 1 363 ? -6.860 -4.010 51.959 1.00 88.00 363 ASN A CA 1
ATOM 2648 C C . ASN A 1 363 ? -5.874 -3.861 53.110 1.00 88.00 363 ASN A C 1
ATOM 2650 O O . ASN A 1 363 ? -5.090 -2.912 53.140 1.00 88.00 363 ASN A O 1
ATOM 2654 N N . GLY A 1 364 ? -5.898 -4.833 54.024 1.00 80.94 364 GLY A N 1
ATOM 2655 C CA . GLY A 1 364 ? -4.956 -4.932 55.137 1.00 80.94 364 GLY A CA 1
ATOM 2656 C C . GLY A 1 364 ? -4.981 -3.735 56.094 1.00 80.94 364 GLY A C 1
ATOM 2657 O O . GLY A 1 364 ? -5.563 -2.691 55.833 1.00 80.94 364 GLY A O 1
ATOM 2658 N N . THR A 1 365 ? -4.330 -3.881 57.240 1.00 83.19 365 THR A N 1
ATOM 2659 C CA . THR A 1 365 ? -4.084 -2.777 58.178 1.00 83.19 365 THR A CA 1
ATOM 2660 C C . THR A 1 365 ? -2.748 -3.001 58.845 1.00 83.19 365 THR A C 1
ATOM 2662 O O . THR A 1 365 ? -2.445 -4.141 59.211 1.00 83.19 365 THR A O 1
ATOM 2665 N N . THR A 1 366 ? -1.979 -1.944 59.097 1.00 82.81 366 THR A N 1
ATOM 2666 C CA . THR A 1 366 ? -0.845 -2.081 60.017 1.00 82.81 366 THR A CA 1
ATOM 2667 C C . THR A 1 366 ? -1.342 -2.369 61.447 1.00 82.81 366 THR A C 1
ATOM 2669 O O . THR A 1 366 ? -2.464 -1.991 61.808 1.00 82.81 366 THR A O 1
ATOM 2672 N N . PRO A 1 367 ? -0.544 -3.064 62.282 1.00 78.25 367 PRO A N 1
ATOM 2673 C CA . PRO A 1 367 ? -0.912 -3.342 63.666 1.00 78.25 367 PRO A CA 1
ATOM 2674 C C . PRO A 1 367 ? -1.236 -2.064 64.444 1.00 78.25 367 PRO A C 1
ATOM 2676 O O . PRO A 1 367 ? -0.481 -1.093 64.418 1.00 78.25 367 PRO A O 1
ATOM 2679 N N . ARG A 1 368 ? -2.350 -2.080 65.178 1.00 79.19 368 ARG A N 1
ATOM 2680 C CA . ARG A 1 368 ? -2.823 -0.926 65.951 1.00 79.19 368 ARG A CA 1
ATOM 2681 C C . ARG A 1 368 ? -2.182 -0.935 67.340 1.00 79.19 368 ARG A C 1
ATOM 2683 O O . ARG A 1 368 ? -2.442 -1.839 68.131 1.00 79.19 368 ARG A O 1
ATOM 2690 N N . ARG A 1 369 ? -1.350 0.066 67.645 1.00 76.31 369 ARG A N 1
ATOM 2691 C CA . ARG A 1 369 ? -0.767 0.305 68.979 1.00 76.31 369 ARG A CA 1
ATOM 2692 C C . ARG A 1 369 ? -0.857 1.794 69.330 1.00 76.31 369 ARG A C 1
ATOM 2694 O O . ARG A 1 369 ? -0.766 2.618 68.421 1.00 76.31 369 ARG A O 1
ATOM 2701 N N . PRO A 1 370 ? -1.014 2.163 70.614 1.00 78.69 370 PRO A N 1
ATOM 2702 C CA . PRO A 1 370 ? -0.988 3.566 71.021 1.00 78.69 370 PRO A CA 1
ATOM 2703 C C . PRO A 1 370 ? 0.294 4.267 70.541 1.00 78.69 370 PRO A C 1
ATOM 2705 O O . PRO A 1 370 ? 1.392 3.747 70.726 1.00 78.69 370 PRO A O 1
ATOM 2708 N N . GLY A 1 371 ? 0.143 5.428 69.898 1.00 78.56 371 GLY A N 1
ATOM 2709 C CA . GLY A 1 371 ? 1.252 6.241 69.379 1.00 78.56 371 GLY A CA 1
ATOM 2710 C C . GLY A 1 371 ? 1.822 5.817 68.018 1.00 78.56 371 GLY A C 1
ATOM 2711 O O . GLY A 1 371 ? 2.735 6.476 67.533 1.00 78.56 371 GLY A O 1
ATOM 2712 N N . TRP A 1 372 ? 1.314 4.748 67.392 1.00 81.25 372 TRP A N 1
ATOM 2713 C CA . TRP A 1 372 ? 1.767 4.303 66.068 1.00 81.25 372 TRP A CA 1
ATOM 2714 C C . TRP A 1 372 ? 0.871 4.843 64.954 1.00 81.25 372 TRP A C 1
ATOM 2716 O O . TRP A 1 372 ? -0.355 4.845 65.076 1.00 81.25 372 TRP A O 1
ATOM 2726 N N . THR A 1 373 ? 1.480 5.221 63.830 1.00 82.00 373 THR A N 1
ATOM 2727 C CA . THR A 1 373 ? 0.749 5.522 62.595 1.00 82.00 373 THR A CA 1
ATOM 2728 C C . THR A 1 373 ? 0.131 4.243 62.034 1.00 82.00 373 THR A C 1
ATOM 2730 O O . THR A 1 373 ? 0.824 3.245 61.817 1.00 82.00 373 THR A O 1
ATOM 2733 N N . VAL A 1 374 ? -1.180 4.276 61.789 1.00 86.12 374 VAL A N 1
ATOM 2734 C CA . VAL A 1 374 ? -1.910 3.167 61.168 1.00 86.12 374 VAL A CA 1
ATOM 2735 C C . VAL A 1 374 ? -2.120 3.464 59.690 1.00 86.12 374 VAL A C 1
ATOM 2737 O O . VAL A 1 374 ? -2.680 4.501 59.348 1.00 86.12 374 VAL A O 1
ATOM 2740 N N . THR A 1 375 ? -1.721 2.533 58.827 1.00 87.81 375 THR A N 1
ATOM 2741 C CA . THR A 1 375 ? -1.969 2.615 57.385 1.00 87.81 375 THR A CA 1
ATOM 2742 C C . THR A 1 375 ? -3.085 1.646 57.017 1.00 87.81 375 THR A C 1
ATOM 2744 O O . THR A 1 375 ? -3.015 0.457 57.339 1.00 87.81 375 THR A O 1
ATOM 2747 N N . GLN A 1 376 ? -4.107 2.171 56.345 1.00 88.06 376 GLN A N 1
ATOM 2748 C CA . GLN A 1 376 ? -5.212 1.431 55.744 1.00 88.06 376 GLN A CA 1
ATOM 2749 C C . GLN A 1 376 ? -5.200 1.727 54.245 1.00 88.06 376 GLN A C 1
ATOM 2751 O O . GLN A 1 376 ? -5.253 2.891 53.854 1.00 88.06 376 GLN A O 1
ATOM 2756 N N . THR A 1 377 ? -5.147 0.693 53.410 1.00 89.19 377 THR A N 1
ATOM 2757 C CA . THR A 1 377 ? -5.265 0.851 51.955 1.00 89.19 377 THR A CA 1
ATOM 2758 C C . THR A 1 377 ? -6.691 0.527 51.526 1.00 89.19 377 THR A C 1
ATOM 2760 O O . THR A 1 377 ? -7.302 -0.380 52.089 1.00 89.19 377 THR A O 1
ATOM 2763 N N . ALA A 1 378 ? -7.224 1.253 50.546 1.00 88.25 378 ALA A N 1
ATOM 2764 C CA . ALA A 1 378 ? -8.472 0.923 49.869 1.00 88.25 378 ALA A CA 1
ATOM 2765 C C . ALA A 1 378 ? -8.204 0.780 48.364 1.00 88.25 378 ALA A C 1
ATOM 2767 O O . ALA A 1 378 ? -7.498 1.608 47.790 1.00 88.25 378 ALA A O 1
ATOM 2768 N N . SER A 1 379 ? -8.738 -0.266 47.735 1.00 89.00 379 SER A N 1
ATOM 2769 C CA . SER A 1 379 ? -8.751 -0.413 46.276 1.00 89.00 379 SER A CA 1
ATOM 2770 C C . SER A 1 379 ? -10.136 -0.108 45.738 1.00 89.00 379 SER A C 1
ATOM 2772 O O . SER A 1 379 ? -11.125 -0.567 46.303 1.00 89.00 379 SER A O 1
ATOM 2774 N N . PHE A 1 380 ? -10.182 0.634 44.635 1.00 87.62 380 PHE A N 1
ATOM 2775 C CA . PHE A 1 380 ? -11.409 1.049 43.968 1.00 87.62 380 PHE A CA 1
ATOM 2776 C C . PHE A 1 380 ? -11.521 0.356 42.614 1.00 87.62 380 PHE A C 1
ATOM 2778 O O . PHE A 1 380 ? -10.549 0.308 41.860 1.00 87.62 380 PHE A O 1
ATOM 2785 N N . SER A 1 381 ? -12.704 -0.161 42.303 1.00 88.38 381 SER A N 1
ATOM 2786 C CA . SER A 1 381 ? -13.008 -0.793 41.018 1.00 88.38 381 SER A CA 1
ATOM 2787 C C . SER A 1 381 ? -14.435 -0.480 40.592 1.00 88.38 381 SER A C 1
ATOM 2789 O O . SER A 1 381 ? -15.318 -0.413 41.440 1.00 88.38 381 SER A O 1
ATOM 2791 N N . ASN A 1 382 ? -14.673 -0.361 39.289 1.00 87.19 382 ASN A N 1
ATOM 2792 C CA . ASN A 1 382 ? -16.021 -0.356 38.730 1.00 87.19 382 ASN A CA 1
ATOM 2793 C C . ASN A 1 382 ? -16.489 -1.810 38.551 1.00 87.19 382 ASN A C 1
ATOM 2795 O O . ASN A 1 382 ? -15.862 -2.555 37.799 1.00 87.19 382 ASN A O 1
ATOM 2799 N N . SER A 1 383 ? -17.541 -2.226 39.258 1.00 86.38 383 SER A N 1
ATOM 2800 C CA . SER A 1 383 ? -18.147 -3.560 39.113 1.00 86.38 383 SER A CA 1
ATOM 2801 C C . SER A 1 383 ? -19.111 -3.660 37.924 1.00 86.38 383 SER A C 1
ATOM 2803 O O . SER A 1 383 ? -19.509 -4.768 37.561 1.00 86.38 383 SER A O 1
ATOM 2805 N N . GLY A 1 384 ? -19.484 -2.529 37.316 1.00 85.31 384 GLY A N 1
ATOM 2806 C CA . GLY A 1 384 ? -20.337 -2.456 36.133 1.00 85.31 384 GLY A CA 1
ATOM 2807 C C . GLY A 1 384 ? -19.572 -2.507 34.810 1.00 85.31 384 GLY A C 1
ATOM 2808 O O . GLY A 1 384 ? -18.343 -2.496 34.768 1.00 85.31 384 GLY A O 1
ATOM 2809 N N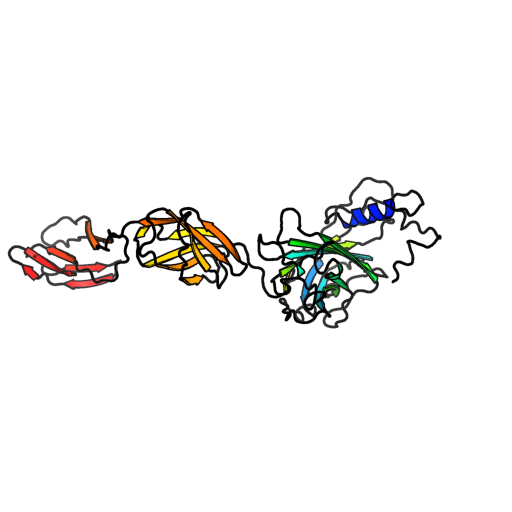 . ASN A 1 385 ? -20.321 -2.532 33.705 1.00 79.50 385 ASN A N 1
ATOM 2810 C CA . ASN A 1 385 ? -19.784 -2.549 32.334 1.00 79.50 385 ASN A CA 1
ATOM 2811 C C . ASN A 1 385 ? -20.076 -1.259 31.543 1.00 79.50 385 ASN A C 1
ATOM 2813 O O . ASN A 1 385 ? -19.900 -1.211 30.321 1.00 79.50 385 ASN A O 1
ATOM 2817 N N . LEU A 1 386 ? -20.514 -0.216 32.249 1.00 81.19 386 LEU A N 1
ATOM 2818 C CA . LEU A 1 386 ? -20.567 1.160 31.765 1.00 81.19 386 LEU A CA 1
ATOM 2819 C C . LEU A 1 386 ? -19.377 1.949 32.308 1.00 81.19 386 LEU A C 1
ATOM 2821 O O . LEU A 1 386 ? -18.936 1.701 33.430 1.00 81.19 386 LEU A O 1
ATOM 2825 N N . THR A 1 387 ? -18.887 2.926 31.549 1.00 78.62 387 THR A N 1
ATOM 2826 C CA . THR A 1 387 ? -17.917 3.909 32.051 1.00 78.62 387 THR A CA 1
ATOM 2827 C C . THR A 1 387 ? -18.507 4.664 33.245 1.00 78.62 387 THR A C 1
ATOM 2829 O O . THR A 1 387 ? -19.661 5.082 33.200 1.00 78.62 387 THR A O 1
ATOM 2832 N N . TYR A 1 388 ? -17.722 4.838 34.312 1.00 80.69 388 TYR A N 1
ATOM 2833 C CA . TYR A 1 388 ? -18.096 5.679 35.449 1.00 80.69 388 TYR A CA 1
ATOM 2834 C C . TYR A 1 388 ? -17.588 7.106 35.214 1.00 80.69 388 TYR A C 1
ATOM 2836 O O . TYR A 1 388 ? -16.379 7.331 35.204 1.00 80.69 388 TYR A O 1
ATOM 2844 N N . ASP A 1 389 ? -18.498 8.057 35.016 1.00 77.94 389 ASP A N 1
ATOM 2845 C CA . ASP A 1 389 ? -18.217 9.477 34.749 1.00 77.94 389 ASP A CA 1
ATOM 2846 C C . ASP A 1 389 ? -18.643 10.410 35.904 1.00 77.94 389 ASP A C 1
ATOM 2848 O O . ASP A 1 389 ? -18.566 11.633 35.792 1.00 77.94 389 ASP A O 1
ATOM 2852 N N . GLY A 1 390 ? -19.073 9.831 37.030 1.00 80.12 390 GLY A N 1
ATOM 2853 C CA . GLY A 1 390 ? -19.533 10.552 38.214 1.00 80.12 390 GLY A CA 1
ATOM 2854 C C . GLY A 1 390 ? -18.452 10.827 39.266 1.00 80.12 390 GLY A C 1
ATOM 2855 O O . GLY A 1 390 ? -17.280 10.482 39.124 1.00 80.12 390 GLY A O 1
ATOM 2856 N N . HIS A 1 391 ? -18.882 11.425 40.379 1.00 79.94 391 HIS A N 1
ATOM 2857 C CA . HIS A 1 391 ? -18.084 11.534 41.601 1.00 79.94 391 HIS A CA 1
ATOM 2858 C C . HIS A 1 391 ? -18.499 10.450 42.597 1.00 79.94 391 HIS A C 1
ATOM 2860 O O . HIS A 1 391 ? -19.668 10.374 42.983 1.00 79.94 391 HIS A O 1
ATOM 2866 N N . ALA A 1 392 ? -17.534 9.645 43.041 1.00 79.00 392 ALA A N 1
ATOM 2867 C CA . ALA A 1 392 ? -17.718 8.695 44.131 1.00 79.00 392 ALA A CA 1
ATOM 2868 C C . ALA A 1 392 ? -17.165 9.302 45.420 1.00 79.00 392 ALA A C 1
ATOM 2870 O O . ALA A 1 392 ? -16.111 9.932 45.401 1.00 79.00 392 ALA A O 1
ATOM 2871 N N . TRP A 1 393 ? -17.868 9.090 46.528 1.00 79.88 393 TRP A N 1
ATOM 2872 C CA . TRP A 1 393 ? -17.386 9.417 47.865 1.00 79.88 393 TRP A CA 1
ATOM 2873 C C . TRP A 1 393 ? -17.092 8.124 48.615 1.00 79.88 393 TRP A C 1
ATOM 2875 O O . TRP A 1 393 ? -17.819 7.135 48.496 1.00 79.88 393 TRP A O 1
ATOM 2885 N N . PHE A 1 394 ? -16.024 8.127 49.400 1.00 82.56 394 PHE A N 1
ATOM 2886 C CA . PHE A 1 394 ? -15.639 7.003 50.238 1.00 82.56 394 PHE A CA 1
ATOM 2887 C C . PHE A 1 394 ? -15.557 7.453 51.686 1.00 82.56 394 PHE A C 1
ATOM 2889 O O . PHE A 1 394 ? -14.806 8.363 52.022 1.00 82.56 394 PHE A O 1
ATOM 2896 N N . ALA A 1 395 ? -16.315 6.796 52.561 1.00 85.25 395 ALA A N 1
ATOM 2897 C CA . ALA A 1 395 ? -16.286 7.079 53.985 1.00 85.25 395 ALA A CA 1
ATOM 2898 C C . ALA A 1 395 ? -15.760 5.877 54.768 1.00 85.25 395 ALA A C 1
ATOM 2900 O O . ALA A 1 395 ? -16.172 4.737 54.544 1.00 85.25 395 ALA A O 1
ATOM 2901 N N . TYR A 1 396 ? -14.868 6.143 55.717 1.00 84.62 396 TYR A N 1
ATOM 2902 C CA . TYR A 1 396 ? -14.263 5.127 56.565 1.00 84.62 396 TYR A CA 1
ATOM 2903 C C . TYR A 1 396 ? -14.372 5.510 58.039 1.00 84.62 396 TYR A C 1
ATOM 2905 O O . TYR A 1 396 ? -14.085 6.643 58.436 1.00 84.62 396 TYR A O 1
ATOM 2913 N N . TYR A 1 397 ? -14.782 4.547 58.864 1.00 87.19 397 TYR A N 1
ATOM 2914 C CA . TYR A 1 397 ? -14.841 4.722 60.309 1.00 87.19 397 TYR A CA 1
ATOM 2915 C C . TYR A 1 397 ? -13.462 4.534 60.936 1.00 87.19 397 TYR A C 1
ATOM 2917 O O . TYR A 1 397 ? -12.803 3.508 60.761 1.00 87.19 397 TYR A O 1
ATOM 2925 N N . VAL A 1 398 ? -13.064 5.508 61.745 1.00 84.62 398 VAL A N 1
ATOM 2926 C CA . VAL A 1 398 ? -11.843 5.488 62.544 1.00 84.62 398 VAL A CA 1
ATOM 2927 C C . VAL A 1 398 ? -12.174 5.566 64.040 1.00 84.62 398 VAL A C 1
ATOM 2929 O O . VAL A 1 398 ? -13.241 6.055 64.430 1.00 84.62 398 VAL A O 1
ATOM 2932 N N . PRO A 1 399 ? -11.285 5.063 64.917 1.00 84.88 399 PRO A N 1
ATOM 2933 C CA . PRO A 1 399 ? -11.445 5.237 66.355 1.00 84.88 399 PRO A CA 1
ATOM 2934 C C . PRO A 1 399 ? -11.551 6.725 66.741 1.00 84.88 399 PRO A C 1
ATOM 2936 O O . PRO A 1 399 ? -10.824 7.536 66.170 1.00 84.88 399 PRO A O 1
ATOM 2939 N N . PRO A 1 400 ? -12.356 7.096 67.756 1.00 82.94 400 PRO A N 1
ATOM 2940 C CA . PRO A 1 400 ? -12.549 8.498 68.158 1.00 82.94 400 PRO A CA 1
ATOM 2941 C C . PRO A 1 400 ? -11.276 9.238 68.591 1.00 82.94 400 PRO A C 1
ATOM 2943 O O . PRO A 1 400 ? -11.235 10.461 68.568 1.00 82.94 400 PRO A O 1
ATOM 2946 N N . ALA A 1 401 ? -10.235 8.506 68.999 1.00 83.25 401 ALA A N 1
ATOM 2947 C CA . ALA A 1 401 ? -8.944 9.078 69.382 1.00 83.25 401 ALA A CA 1
ATOM 2948 C C . ALA A 1 401 ? -8.098 9.543 68.179 1.00 83.25 401 ALA A C 1
ATOM 2950 O O . ALA A 1 401 ? -7.060 10.174 68.372 1.00 83.25 401 ALA A O 1
ATOM 2951 N N . VAL A 1 402 ? -8.499 9.209 66.948 1.00 85.19 402 VAL A N 1
ATOM 2952 C CA . VAL A 1 402 ? -7.810 9.649 65.732 1.00 85.19 402 VAL A CA 1
ATOM 2953 C C . VAL A 1 402 ? -8.196 11.095 65.443 1.00 85.19 402 VAL A C 1
ATOM 2955 O O . VAL A 1 402 ? -9.345 11.389 65.131 1.00 85.19 402 VAL A O 1
ATOM 2958 N N . THR A 1 403 ? -7.223 11.998 65.531 1.00 84.88 403 THR A N 1
ATOM 2959 C CA . THR A 1 403 ? -7.425 13.443 65.342 1.00 84.88 403 THR A CA 1
ATOM 2960 C C . THR A 1 403 ? -7.109 13.926 63.927 1.00 84.88 403 THR A C 1
ATOM 2962 O O . THR A 1 403 ? -7.471 15.045 63.576 1.00 84.88 403 THR A O 1
ATOM 2965 N N . GLY A 1 404 ? -6.473 13.093 63.098 1.00 88.44 404 GLY A N 1
ATOM 2966 C CA . GLY A 1 404 ? -6.153 13.418 61.712 1.00 88.44 404 GLY A CA 1
ATOM 2967 C C . GLY A 1 404 ? -5.900 12.174 60.867 1.00 88.44 404 GLY A C 1
ATOM 2968 O O . GLY A 1 404 ? -5.301 11.205 61.333 1.00 88.44 404 GLY A O 1
ATOM 2969 N N . VAL A 1 405 ? -6.362 12.212 59.619 1.00 89.44 405 VAL A N 1
ATOM 2970 C CA . VAL A 1 405 ? -6.158 11.159 58.620 1.00 89.44 405 VAL A CA 1
ATOM 2971 C C . VAL A 1 405 ? -5.578 11.791 57.364 1.00 89.44 405 VAL A C 1
ATOM 2973 O O . VAL A 1 405 ? -6.227 12.615 56.725 1.00 89.44 405 VAL A O 1
ATOM 2976 N N . THR A 1 406 ? -4.357 11.405 57.005 1.00 90.50 406 THR A N 1
ATOM 2977 C CA . THR A 1 406 ? -3.736 11.806 55.739 1.00 90.50 406 THR A CA 1
ATOM 2978 C C . THR A 1 406 ? -4.111 10.808 54.653 1.00 90.50 406 THR A C 1
ATOM 2980 O O . THR A 1 406 ? -3.920 9.605 54.821 1.00 90.50 406 THR A O 1
ATOM 2983 N N . VAL A 1 407 ? -4.632 11.310 53.537 1.00 89.12 407 VAL A N 1
ATOM 2984 C CA . VAL A 1 407 ? -5.073 10.505 52.396 1.00 89.12 407 VAL A CA 1
ATOM 2985 C C . VAL A 1 407 ? -4.099 10.703 51.248 1.00 89.12 407 VAL A C 1
ATOM 2987 O O . VAL A 1 407 ? -3.744 11.836 50.915 1.00 89.12 407 VAL A O 1
ATOM 2990 N N . SER A 1 408 ? -3.677 9.606 50.625 1.00 89.00 408 SER A N 1
ATOM 2991 C CA . SER A 1 408 ? -2.853 9.633 49.422 1.00 89.00 408 SER A CA 1
ATOM 2992 C C . SER A 1 408 ? -3.421 8.732 48.328 1.00 89.00 408 SER A C 1
ATOM 2994 O O . SER A 1 408 ? -3.993 7.678 48.604 1.00 89.00 408 SER A O 1
ATOM 2996 N N . TRP A 1 409 ? -3.252 9.156 47.076 1.00 85.81 409 TRP A N 1
ATOM 2997 C CA . TRP A 1 409 ? -3.637 8.419 45.876 1.00 85.81 409 TRP A CA 1
ATOM 2998 C C . TRP A 1 409 ? -2.441 8.306 44.940 1.00 85.81 409 TRP A C 1
ATOM 3000 O O . TRP A 1 409 ? -1.815 9.312 44.617 1.00 85.81 409 TRP A O 1
ATOM 3010 N N . ALA A 1 410 ? -2.102 7.080 44.527 1.00 83.31 410 ALA A N 1
ATOM 3011 C CA . ALA A 1 410 ? -0.976 6.801 43.628 1.00 83.31 410 ALA A CA 1
ATOM 3012 C C . ALA A 1 410 ? 0.351 7.497 44.031 1.00 83.31 410 ALA A C 1
ATOM 3014 O O . ALA A 1 410 ? 1.135 7.904 43.181 1.00 83.31 410 ALA A O 1
ATOM 3015 N N . GLY A 1 411 ? 0.602 7.642 45.339 1.00 83.56 411 GLY A N 1
ATOM 3016 C CA . GLY A 1 411 ? 1.805 8.290 45.882 1.00 83.56 411 GLY A CA 1
ATOM 3017 C C . GLY A 1 411 ? 1.693 9.803 46.116 1.00 83.56 411 GLY A C 1
ATOM 3018 O O . GLY A 1 411 ? 2.574 10.378 46.750 1.00 83.56 411 GLY A O 1
ATOM 3019 N N . THR A 1 412 ? 0.608 10.451 45.689 1.00 88.19 412 THR A N 1
ATOM 3020 C CA . THR A 1 412 ? 0.351 11.879 45.926 1.00 88.19 412 THR A CA 1
ATOM 3021 C C . THR A 1 412 ? -0.547 12.071 47.145 1.00 88.19 412 THR A C 1
ATOM 3023 O O . THR A 1 412 ? -1.599 11.447 47.239 1.00 88.19 412 THR A O 1
ATOM 3026 N N . ILE A 1 413 ? -0.160 12.937 48.086 1.00 90.44 413 ILE A N 1
ATOM 3027 C CA . ILE A 1 413 ? -1.014 13.303 49.228 1.00 90.44 413 ILE A CA 1
ATOM 3028 C C . ILE A 1 413 ? -2.134 14.220 48.728 1.00 90.44 413 ILE A C 1
ATOM 3030 O O . ILE A 1 413 ? -1.859 15.292 48.196 1.00 90.44 413 ILE A O 1
ATOM 3034 N N . LEU A 1 414 ? -3.384 13.800 48.920 1.00 86.00 414 LEU A N 1
ATOM 3035 C CA . LEU A 1 414 ? -4.575 14.580 48.577 1.00 86.00 414 LEU A CA 1
ATOM 3036 C C . LEU A 1 414 ? -4.924 15.593 49.675 1.00 86.00 414 LEU A C 1
ATOM 3038 O O . LEU A 1 414 ? -5.419 16.678 49.387 1.00 86.00 414 LEU A O 1
ATOM 3042 N N . GLY A 1 415 ? -4.630 15.257 50.933 1.00 89.25 415 GLY A N 1
ATOM 3043 C CA . GLY A 1 415 ? -4.848 16.142 52.072 1.00 89.25 415 GLY A CA 1
ATOM 3044 C C . GLY A 1 415 ? -4.816 15.415 53.412 1.00 89.25 415 GLY A C 1
ATOM 3045 O O . GLY A 1 415 ? -4.695 14.189 53.473 1.00 89.25 415 GLY A O 1
ATOM 3046 N N . THR A 1 416 ? -4.940 16.189 54.490 1.00 89.62 416 THR A N 1
ATOM 3047 C CA . THR A 1 416 ? -5.159 15.677 55.847 1.00 89.62 416 THR A CA 1
ATOM 3048 C C . THR A 1 416 ? -6.512 16.162 56.337 1.00 89.62 416 THR A C 1
ATOM 3050 O O . THR A 1 416 ? -6.779 17.361 56.350 1.00 89.62 416 THR A O 1
ATOM 3053 N N . TYR A 1 417 ? -7.351 15.219 56.744 1.00 88.81 417 TYR A N 1
ATOM 3054 C CA . TYR A 1 417 ? -8.738 15.447 57.117 1.00 88.81 417 TYR A CA 1
ATOM 3055 C C . TYR A 1 417 ? -8.921 15.179 58.606 1.00 88.81 417 TYR A C 1
ATOM 3057 O O . TYR A 1 417 ? -8.389 14.204 59.144 1.00 88.81 417 TYR A O 1
ATOM 3065 N N . THR A 1 418 ? -9.692 16.035 59.269 1.00 89.44 418 THR A N 1
ATOM 3066 C CA . THR A 1 418 ? -10.090 15.845 60.666 1.00 89.44 418 THR A CA 1
ATOM 3067 C C . THR A 1 418 ? -11.346 14.973 60.704 1.00 89.44 418 THR A C 1
ATOM 3069 O O . THR A 1 418 ? -12.360 15.378 60.131 1.00 89.44 418 THR A O 1
ATOM 3072 N N . PRO A 1 419 ? -11.321 13.793 61.353 1.00 89.19 419 PRO A N 1
ATOM 3073 C CA . PRO A 1 419 ? -12.503 12.944 61.450 1.00 89.19 419 PRO A CA 1
ATOM 3074 C C . PRO A 1 419 ? -13.661 13.638 62.180 1.00 89.19 419 PRO A C 1
ATOM 3076 O O . PRO A 1 419 ? -13.468 14.251 63.231 1.00 89.19 419 PRO A O 1
ATOM 3079 N N . ALA A 1 420 ? -14.876 13.511 61.650 1.00 87.38 420 ALA A N 1
ATOM 3080 C CA . ALA A 1 420 ? -16.089 14.011 62.288 1.00 87.38 420 ALA A CA 1
ATOM 3081 C C . ALA A 1 420 ? -16.621 12.980 63.293 1.00 87.38 420 ALA A C 1
ATOM 3083 O O . ALA A 1 420 ? -16.805 11.811 62.951 1.00 87.38 420 ALA A O 1
ATOM 3084 N N . ILE A 1 421 ? -16.882 13.394 64.536 1.00 83.88 421 ILE A N 1
ATOM 3085 C CA . ILE A 1 421 ? -17.416 12.501 65.574 1.00 83.88 421 ILE A CA 1
ATOM 3086 C C . ILE A 1 421 ? -18.888 12.190 65.273 1.00 83.88 421 ILE A C 1
ATOM 3088 O O . ILE A 1 421 ? -19.724 13.087 65.216 1.00 83.88 421 ILE A O 1
ATOM 3092 N N . MET A 1 422 ? -19.200 10.904 65.127 1.00 79.94 422 MET A N 1
ATOM 3093 C CA . MET A 1 422 ? -20.524 10.359 64.827 1.00 79.94 422 MET A CA 1
ATOM 3094 C C . MET A 1 422 ? -20.873 9.289 65.873 1.00 79.94 422 MET A C 1
ATOM 3096 O O . MET A 1 422 ? -20.708 8.086 65.658 1.00 79.94 422 MET A O 1
ATOM 3100 N N . GLY A 1 423 ? -21.328 9.731 67.048 1.00 81.50 423 GLY A N 1
ATOM 3101 C CA . GLY A 1 423 ? -21.635 8.841 68.171 1.00 81.50 423 GLY A CA 1
ATOM 3102 C C . GLY A 1 423 ? -20.376 8.201 68.767 1.00 81.50 423 GLY A C 1
ATOM 3103 O O . GLY A 1 423 ? -19.469 8.905 69.199 1.00 81.50 423 GLY A O 1
ATOM 3104 N N . ALA A 1 424 ? -20.321 6.865 68.806 1.00 80.88 424 ALA A N 1
ATOM 3105 C CA . ALA A 1 424 ? -19.185 6.110 69.356 1.00 80.88 424 ALA A CA 1
ATOM 3106 C C . ALA A 1 424 ? -17.993 5.962 68.384 1.00 80.88 424 ALA A C 1
ATOM 3108 O O . ALA A 1 424 ? -16.974 5.366 68.740 1.00 80.88 424 ALA A O 1
ATOM 3109 N N . HIS A 1 425 ? -18.106 6.492 67.164 1.00 79.31 425 HIS A N 1
ATOM 3110 C CA . HIS A 1 425 ? -17.088 6.403 66.119 1.00 79.31 425 HIS A CA 1
ATOM 3111 C C . HIS A 1 425 ? -16.779 7.784 65.545 1.00 79.31 425 HIS A C 1
ATOM 3113 O O . HIS A 1 425 ? -17.579 8.707 65.677 1.00 79.31 425 HIS A O 1
ATOM 3119 N N . ALA A 1 426 ? -15.630 7.926 64.888 1.00 82.75 426 ALA A N 1
ATOM 3120 C CA . ALA A 1 426 ? -15.350 9.084 64.052 1.00 82.75 426 ALA A CA 1
ATOM 3121 C C . ALA A 1 426 ? -15.308 8.656 62.580 1.00 82.75 426 ALA A C 1
ATOM 3123 O O . ALA A 1 426 ? -14.920 7.531 62.268 1.00 82.75 426 ALA A O 1
ATOM 3124 N N . LEU A 1 427 ? -15.749 9.526 61.679 1.00 87.00 427 LEU A N 1
ATOM 3125 C CA . LEU A 1 427 ? -15.845 9.260 60.247 1.00 87.00 427 LEU A CA 1
ATOM 3126 C C . LEU A 1 427 ? -14.905 10.197 59.489 1.00 87.00 427 LEU A C 1
ATOM 3128 O O . LEU A 1 427 ? -14.892 11.400 59.745 1.00 87.00 427 LEU A O 1
ATOM 3132 N N . VAL A 1 428 ? -14.156 9.658 58.532 1.00 85.12 428 VAL A N 1
ATOM 3133 C CA . VAL A 1 428 ? -13.453 10.448 57.515 1.00 85.12 428 VAL A CA 1
ATOM 3134 C C . VAL A 1 428 ? -14.046 10.121 56.147 1.00 85.12 428 VAL A C 1
ATOM 3136 O O . VAL A 1 428 ? -14.178 8.947 55.806 1.00 85.12 428 VAL A O 1
ATOM 3139 N N . GLY A 1 429 ? -14.450 11.151 55.405 1.00 79.44 429 GLY A N 1
ATOM 3140 C CA . GLY A 1 429 ? -14.944 11.048 54.031 1.00 79.44 429 GLY A CA 1
ATOM 3141 C C . GLY A 1 429 ? -13.936 11.646 53.055 1.00 79.44 429 GLY A C 1
ATOM 3142 O O . GLY A 1 429 ? -13.344 12.681 53.367 1.00 79.44 429 GLY A O 1
ATOM 3143 N N . VAL A 1 430 ? -13.741 10.986 51.916 1.00 70.25 430 VAL A N 1
ATOM 3144 C CA . VAL A 1 430 ? -12.869 11.397 50.805 1.00 70.25 430 VAL A CA 1
ATOM 3145 C C . VAL A 1 430 ? -13.675 11.444 49.523 1.00 70.25 430 VAL A C 1
ATOM 3147 O O . VAL A 1 430 ? -14.482 10.504 49.317 1.00 70.25 430 VAL A O 1
#

pLDDT: mean 81.85, std 17.08, range [25.41, 98.5]

Nearest PDB structures (foldseek):
  2xy2-assembly1_A  TM=3.776E-01  e=1.444E-01  Homo sapiens
  3wdh-assembly1_A  TM=3.248E-01  e=7.832E-02  Anoxybacillus sp. LM18-11
  3wdi-assembly1_A  TM=3.244E-01  e=1.011E-01  Anoxybacillus sp. LM18-11
  2wim-assembly1_A  TM=2.034E-01  e=4.990E-03  Homo sapiens
  2wim-assembly2_B  TM=2.528E-01  e=4.950E-02  Homo sapiens

Mean predicted aligned error: 14.05 Å

Solvent-accessible surface area (backbone atoms only — not comparable to full-atom values): 23873 Å² total; per-residue (Å²): 142,77,82,67,75,74,81,79,52,96,64,90,60,93,83,51,38,74,75,70,73,86,54,79,44,73,64,21,55,48,49,54,53,51,63,74,67,56,83,86,72,61,48,68,73,47,80,81,77,52,95,51,62,51,65,63,38,76,34,71,61,30,22,35,32,40,16,35,83,28,42,86,86,80,20,38,57,67,46,79,69,89,55,78,46,57,60,65,65,48,44,32,29,32,30,36,35,31,70,55,79,67,54,55,24,36,32,39,38,37,36,34,38,39,32,28,34,47,85,36,66,50,39,48,37,70,31,30,21,88,88,38,28,67,13,56,78,35,55,46,68,46,63,41,82,67,79,86,37,53,58,33,64,59,64,54,64,51,74,49,58,41,64,58,34,91,99,34,54,16,28,32,37,40,39,35,39,38,40,41,78,57,74,44,67,49,60,61,77,38,60,30,28,57,30,20,46,33,46,40,28,52,38,36,41,74,90,84,38,30,54,48,63,67,52,30,24,31,42,30,61,70,37,39,34,40,34,55,66,74,92,71,76,74,54,102,80,68,57,40,29,32,32,73,44,61,62,87,31,44,50,30,26,33,57,37,77,42,48,60,57,49,47,74,75,49,50,41,72,36,66,36,25,43,34,78,43,70,35,42,38,35,39,36,47,49,44,85,78,38,45,40,30,39,39,42,91,100,53,80,70,42,67,34,51,68,77,48,60,44,94,85,11,41,37,34,34,32,38,34,73,27,60,84,50,76,71,41,65,24,22,41,35,44,28,32,77,87,67,46,69,39,75,35,78,60,43,32,33,34,36,76,73,36,71,53,38,84,44,77,45,80,51,71,65,52,80,88,50,93,94,56,86,68,55,71,45,70,51,77,44,67,80,27,47,42,87,80,87,79,89,83,77,50,74,47,82,40,64,65,86,53,72,66,47,76,43,67,56,100,89,44,76,77,47,74,45,66,44,46,80,59,86,93,34,13,40,42,76,85

Organism: Eiseniibacteriota bacterium (NCBI:txid2212470)

Secondary structure (DSSP, 8-state):
---TTTSS-SS--TTS-TTSSSS--HHHHHHHHHHHHS-SS-PPPPTTS----PPPEE-TTEEEEEEESSSTTTSBSEE---S--SS-EEEEEEEEEE-SSPPEEEEEEEEEEEE-STTSPPPGGGB-STTSBS-GGGEEEE----SSSEE---S-EEEEEESSBTTBTTEEEEEEEEEEEEEEEPPTT--EEEEEEEEE-TTSSSTTPPS-TTS-EEEEEEEEEEE-S-TT---TT---EEE--BSS-SEEEESSPPPPPPEEEEEESSEEESSEEEEEEEEE-PPTT-EEEEE-TTS--EEEEEEEE-TTSSEEEEEEE-TTPPSEEEEEEEE-TT--EEEEEEEEEEE------EEEEEEEE----TTPPP-EEEEEEE-SSS---S----EEEE-TT---EEEEETTEEEEEEPPEEETTEEEEE-

Sequence (430 aa):
MNLRCDLFSLQLRQRSDYDFTNTVNPADVSIFASLYQTPFKNTSSRCDGQPEFVSTQAASGTSFNIRWDDCGAAGTGLKSFACNSNSGFDRAVVTVTTSSPSLTFSAVQVGFEIIGDAGVALANWWQAQTGGCPGAQRLGVESYTGSSCTPLFNGGSIGVVQYPVAGKVDREAYTATVFFDEPITLNPDEETGLFTLDVRHDKTTGTGSCAGCAAPVAIHVASVRFITAPCGNVGPNDHDLVALTPGYATVVDYQGVPQAKPFITSVSPSNVGQAPQTLSIQGALFAQGATVALKRSGNSDIPGTVQSVAADGLSMVADFNLTNAAVGAWDVAVTNPSSVTVFLFGAVNVQPVVPAEMVAILNGTTPRRPGWTVTQTASFSNSGNLTYDGHAWFAYYVPPAVTGVTVSWAGTILGTYTPAIMGAHALVGV

Foldseek 3Di:
DPVPDAPPDPDDDVQQCLPPPSDNDVVSVVLVVVQQPDPDQFHRDAPVPDPDGFGAAAQPQKAKAKFWPDDDPVGHQEAEDPLPDQWDWTKIWMKMAGADDWAKFFKKKWKKKKFAAFPDAPFQCPQQDDVTVVHVVQKDKAWDDDDPFATDDDFDKDKHKDPPDVPGNRIIMIMMMGGHPDIDIDDHPGIYGHIIIIRTSHLSDDPNRTPDPLGKIKMFGQKMKGQNDRRDPDDVPRHIYIHRHHPDHGIGMYSDHHAYQWFWDAKPPQEAEQAKDKIKTFTARADPVKWKWWDDPPDDIWTWAWPDQDPRNGITMTITNSNVPDFAFTWMWIAHPVRRIDIDGSRHGYDHWDDWDKDKDWDDWDDDDPPDDIDIDIDIDTPTRDDDPDDDKDKDWDQPPDQWDFDDDPRHTPDIDGFPDDDRITMDMD